Protein AF-0000000075107664 (afdb_homodimer)

Nearest PDB structures (foldseek):
  3usi-assembly1_A  TM=1.446E-01  e=8.453E+00  Aquifex aeolicus

Radius of gyration: 29.37 Å; Cα contacts (8 Å, |Δi|>4): 928; chains: 2; bounding box: 92×93×53 Å

Solvent-accessible surface area (backbone atoms only — not comparable to full-atom values): 33091 Å² total; per-residue (Å²): 128,83,74,50,68,40,56,53,46,45,53,50,48,46,52,50,45,33,49,35,20,32,50,25,16,50,43,38,70,61,36,61,76,71,33,64,66,58,49,51,48,51,44,27,23,28,23,14,30,27,41,26,41,13,41,38,37,28,34,44,51,10,54,65,15,56,33,39,42,41,62,22,47,73,58,81,42,74,49,41,52,55,56,38,42,45,35,14,50,47,23,27,50,48,49,52,51,48,28,39,52,38,35,42,55,48,54,61,65,65,47,72,71,76,67,75,69,72,74,72,76,70,81,72,73,76,74,74,83,76,78,83,79,74,79,73,76,63,70,83,83,66,71,82,74,72,87,81,68,80,81,63,87,70,72,82,70,75,72,72,69,73,63,73,72,70,56,42,60,26,41,36,49,43,35,48,53,48,51,52,35,51,30,54,50,30,22,54,52,16,24,53,57,23,44,48,85,58,69,54,65,58,39,50,51,41,46,50,61,50,37,22,38,50,23,24,49,51,28,44,36,39,55,65,26,65,53,54,68,69,60,47,53,49,51,33,47,53,46,23,44,26,30,45,52,12,23,52,53,13,32,52,48,39,57,57,12,72,75,41,95,50,68,54,54,56,54,43,54,60,32,26,39,67,42,13,46,50,32,4,25,30,13,12,39,32,36,36,44,18,59,67,46,40,44,42,71,74,48,58,77,85,49,57,52,68,68,51,51,49,33,19,50,46,24,21,52,57,44,48,66,35,34,60,49,93,128,82,75,50,68,39,56,52,44,45,52,50,48,47,51,49,47,32,50,34,20,32,49,23,16,51,42,39,70,63,35,63,78,72,32,64,65,59,47,51,49,52,44,26,23,29,24,15,29,27,40,26,40,14,40,39,38,30,33,44,52,11,54,66,15,57,32,39,42,42,62,21,47,73,59,83,43,74,49,40,51,54,56,38,42,46,36,14,49,46,23,26,50,47,49,52,50,50,28,40,53,38,37,43,55,48,54,60,65,63,46,72,72,74,66,76,70,73,75,71,76,69,79,70,74,76,76,74,78,79,75,79,76,72,79,73,77,63,70,82,82,65,70,82,72,71,88,78,65,85,78,66,88,68,73,82,70,74,73,72,70,73,62,75,72,69,56,41,60,26,41,38,50,43,33,48,52,47,50,52,34,50,30,54,50,30,23,55,53,16,24,53,57,24,43,47,85,55,67,54,66,57,38,51,52,39,46,50,61,50,37,23,37,51,22,24,49,50,30,45,36,40,55,66,27,65,55,56,69,70,58,48,52,49,52,32,48,54,46,24,44,26,30,46,52,14,23,51,52,13,32,55,48,38,58,57,12,72,76,42,96,50,68,54,54,55,54,44,54,59,32,25,39,67,42,13,46,49,31,4,26,29,13,14,40,32,35,37,45,19,57,66,46,39,44,42,71,74,48,60,77,82,49,55,51,68,66,52,51,50,33,19,51,46,24,20,50,56,45,48,64,35,33,60,48,94

Organism: Aphanomyces astaci (NCBI:txid112090)

InterPro domains:
  IPR003689 Zinc/iron permease [PF02535] (9-322)

Secondary structure (DSSP, 8-state):
----HHHHHHHHHHHHHHHHHHHHHHHHHHHHTT-HHHHHHHHHHHHHHHHHIIIIIIIHHHHH-HHHHHHHHTTTTTT---HHHHHHHHHHHHHHHHHHHHHHHHHHHHS----------------------------GGG-------------------------HHHHHHHHHHHHHHHHHHHHHHHHHHHH-SS--HHHHHHHHHHHHHHHHHHHHHHHHTT--HHHHHHHHHHHHHHHHHHHHHHHHHHHHHHHSS-THHHHHHHTSHHHHHHHHHHHHHHHHIIIIIIHHHHH-SS---HHHHHHHHHHHHHHHHHGGG-/----HHHHHHHHHHHHHHHHHHHHHHHHHHHHTT-HHHHHHHHHHHHHHHHHIIIIIIIHHHHH-HHHHHHHHTTTTTT---HHHHHHHHHHHHHHHHHHHHHHHHHHHHS----------------------------TTS-------------------------HHHHHHHHHHHHHHHHHHHHHHHHHHHT-SS--HHHHHHHHHHHHHHHHHHHHHHHHTT--HHHHHHHHHHHHHHHHHHHHHHHHHHHHHHHTT-THHHHHHHTSHHHHHHHHHHHHHHHHIIIIIIHHHHH-SS---HHHHHHHHHHHHHHHHHGGG-

Sequence (652 aa):
MAVDGVTVFKLVSLLSIWIVGFGGGILPFFIRQQNRKLMSRLNCVSGGVFLAGGFMHLLHAAMENPGLAKWSTVDEGIYAFPYAEMFCTIGFLGVLVVEQVAHSFQSAASSPTGSSSTSHHHPHEPHQSEDDHSIDSAPFLEQVEGATLPPKKRKKSHDDDDHLAFDKNASGAVAFVLFVALSFHSVLEGLGIGAQSTSAWGVFLAIILHKGLAAFALGSGMLKSQVHKGKFIAYMFLFSMMSILGIVVGWCIAESESSEEVVAAPYQIRSSAAAGICLALASGTFIYVAVMEIIPLEFGHGRSDPTKTLLLLFGYAVFGCLAKWSMAVDGVTVFKLVSLLSIWIVGFGGGILPFFIRQQNRKLMSRLNCVSGGVFLAGGFMHLLHAAMENPGLAKWSTVDEGIYAFPYAEMFCTIGFLGVLVVEQVAHSFQSAASSPTGSSSTSHHHPHEPHQSEDDHSIDSAPFLEQVEGATLPPKKRKKSHDDDDHLAFDKNASGAVAFVLFVALSFHSVLEGLGIGAQSTSAWGVFLAIILHKGLAAFALGSGMLKSQVHKGKFIAYMFLFSMMSILGIVVGWCIAESESSEEVVAAPYQIRSSAAAGICLALASGTFIYVAVMEIIPLEFGHGRSDPTKTLLLLFGYAVFGCLAKWS

Foldseek 3Di:
DPQPQLNVLLVCLLVLLLCLLLVLQCVCVVVVVPPPPVLLLLLLLLLLLLLLCLVLALLVLLCPQQAQVCQCPVVVRPNNDPLLLVLLQVLQVVLVVQLVVQVVVVVVVPPPPPPPPPPPVPVPDPPPDDDDPPPPPPQVPPPPPPDCDDPPPPDPPCPCPVPPPPPLRSLQRLLVSLLVLLLLVLLLLLLVSLLDPDRQVLSSVLSSLSSSSSSNLSSVSNVSSSDGPVVSSVSSSSSSCSNSNNNVVNNVVNVVCVVPVCSPVSSVVCSHNVVSSSSSSSSNSSNNCSPVPSCCVSCVPPDDDVSSVVSNVVSNVVSNVSSVSD/DPQPQLNVLLVCLLVLLLCLLLVLQCVCVVVVVPDPPVLLLLLLLLLLLLQLCLVLALLVLLCPQQAQVCQQPVVVRPNNDPLLLVLLQVLQVVLVVQLVVQVVVVVVVPPPPPPPPPPPVPVPDPPPDDDPPPPPPPQVPPPPPPDDDPDDPDDPPCPCPVPPPPPLRSLQRLLVSLLVLLLLVLLLLLLVSLLDPDRQVLSSVLSSLSSSSSSNLSSVSNVSSSDGPVVSSVSSSSSSCSNSNNNVVNNVVNVVCVVPVCSPVSSVVCSHNVVSSSSSSSSNSSNNCSPVPSCCVSCVPPDDDVSSVVSNVVSNVVSNVSSVSD

Structure (mmCIF, N/CA/C/O backbone):
data_AF-0000000075107664-model_v1
#
loop_
_entity.id
_entity.type
_entity.pdbx_description
1 polymer 'Zinc/iron permease'
#
loop_
_atom_site.group_PDB
_atom_site.id
_atom_site.type_symbol
_atom_site.label_atom_id
_atom_site.label_alt_id
_atom_site.label_comp_id
_atom_site.label_asym_id
_atom_site.label_entity_id
_atom_site.label_seq_id
_atom_site.pdbx_PDB_ins_code
_atom_site.Cartn_x
_atom_site.Cartn_y
_atom_site.Cartn_z
_atom_site.occupancy
_atom_site.B_iso_or_equiv
_atom_site.auth_seq_id
_atom_site.auth_comp_id
_atom_site.auth_asym_id
_atom_site.auth_atom_id
_atom_site.pdbx_PDB_model_num
ATOM 1 N N . MET A 1 1 ? -14.5 -41.031 -24.688 1 37.56 1 MET A N 1
ATOM 2 C CA . MET A 1 1 ? -15.367 -40.344 -23.766 1 37.56 1 MET A CA 1
ATOM 3 C C . MET A 1 1 ? -15.055 -38.844 -23.75 1 37.56 1 MET A C 1
ATOM 5 O O . MET A 1 1 ? -13.891 -38.469 -23.641 1 37.56 1 MET A O 1
ATOM 9 N N . ALA A 1 2 ? -15.789 -38 -24.391 1 47.88 2 ALA A N 1
ATOM 10 C CA . ALA A 1 2 ? -15.594 -36.594 -24.719 1 47.88 2 ALA A CA 1
ATOM 11 C C . ALA A 1 2 ? -15.219 -35.781 -23.484 1 47.88 2 ALA A C 1
ATOM 13 O O . ALA A 1 2 ? -15.938 -35.781 -22.484 1 47.88 2 ALA A O 1
ATOM 14 N N . VAL A 1 3 ? -13.984 -35.625 -23.203 1 66.06 3 VAL A N 1
ATOM 15 C CA . VAL A 1 3 ? -13.516 -34.906 -22.016 1 66.06 3 VAL A CA 1
ATOM 16 C C . VAL A 1 3 ? -14.281 -33.594 -21.859 1 66.06 3 VAL A C 1
ATOM 18 O O . VAL A 1 3 ? -14.445 -32.844 -22.828 1 66.06 3 VAL A O 1
ATOM 21 N N . ASP A 1 4 ? -15.148 -33.406 -20.922 1 84.25 4 ASP A N 1
ATOM 22 C CA . ASP A 1 4 ? -15.992 -32.25 -20.625 1 84.25 4 ASP A CA 1
ATOM 23 C C . ASP A 1 4 ? -15.172 -30.969 -20.625 1 84.25 4 ASP A C 1
ATOM 25 O O . ASP A 1 4 ? -13.953 -31 -20.422 1 84.25 4 ASP A O 1
ATOM 29 N N . GLY A 1 5 ? -15.586 -29.969 -21.312 1 89.75 5 GLY A N 1
ATOM 30 C CA . GLY A 1 5 ? -15 -28.641 -21.453 1 89.75 5 GLY A CA 1
ATOM 31 C C . GLY A 1 5 ? -14.32 -28.172 -20.188 1 89.75 5 GLY A C 1
ATOM 32 O O . GLY A 1 5 ? -13.25 -27.547 -20.25 1 89.75 5 GLY A O 1
ATOM 33 N N . VAL A 1 6 ? -14.844 -28.609 -19.094 1 91.12 6 VAL A N 1
ATOM 34 C CA . VAL A 1 6 ? -14.305 -28.156 -17.812 1 91.12 6 VAL A CA 1
ATOM 35 C C . VAL A 1 6 ? -13.031 -28.938 -17.484 1 91.12 6 VAL A C 1
ATOM 37 O O . VAL A 1 6 ? -12.078 -28.375 -16.938 1 91.12 6 VAL A O 1
ATOM 40 N N . THR A 1 7 ? -13.023 -30.219 -17.781 1 92 7 THR A N 1
ATOM 41 C CA . THR A 1 7 ? -11.844 -31.031 -17.562 1 92 7 THR A CA 1
ATOM 42 C C . THR A 1 7 ? -10.68 -30.547 -18.406 1 92 7 THR A C 1
ATOM 44 O O . THR A 1 7 ? -9.539 -30.484 -17.953 1 92 7 THR A O 1
ATOM 47 N N . VAL A 1 8 ? -10.93 -30.203 -19.641 1 93.88 8 VAL A N 1
ATOM 48 C CA . VAL A 1 8 ? -9.906 -29.672 -20.531 1 93.88 8 VAL A CA 1
ATOM 49 C C . VAL A 1 8 ? -9.367 -28.359 -19.953 1 93.88 8 VAL A C 1
ATOM 51 O O . VAL A 1 8 ? -8.156 -28.125 -19.938 1 93.88 8 VAL A O 1
ATOM 54 N N . PHE A 1 9 ? -10.273 -27.531 -19.484 1 94.44 9 PHE A N 1
ATOM 55 C CA . PHE A 1 9 ? -9.906 -26.266 -18.859 1 94.44 9 PHE A CA 1
ATOM 56 C C . PHE A 1 9 ? -8.953 -26.484 -17.688 1 94.44 9 PHE A C 1
ATOM 58 O O . PHE A 1 9 ? -7.922 -25.828 -17.594 1 94.44 9 PHE A O 1
ATOM 65 N N . LYS A 1 10 ? -9.25 -27.469 -16.875 1 94.38 10 LYS A N 1
ATOM 66 C CA . LYS A 1 10 ? -8.453 -27.719 -15.672 1 94.38 10 LYS A CA 1
ATOM 67 C C . LYS A 1 10 ? -7.086 -28.297 -16.031 1 94.38 10 LYS A C 1
ATOM 69 O O . LYS A 1 10 ? -6.074 -27.906 -15.445 1 94.38 10 LYS A O 1
ATOM 74 N N . LEU A 1 11 ? -7.039 -29.125 -16.969 1 94.94 11 LEU A N 1
ATOM 75 C CA . LEU A 1 11 ? -5.781 -29.75 -17.375 1 94.94 11 LEU A CA 1
ATOM 76 C C . LEU A 1 11 ? -4.871 -28.734 -18.062 1 94.94 11 LEU A C 1
ATOM 78 O O . LEU A 1 11 ? -3.664 -28.703 -17.797 1 94.94 11 LEU A O 1
ATOM 82 N N . VAL A 1 12 ? -5.422 -27.969 -18.875 1 95.19 12 VAL A N 1
ATOM 83 C CA . VAL A 1 12 ? -4.652 -26.938 -19.562 1 95.19 12 VAL A CA 1
ATOM 84 C C . VAL A 1 12 ? -4.121 -25.938 -18.531 1 95.19 12 VAL A C 1
ATOM 86 O O . VAL A 1 12 ? -2.971 -25.5 -18.625 1 95.19 12 VAL A O 1
ATOM 89 N N . SER A 1 13 ? -4.984 -25.578 -17.641 1 95.38 13 SER A N 1
ATOM 90 C CA . SER A 1 13 ? -4.566 -24.641 -16.594 1 95.38 13 SER A CA 1
ATOM 91 C C . SER A 1 13 ? -3.428 -25.219 -15.758 1 95.38 13 SER A C 1
ATOM 93 O O . SER A 1 13 ? -2.455 -24.531 -15.461 1 95.38 13 SER A O 1
ATOM 95 N N . LEU A 1 14 ? -3.562 -26.5 -15.445 1 95.62 14 LEU A N 1
ATOM 96 C CA . LEU A 1 14 ? -2.557 -27.188 -14.633 1 95.62 14 LEU A CA 1
ATOM 97 C C . LEU A 1 14 ? -1.195 -27.156 -15.328 1 95.62 14 LEU A C 1
ATOM 99 O O . LEU A 1 14 ? -0.196 -26.766 -14.727 1 95.62 14 LEU A O 1
ATOM 103 N N . LEU A 1 15 ? -1.16 -27.469 -16.484 1 96.06 15 LEU A N 1
ATOM 104 C CA . LEU A 1 15 ? 0.087 -27.562 -17.234 1 96.06 15 LEU A CA 1
ATOM 105 C C . LEU A 1 15 ? 0.646 -26.188 -17.547 1 96.06 15 LEU A C 1
ATOM 107 O O . LEU A 1 15 ? 1.839 -25.938 -17.359 1 96.06 15 LEU A O 1
ATOM 111 N N . SER A 1 16 ? -0.158 -25.344 -18.016 1 96.81 16 SE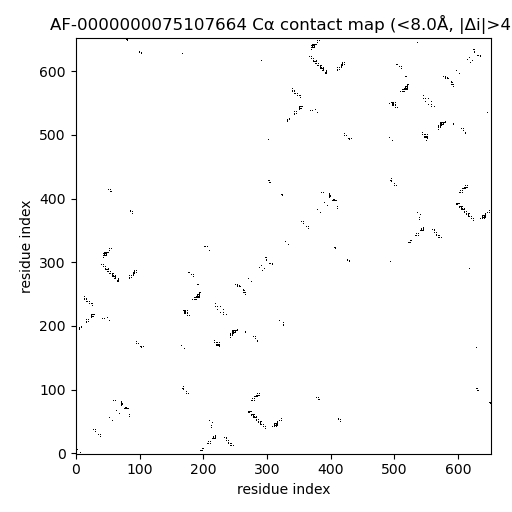R A N 1
ATOM 112 C CA . SER A 1 16 ? 0.289 -24.016 -18.438 1 96.81 16 SER A CA 1
ATOM 113 C C . SER A 1 16 ? 0.807 -23.219 -17.25 1 96.81 16 SER A C 1
ATOM 115 O O . SER A 1 16 ? 1.854 -22.562 -17.328 1 96.81 16 SER A O 1
ATOM 117 N N . ILE A 1 17 ? 0.079 -23.266 -16.172 1 95.25 17 ILE A N 1
ATOM 118 C CA . ILE A 1 17 ? 0.469 -22.484 -14.992 1 95.25 17 ILE A CA 1
ATOM 119 C C . ILE A 1 17 ? 1.793 -23.016 -14.445 1 95.25 17 ILE A C 1
ATOM 121 O O . ILE A 1 17 ? 2.646 -22.234 -14.008 1 95.25 17 ILE A O 1
ATOM 125 N N . TRP A 1 18 ? 1.915 -24.328 -14.523 1 95.75 18 TRP A N 1
ATOM 126 C CA . TRP A 1 18 ? 3.17 -24.922 -14.062 1 95.75 18 TRP A CA 1
ATOM 127 C C . TRP A 1 18 ? 4.332 -24.484 -14.953 1 95.75 18 TRP A C 1
ATOM 129 O O . TRP A 1 18 ? 5.387 -24.078 -14.453 1 95.75 18 TRP A O 1
ATOM 139 N N . ILE A 1 19 ? 4.176 -24.516 -16.234 1 96.38 19 ILE A N 1
ATOM 140 C CA . ILE A 1 19 ? 5.223 -24.172 -17.188 1 96.38 19 ILE A CA 1
ATOM 141 C C . ILE A 1 19 ? 5.594 -22.703 -17.031 1 96.38 19 ILE A C 1
ATOM 143 O O . ILE A 1 19 ? 6.777 -22.344 -16.969 1 96.38 19 ILE A O 1
ATOM 147 N N . VAL A 1 20 ? 4.621 -21.906 -16.906 1 95.88 20 VAL A N 1
ATOM 148 C CA . VAL A 1 20 ? 4.852 -20.469 -16.797 1 95.88 20 VAL A CA 1
ATOM 149 C C . VAL A 1 2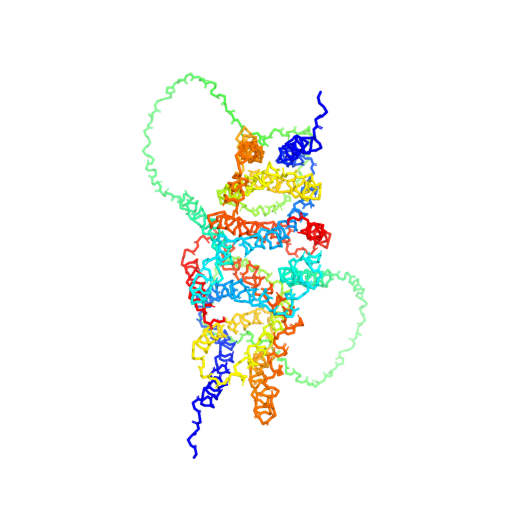0 ? 5.488 -20.141 -15.445 1 95.88 20 VAL A C 1
ATOM 151 O O . VAL A 1 20 ? 6.395 -19.312 -15.359 1 95.88 20 VAL A O 1
ATOM 154 N N . GLY A 1 21 ? 4.973 -20.781 -14.422 1 95.56 21 GLY A N 1
ATOM 155 C CA . GLY A 1 21 ? 5.547 -20.578 -13.102 1 95.56 21 GLY A CA 1
ATOM 156 C C . GLY A 1 21 ? 6.996 -21.016 -13.008 1 95.56 21 GLY A C 1
ATOM 157 O O . GLY A 1 21 ? 7.852 -20.25 -12.539 1 95.56 21 GLY A O 1
ATOM 158 N N . PHE A 1 22 ? 7.25 -22.188 -13.461 1 95.75 22 PHE A N 1
ATOM 159 C CA . PHE A 1 22 ? 8.609 -22.719 -13.391 1 95.75 22 PHE A CA 1
ATOM 160 C C . PHE A 1 22 ? 9.516 -22.016 -14.391 1 95.75 22 PHE A C 1
ATOM 162 O O . PHE A 1 22 ? 10.625 -21.594 -14.039 1 95.75 22 PHE A O 1
ATOM 169 N N . GLY A 1 23 ? 9.086 -21.891 -15.578 1 95.06 23 GLY A N 1
ATOM 170 C CA . GLY A 1 23 ? 9.859 -21.203 -16.594 1 95.06 23 GLY A CA 1
ATOM 171 C C . GLY A 1 23 ? 10.148 -19.766 -16.25 1 95.06 23 GLY A C 1
ATOM 172 O O . GLY A 1 23 ? 11.281 -19.297 -16.406 1 95.06 23 GLY A O 1
ATOM 173 N N . GLY A 1 24 ? 9.156 -19.047 -15.805 1 93.94 24 GLY A N 1
ATOM 174 C CA . GLY A 1 24 ? 9.352 -17.672 -15.398 1 93.94 24 GLY A CA 1
ATOM 175 C C . GLY A 1 24 ? 10.328 -17.531 -14.25 1 93.94 24 GLY A C 1
ATOM 176 O O . GLY A 1 24 ? 11.094 -16.562 -14.195 1 93.94 24 GLY A O 1
ATOM 177 N N . GLY A 1 25 ? 10.273 -18.469 -13.336 1 93.75 25 GLY A N 1
ATOM 178 C CA . GLY A 1 25 ? 11.156 -18.422 -12.188 1 93.75 25 GLY A CA 1
ATOM 179 C C . GLY A 1 25 ? 12.609 -18.672 -12.539 1 93.75 25 GLY A C 1
ATOM 180 O O . GLY A 1 25 ? 13.516 -18.094 -11.93 1 93.75 25 GLY A O 1
ATOM 181 N N . ILE A 1 26 ? 12.914 -19.484 -13.508 1 93.31 26 ILE A N 1
ATOM 182 C CA . ILE A 1 26 ? 14.273 -19.859 -13.859 1 93.31 26 ILE A CA 1
ATOM 183 C C . ILE A 1 26 ? 14.828 -18.875 -14.898 1 93.31 26 ILE A C 1
ATOM 185 O O . ILE A 1 26 ? 16.047 -18.781 -15.094 1 93.31 26 ILE A O 1
ATOM 189 N N . LEU A 1 27 ? 13.969 -18.141 -15.492 1 91.81 27 LEU A N 1
ATOM 190 C CA . LEU A 1 27 ? 14.328 -17.25 -16.594 1 91.81 27 LEU A CA 1
ATOM 191 C C . LEU A 1 27 ? 15.398 -16.266 -16.156 1 91.81 27 LEU A C 1
ATOM 193 O O . LEU A 1 27 ? 16.328 -15.977 -16.906 1 91.81 27 LEU A O 1
ATOM 197 N N . PRO A 1 28 ? 15.344 -15.711 -14.961 1 91.31 28 PRO A N 1
ATOM 198 C CA . PRO A 1 28 ? 16.391 -14.766 -14.539 1 91.31 28 PRO A CA 1
ATOM 199 C C . PRO A 1 28 ? 17.781 -15.375 -14.562 1 91.31 28 PRO A C 1
ATOM 201 O O . PRO A 1 28 ? 18.766 -14.664 -14.781 1 91.31 28 PRO A O 1
ATOM 204 N N . PHE A 1 29 ? 17.891 -16.609 -14.305 1 87.5 29 PHE A N 1
ATOM 205 C CA . PHE A 1 29 ? 19.172 -17.297 -14.312 1 87.5 29 PHE A CA 1
ATOM 206 C C . PHE A 1 29 ? 19.812 -17.234 -15.695 1 87.5 29 PHE A C 1
ATOM 208 O O . PHE A 1 29 ? 21.016 -17.031 -15.82 1 87.5 29 PHE A O 1
ATOM 215 N N . PHE A 1 30 ? 19.031 -17.344 -16.688 1 86.44 30 PHE A N 1
ATOM 216 C CA . PHE A 1 30 ? 19.531 -17.359 -18.062 1 86.44 30 PHE A CA 1
ATOM 217 C C . PHE A 1 30 ? 19.75 -15.938 -18.562 1 86.44 30 PHE A C 1
ATOM 219 O O . PHE A 1 30 ? 20.672 -15.68 -19.328 1 86.44 30 PHE A O 1
ATOM 226 N N . ILE A 1 31 ? 18.938 -15.016 -18.172 1 85.62 31 ILE A N 1
ATOM 227 C CA . ILE A 1 31 ? 18.984 -13.648 -18.688 1 85.62 31 ILE A CA 1
ATOM 228 C C . ILE A 1 31 ? 20.109 -12.883 -18 1 85.62 31 ILE A C 1
ATOM 230 O O . ILE A 1 31 ? 20.781 -12.062 -18.625 1 85.62 31 ILE A O 1
ATOM 234 N N . ARG A 1 32 ? 20.219 -13.086 -16.734 1 75.69 32 ARG A N 1
ATOM 235 C CA . ARG A 1 32 ? 21.25 -12.383 -15.984 1 75.69 32 ARG A CA 1
ATOM 236 C C . ARG A 1 32 ? 22.625 -12.539 -16.656 1 75.69 32 ARG A C 1
ATOM 238 O O . ARG A 1 32 ? 23.438 -11.617 -16.625 1 75.69 32 ARG A O 1
ATOM 245 N N . GLN A 1 33 ? 22.859 -13.602 -17.266 1 69.44 33 GLN A N 1
ATOM 246 C CA . GLN A 1 33 ? 24.125 -13.906 -17.906 1 69.44 33 GLN A CA 1
ATOM 247 C C . GLN A 1 33 ? 24.266 -13.172 -19.234 1 69.44 33 GLN A C 1
ATOM 249 O O . GLN A 1 33 ? 25.375 -12.875 -19.688 1 69.44 33 GLN A O 1
ATOM 254 N N . GLN A 1 34 ? 23.094 -12.742 -19.641 1 71.75 34 GLN A N 1
ATOM 255 C CA . GLN A 1 34 ? 23.156 -12.297 -21.031 1 71.75 34 GLN A CA 1
ATOM 256 C C . GLN A 1 34 ? 22.875 -10.805 -21.156 1 71.75 34 GLN A C 1
ATOM 258 O O . GLN A 1 34 ? 23.469 -10.117 -21.969 1 71.75 34 GLN A O 1
ATOM 263 N N . ASN A 1 35 ? 21.875 -10.336 -20.391 1 84.25 35 ASN A N 1
ATOM 264 C CA . ASN A 1 35 ? 21.438 -8.969 -20.656 1 84.25 35 ASN A CA 1
ATOM 265 C C . ASN A 1 35 ? 20.906 -8.305 -19.391 1 84.25 35 ASN A C 1
ATOM 267 O O . ASN A 1 35 ? 19.766 -8.523 -18.984 1 84.25 35 ASN A O 1
ATOM 271 N N . ARG A 1 36 ? 21.656 -7.449 -18.891 1 83.31 36 ARG A N 1
ATOM 272 C CA . ARG A 1 36 ? 21.281 -6.727 -17.672 1 83.31 36 ARG A CA 1
ATOM 273 C C . ARG A 1 36 ? 20.156 -5.738 -17.938 1 83.31 36 ARG A C 1
ATOM 275 O O . ARG A 1 36 ? 19.328 -5.477 -17.062 1 83.31 36 ARG A O 1
ATOM 282 N N . LYS A 1 37 ? 20.125 -5.273 -19.141 1 87.69 37 LYS A N 1
ATOM 283 C CA . LYS A 1 37 ? 19.094 -4.316 -19.5 1 87.69 37 LYS A CA 1
ATOM 284 C C . LYS A 1 37 ? 17.719 -4.98 -19.531 1 87.69 37 LYS A C 1
ATOM 286 O O . LYS A 1 37 ? 16.734 -4.422 -19.062 1 87.69 37 LYS A O 1
ATOM 291 N N . LEU A 1 38 ? 17.766 -6.172 -20.109 1 89.69 38 LEU A N 1
ATOM 292 C CA . LEU A 1 38 ? 16.516 -6.914 -20.188 1 89.69 38 LEU A CA 1
ATOM 293 C C . LEU A 1 38 ? 16.031 -7.301 -18.797 1 89.69 38 LEU A C 1
ATOM 295 O O . LEU A 1 38 ? 14.828 -7.234 -18.516 1 89.69 38 LEU A O 1
ATOM 299 N N . MET A 1 39 ? 16.953 -7.617 -17.969 1 89.19 39 MET A N 1
ATOM 300 C CA . MET A 1 39 ? 16.609 -7.961 -16.594 1 89.19 39 MET A CA 1
ATOM 301 C C . MET A 1 39 ? 15.953 -6.785 -15.883 1 89.19 39 MET A C 1
ATOM 303 O O . MET A 1 39 ? 14.93 -6.949 -15.219 1 89.19 39 MET A O 1
ATOM 307 N N . SER A 1 40 ? 16.484 -5.691 -16.094 1 89.81 40 SER A N 1
ATOM 308 C CA . SER A 1 40 ? 15.977 -4.48 -15.461 1 89.81 40 SER A CA 1
ATOM 309 C C . SER A 1 40 ? 14.594 -4.129 -15.992 1 89.81 40 SER A C 1
ATOM 311 O O . SER A 1 40 ? 13.711 -3.74 -15.227 1 89.81 40 SER A O 1
ATOM 313 N N . ARG A 1 41 ? 14.414 -4.301 -17.25 1 91.69 41 ARG A N 1
ATOM 314 C CA . ARG A 1 41 ? 13.133 -3.984 -17.875 1 91.69 41 ARG A CA 1
ATOM 315 C C . ARG A 1 41 ? 12.039 -4.93 -17.391 1 91.69 41 ARG A C 1
ATOM 317 O O . ARG A 1 41 ? 10.938 -4.488 -17.047 1 91.69 41 ARG A O 1
ATOM 324 N N . LEU A 1 42 ? 12.398 -6.148 -17.328 1 91.25 42 LEU A N 1
ATOM 325 C CA . LEU A 1 42 ? 11.422 -7.137 -16.875 1 91.25 42 LEU A CA 1
ATOM 326 C C . LEU A 1 42 ? 11.109 -6.938 -15.398 1 91.25 42 LEU A C 1
ATOM 328 O O . LEU A 1 42 ? 9.969 -7.137 -14.969 1 91.25 42 LEU A O 1
ATOM 332 N N . ASN A 1 43 ? 12.078 -6.555 -14.68 1 90.94 43 ASN A N 1
ATOM 333 C CA . ASN A 1 43 ? 11.859 -6.262 -13.266 1 90.94 43 ASN A CA 1
ATOM 334 C C . ASN A 1 43 ? 10.898 -5.09 -13.078 1 90.94 43 ASN A C 1
ATOM 336 O O . ASN A 1 43 ? 10.055 -5.113 -12.188 1 90.94 43 ASN A O 1
ATOM 340 N N . CYS A 1 44 ? 11.031 -4.133 -13.922 1 93.62 44 CYS A N 1
ATOM 341 C CA . CYS A 1 44 ? 10.148 -2.977 -13.844 1 93.62 44 CYS A CA 1
ATOM 342 C C . CYS A 1 44 ? 8.711 -3.371 -14.164 1 93.62 44 CYS A C 1
ATOM 344 O O . CYS A 1 44 ? 7.777 -2.961 -13.461 1 93.62 44 CYS A O 1
ATOM 346 N N . VAL A 1 45 ? 8.555 -4.184 -15.156 1 94.5 45 VAL A N 1
ATOM 347 C CA . VAL A 1 45 ? 7.227 -4.684 -15.492 1 94.5 45 VAL A CA 1
ATOM 348 C C . VAL A 1 45 ? 6.668 -5.5 -14.336 1 94.5 45 VAL A C 1
ATOM 350 O O . VAL A 1 45 ? 5.504 -5.34 -13.953 1 94.5 45 VAL A O 1
ATOM 353 N N . SER A 1 46 ? 7.527 -6.316 -13.75 1 93.19 46 SER A N 1
ATOM 354 C CA . SER A 1 46 ? 7.117 -7.125 -12.609 1 93.19 46 SER A CA 1
ATOM 355 C C . SER A 1 46 ? 6.691 -6.25 -11.43 1 93.19 46 SER A C 1
ATOM 357 O O . SER A 1 46 ? 5.727 -6.566 -10.734 1 93.19 46 SER A O 1
ATOM 359 N N . GLY A 1 47 ? 7.449 -5.188 -11.242 1 94.31 47 GLY A N 1
ATOM 360 C CA . GLY A 1 47 ? 7.086 -4.262 -10.188 1 94.31 47 GLY A CA 1
ATOM 361 C C . GLY A 1 47 ? 5.684 -3.701 -10.336 1 94.31 47 GLY A C 1
ATOM 362 O O . GLY A 1 47 ? 4.93 -3.621 -9.367 1 94.31 47 GLY A O 1
ATOM 363 N N . GLY A 1 48 ? 5.305 -3.307 -11.539 1 95.12 48 GLY A N 1
ATOM 364 C CA . GLY A 1 48 ? 3.961 -2.824 -11.82 1 95.12 48 GLY A CA 1
ATOM 365 C C . GLY A 1 48 ? 2.891 -3.877 -11.594 1 95.12 48 GLY A C 1
ATOM 366 O O . GLY A 1 48 ? 1.838 -3.586 -11.023 1 95.12 48 GLY A O 1
ATOM 367 N N . VAL A 1 49 ? 3.205 -5.012 -12 1 93 49 VAL A N 1
ATOM 368 C CA . VAL A 1 49 ? 2.268 -6.117 -11.852 1 93 49 VAL A CA 1
ATOM 369 C C . VAL A 1 49 ? 2.068 -6.43 -10.367 1 93 49 VAL A C 1
ATOM 371 O O . VAL A 1 49 ? 0.942 -6.668 -9.93 1 93 49 VAL A O 1
ATOM 374 N N . PHE A 1 50 ? 3.133 -6.402 -9.586 1 92.81 50 PHE A N 1
ATOM 375 C CA . PHE A 1 50 ? 3.057 -6.645 -8.156 1 92.81 50 PHE A CA 1
ATOM 376 C C . PHE A 1 50 ? 2.217 -5.574 -7.469 1 92.81 50 PHE A C 1
ATOM 378 O O . PHE A 1 50 ? 1.445 -5.875 -6.555 1 92.81 50 PHE A O 1
ATOM 385 N N . LEU A 1 51 ? 2.371 -4.43 -7.91 1 95.19 51 LEU A N 1
ATOM 386 C CA . LEU A 1 51 ? 1.617 -3.332 -7.316 1 95.19 51 LEU A CA 1
ATOM 387 C C . LEU A 1 51 ? 0.126 -3.48 -7.602 1 95.19 51 LEU A C 1
ATOM 389 O O . LEU A 1 51 ? -0.696 -3.391 -6.688 1 95.19 51 LEU A O 1
ATOM 393 N N . ALA A 1 52 ? -0.177 -3.734 -8.852 1 94.56 52 ALA A N 1
ATOM 394 C CA . ALA A 1 52 ? -1.572 -3.947 -9.227 1 94.56 52 ALA A CA 1
ATOM 395 C C . ALA A 1 52 ? -2.131 -5.207 -8.57 1 94.56 52 ALA A C 1
ATOM 397 O O . ALA A 1 52 ? -3.256 -5.203 -8.062 1 94.56 52 ALA A O 1
ATOM 398 N N . GLY A 1 53 ? -1.343 -6.234 -8.609 1 91.56 53 GLY A N 1
ATOM 399 C CA . GLY A 1 53 ? -1.764 -7.484 -7.996 1 91.56 53 GLY A CA 1
ATOM 400 C C . GLY A 1 53 ? -1.956 -7.379 -6.496 1 91.56 53 GLY A C 1
ATOM 401 O O . GLY A 1 53 ? -2.875 -7.984 -5.938 1 91.56 53 GLY A O 1
ATOM 402 N N . GLY A 1 54 ? -1.091 -6.648 -5.852 1 94 54 GLY A N 1
ATOM 403 C CA . GLY A 1 54 ? -1.196 -6.473 -4.41 1 94 54 GLY A CA 1
ATOM 404 C C . GLY A 1 54 ? -2.416 -5.672 -3.996 1 94 54 GLY A C 1
ATOM 405 O O . GLY A 1 54 ? -3.123 -6.051 -3.059 1 94 54 GLY A O 1
ATOM 406 N N . PHE A 1 55 ? -2.725 -4.617 -4.707 1 95.88 55 PHE A N 1
ATOM 407 C CA . PHE A 1 55 ? -3.803 -3.715 -4.32 1 95.88 55 PHE A CA 1
ATOM 408 C C . PHE A 1 55 ? -5.125 -4.156 -4.934 1 95.88 55 PHE A C 1
ATOM 410 O O . PHE A 1 55 ? -6.094 -4.414 -4.215 1 95.88 55 PHE A O 1
ATOM 417 N N . MET A 1 56 ? -5.164 -4.336 -6.215 1 94.19 56 MET A N 1
ATOM 418 C CA . MET A 1 56 ? -6.426 -4.484 -6.934 1 94.19 56 MET A CA 1
ATOM 419 C C . MET A 1 56 ? -6.883 -5.938 -6.938 1 94.19 56 MET A C 1
ATOM 421 O O . MET A 1 56 ? -8.055 -6.227 -7.191 1 94.19 56 MET A O 1
ATOM 425 N N . HIS A 1 57 ? -5.969 -6.785 -6.699 1 91.19 57 HIS A N 1
ATOM 426 C CA . HIS A 1 57 ? -6.363 -8.188 -6.754 1 91.19 57 HIS A CA 1
ATOM 427 C C . HIS A 1 57 ? -6.344 -8.82 -5.363 1 91.19 57 HIS A C 1
ATOM 429 O O . HIS A 1 57 ? -7.398 -9.109 -4.797 1 91.19 57 HIS A O 1
ATOM 435 N N . LEU A 1 58 ? -5.191 -8.938 -4.738 1 92 58 LEU A N 1
ATOM 436 C CA . LEU A 1 58 ? -5.066 -9.664 -3.479 1 92 58 LEU A CA 1
ATOM 437 C C . LEU A 1 58 ? -5.789 -8.938 -2.354 1 92 58 LEU A C 1
ATOM 439 O O . LEU A 1 58 ? -6.555 -9.547 -1.603 1 92 58 LEU A O 1
ATOM 443 N N . LEU A 1 59 ? -5.543 -7.68 -2.232 1 95.12 59 LEU A N 1
ATOM 444 C CA . LEU A 1 59 ? -6.199 -6.922 -1.174 1 95.12 59 LEU A CA 1
ATOM 445 C C . LEU A 1 59 ? -7.711 -6.918 -1.366 1 95.12 59 LEU A C 1
ATOM 447 O O . LEU A 1 59 ? -8.461 -7.113 -0.409 1 95.12 59 LEU A O 1
ATOM 451 N N . HIS A 1 60 ? -8.109 -6.699 -2.561 1 93.31 60 HIS A N 1
ATOM 452 C CA . HIS A 1 60 ? -9.539 -6.691 -2.869 1 93.31 60 HIS A CA 1
ATOM 453 C C . HIS A 1 60 ? -10.18 -8.039 -2.553 1 93.31 60 HIS A C 1
ATOM 455 O O . HIS A 1 60 ? -11.266 -8.094 -1.976 1 93.31 60 HIS A O 1
ATOM 461 N N . ALA A 1 6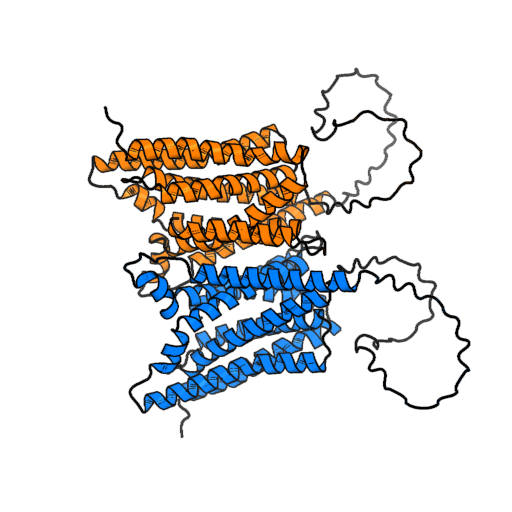1 ? -9.539 -9.109 -2.916 1 90.69 61 ALA A N 1
ATOM 462 C CA . ALA A 1 61 ? -10.039 -10.445 -2.629 1 90.69 61 ALA A CA 1
ATOM 463 C C . ALA A 1 61 ? -10.148 -10.688 -1.125 1 90.69 61 ALA A C 1
ATOM 465 O O . ALA A 1 61 ? -11.094 -11.328 -0.658 1 90.69 61 ALA A O 1
ATOM 466 N N . ALA A 1 62 ? -9.203 -10.18 -0.39 1 93.56 62 ALA A N 1
ATOM 467 C CA . ALA A 1 62 ? -9.25 -10.312 1.063 1 93.56 62 ALA A CA 1
ATOM 468 C C . ALA A 1 62 ? -10.422 -9.539 1.656 1 93.56 62 ALA A C 1
ATOM 470 O O . ALA A 1 62 ? -11.086 -10.016 2.576 1 93.56 62 ALA A O 1
ATOM 471 N N . MET A 1 63 ? -10.672 -8.422 1.12 1 92.12 63 MET A N 1
ATOM 472 C CA . MET A 1 63 ? -11.75 -7.574 1.617 1 92.12 63 MET A CA 1
ATOM 473 C C . MET A 1 63 ? -13.109 -8.195 1.321 1 92.12 63 MET A C 1
ATOM 475 O O . MET A 1 63 ? -14.055 -8.047 2.104 1 92.12 63 MET A O 1
ATOM 479 N N . GLU A 1 64 ? -13.188 -8.891 0.244 1 90.38 64 GLU A N 1
ATOM 480 C CA . GLU A 1 64 ? -14.453 -9.492 -0.169 1 90.38 64 GLU A CA 1
ATOM 481 C C . GLU A 1 64 ? -14.602 -10.898 0.401 1 90.38 64 GLU A C 1
ATOM 483 O O . GLU A 1 64 ? -15.633 -11.547 0.21 1 90.38 64 GLU A O 1
ATOM 488 N N . ASN A 1 65 ? -13.578 -11.398 1.021 1 91.69 65 ASN A N 1
ATOM 489 C CA . ASN A 1 65 ? -13.656 -12.734 1.6 1 91.69 65 ASN A CA 1
ATOM 490 C C . ASN A 1 65 ? -14.75 -12.82 2.662 1 91.69 65 ASN A C 1
ATOM 492 O O . ASN A 1 65 ? -14.734 -12.07 3.639 1 91.69 65 ASN A O 1
ATOM 496 N N . PRO A 1 66 ? -15.695 -13.711 2.523 1 90.88 66 PRO A N 1
ATOM 497 C CA . PRO A 1 66 ? -16.828 -13.781 3.447 1 90.88 66 PRO A CA 1
ATOM 498 C C . PRO A 1 66 ? -16.406 -14.094 4.879 1 90.88 66 PRO A C 1
ATOM 500 O O . PRO A 1 66 ? -17 -13.562 5.828 1 90.88 66 PRO A O 1
ATOM 503 N N . GLY A 1 67 ? -15.422 -14.961 5.027 1 91 67 GLY A N 1
ATOM 504 C CA . GLY A 1 67 ? -14.969 -15.305 6.363 1 91 67 GLY A CA 1
ATOM 505 C C . GLY A 1 67 ? -14.367 -14.133 7.113 1 91 67 GLY A C 1
ATOM 506 O O . GLY A 1 67 ? -14.695 -13.906 8.281 1 91 67 GLY A O 1
ATOM 507 N N . LEU A 1 68 ? -13.633 -13.414 6.426 1 90.06 68 LEU A N 1
ATOM 508 C CA . LEU A 1 68 ? -12.992 -12.25 7.039 1 90.06 68 LEU A CA 1
ATOM 509 C C . LEU A 1 68 ? -13.984 -11.109 7.195 1 90.06 68 LEU A C 1
ATOM 511 O O . LEU A 1 68 ? -13.977 -10.406 8.211 1 90.06 68 LEU A O 1
ATOM 515 N N . ALA A 1 69 ? -14.852 -10.945 6.285 1 87.5 69 ALA A N 1
ATOM 516 C CA . ALA A 1 69 ? -15.867 -9.898 6.324 1 87.5 69 ALA A CA 1
ATOM 517 C C . ALA A 1 69 ? -16.828 -10.102 7.496 1 87.5 69 ALA A C 1
ATOM 519 O O . ALA A 1 69 ? -17.344 -9.133 8.062 1 87.5 69 ALA A O 1
ATOM 520 N N . LYS A 1 70 ? -17.062 -11.312 7.797 1 87.19 70 LYS A N 1
ATOM 521 C CA . LYS A 1 70 ? -17.953 -11.648 8.898 1 87.19 70 LYS A CA 1
ATOM 522 C C . LYS A 1 70 ? -17.422 -11.133 10.227 1 87.19 70 LYS A C 1
ATOM 524 O O . LYS A 1 70 ? -18.188 -10.812 11.133 1 87.19 70 LYS A O 1
ATOM 529 N N . TRP A 1 71 ? -16.078 -11.047 10.273 1 85.44 71 TRP A N 1
ATOM 530 C CA . TRP A 1 71 ? -15.477 -10.539 11.5 1 85.44 71 TRP A CA 1
ATOM 531 C C . TRP A 1 71 ? -15.93 -9.109 11.773 1 85.44 71 TRP A C 1
ATOM 533 O O . TRP A 1 71 ? -16.016 -8.68 12.93 1 85.44 71 TRP A O 1
ATOM 543 N N . SER A 1 72 ? -16.234 -8.391 10.734 1 78.38 72 SER A N 1
ATOM 544 C CA . SER A 1 72 ? -16.625 -6.992 10.875 1 78.38 72 SER A CA 1
ATOM 545 C C . SER A 1 72 ? -18.141 -6.859 11.016 1 78.38 72 SER A C 1
ATOM 547 O O . SER A 1 72 ? -18.641 -5.832 11.469 1 78.38 72 SER A O 1
ATOM 549 N N . THR A 1 73 ? -19 -7.883 10.773 1 73 73 THR A N 1
ATOM 550 C CA . THR A 1 73 ? -20.453 -7.742 10.703 1 73 73 THR A CA 1
ATOM 551 C C . THR A 1 73 ? -21.125 -8.523 11.82 1 73 73 THR A C 1
ATOM 553 O O . THR A 1 73 ? -22.328 -8.344 12.078 1 73 73 THR A O 1
ATOM 556 N N . VAL A 1 74 ? -20.578 -9.461 12.422 1 67.62 74 VAL A N 1
ATOM 557 C CA . VAL A 1 74 ? -21.188 -10.398 13.359 1 67.62 74 VAL A CA 1
ATOM 558 C C . VAL A 1 74 ? -21.922 -9.633 14.453 1 67.62 74 VAL A C 1
ATOM 560 O O . VAL A 1 74 ? -23.047 -9.992 14.836 1 67.62 74 VAL A O 1
ATOM 563 N N . ASP A 1 75 ? -21.422 -8.609 14.859 1 66.69 75 ASP A N 1
ATOM 564 C CA . ASP A 1 75 ? -22.062 -7.945 15.992 1 66.69 75 ASP A CA 1
ATOM 565 C C . ASP A 1 75 ? -22.594 -6.574 15.586 1 66.69 75 ASP A C 1
ATOM 567 O O . ASP A 1 75 ? -22.391 -5.59 16.297 1 66.69 75 ASP A O 1
ATOM 571 N N . GLU A 1 76 ? -23.469 -6.641 14.562 1 68.75 76 GLU A N 1
ATOM 572 C CA . GLU A 1 76 ? -24.141 -5.426 14.109 1 68.75 76 GLU A CA 1
ATOM 573 C C . GLU A 1 76 ? -23.141 -4.289 13.906 1 68.75 76 GLU A C 1
ATOM 575 O O . GLU A 1 76 ? -23.422 -3.141 14.258 1 68.75 76 GLU A O 1
ATOM 580 N N . GLY A 1 77 ? -22.016 -4.688 13.633 1 66.12 77 GLY A N 1
ATOM 581 C CA . GLY A 1 77 ? -21.062 -3.664 13.234 1 66.12 77 GLY A CA 1
ATOM 582 C C . GLY A 1 77 ? -20.281 -3.098 14.398 1 66.12 77 GLY A C 1
ATOM 583 O O . GLY A 1 77 ? -19.562 -2.107 14.242 1 66.12 77 GLY A O 1
ATOM 584 N N . ILE A 1 78 ? -20.453 -3.6 15.562 1 65.12 78 ILE A N 1
ATOM 585 C CA . ILE A 1 78 ? -19.719 -3.123 16.719 1 65.12 78 ILE A CA 1
ATOM 586 C C . ILE A 1 78 ? -18.219 -3.398 16.531 1 65.12 78 ILE A C 1
ATOM 588 O O . ILE A 1 78 ? -17.375 -2.582 16.922 1 65.12 78 ILE A O 1
ATOM 592 N N . TYR A 1 79 ? -18.047 -4.406 15.789 1 66.44 79 TYR A N 1
ATOM 593 C CA . TYR A 1 79 ? -16.656 -4.781 15.594 1 66.44 79 TYR A CA 1
ATOM 594 C C . TYR A 1 79 ? -16.188 -4.43 14.188 1 66.44 79 TYR A C 1
ATOM 596 O O . TYR A 1 79 ? -15.242 -5.035 13.664 1 66.44 79 TYR A O 1
ATOM 604 N N . ALA A 1 80 ? -16.891 -3.494 13.648 1 81.94 80 ALA A N 1
ATOM 605 C CA . ALA A 1 80 ? -16.469 -3.066 12.312 1 81.94 80 ALA A CA 1
ATOM 606 C C . ALA A 1 80 ? -15.047 -2.506 12.344 1 81.94 80 ALA A C 1
ATOM 608 O O . ALA A 1 80 ? -14.758 -1.578 13.102 1 81.94 80 ALA A O 1
ATOM 609 N N . PHE A 1 81 ? -14.133 -3.207 11.695 1 87.88 81 PHE A N 1
ATOM 610 C CA . PHE A 1 81 ? -12.711 -2.883 11.648 1 87.88 81 PHE A CA 1
ATOM 611 C C . PHE A 1 81 ? -12.109 -3.289 10.312 1 87.88 81 PHE A C 1
ATOM 613 O O . PHE A 1 81 ? -12.562 -4.25 9.688 1 87.88 81 PHE A O 1
ATOM 620 N N . PRO A 1 82 ? -11.242 -2.484 9.883 1 92 82 PRO A N 1
ATOM 621 C CA . PRO A 1 82 ? -10.609 -2.838 8.609 1 92 82 PRO A CA 1
ATOM 622 C C . PRO A 1 82 ? -9.594 -3.967 8.758 1 92 82 PRO A C 1
ATOM 624 O O . PRO A 1 82 ? -8.383 -3.744 8.602 1 92 82 PRO A O 1
ATOM 627 N N . TYR A 1 83 ? -10.078 -5.18 8.891 1 93.5 83 TYR A N 1
ATOM 628 C CA . TYR A 1 83 ? -9.227 -6.336 9.156 1 93.5 83 TYR A CA 1
ATOM 629 C C . TYR A 1 83 ? -8.344 -6.656 7.953 1 93.5 83 TYR A C 1
ATOM 631 O O . TYR A 1 83 ? -7.164 -6.961 8.109 1 93.5 83 TYR A O 1
ATOM 639 N N . ALA A 1 84 ? -8.938 -6.656 6.754 1 95.31 84 ALA A N 1
ATOM 640 C CA . ALA A 1 84 ? -8.164 -6.988 5.559 1 95.31 84 ALA A CA 1
ATOM 641 C C . ALA A 1 84 ? -6.992 -6.031 5.383 1 95.31 84 ALA A C 1
ATOM 643 O O . ALA A 1 84 ? -5.863 -6.465 5.145 1 95.31 84 ALA A O 1
ATOM 644 N N . GLU A 1 85 ? -7.281 -4.75 5.5 1 95.94 85 GLU A N 1
ATOM 645 C CA . GLU A 1 85 ? -6.238 -3.738 5.383 1 95.94 85 GLU A CA 1
ATOM 646 C C . GLU A 1 85 ? -5.207 -3.879 6.5 1 95.94 85 GLU A C 1
ATOM 648 O O . GLU A 1 85 ? -4.016 -3.646 6.281 1 95.94 85 GLU A O 1
ATOM 653 N N . MET A 1 86 ? -5.691 -4.227 7.691 1 95.31 86 MET A N 1
ATOM 654 C CA . MET A 1 86 ? -4.777 -4.426 8.812 1 95.31 86 MET A CA 1
ATOM 655 C C . MET A 1 86 ? -3.811 -5.57 8.531 1 95.31 86 MET A C 1
ATOM 657 O O . MET A 1 86 ? -2.596 -5.414 8.672 1 95.31 86 MET A O 1
ATOM 661 N N . PHE A 1 87 ? -4.312 -6.676 8.141 1 95.81 87 PHE A N 1
ATOM 662 C CA . PHE A 1 87 ? -3.453 -7.828 7.887 1 95.81 87 PHE A CA 1
ATOM 663 C C . PHE A 1 87 ? -2.545 -7.574 6.688 1 95.81 87 PHE A C 1
ATOM 665 O O . PHE A 1 87 ? -1.409 -8.047 6.652 1 95.81 87 PHE A O 1
ATOM 672 N N . CYS A 1 88 ? -3.045 -6.859 5.68 1 96.88 88 CYS A N 1
ATOM 673 C CA . CYS A 1 88 ? -2.195 -6.449 4.57 1 96.88 88 CYS A CA 1
ATOM 674 C C . CYS A 1 88 ? -0.991 -5.66 5.066 1 96.88 88 CYS A C 1
ATOM 676 O O . CYS A 1 88 ? 0.148 -5.965 4.707 1 96.88 88 CYS A O 1
ATOM 678 N N . THR A 1 89 ? -1.245 -4.68 5.906 1 97 89 THR A N 1
ATOM 679 C CA . THR A 1 89 ? -0.162 -3.836 6.402 1 97 89 THR A CA 1
ATOM 680 C C . THR A 1 89 ? 0.746 -4.621 7.344 1 97 89 THR A C 1
ATOM 682 O O . THR A 1 89 ? 1.954 -4.379 7.395 1 97 89 THR A O 1
ATOM 685 N N . ILE A 1 90 ? 0.183 -5.555 8.094 1 96.12 90 ILE A N 1
ATOM 686 C CA . ILE A 1 90 ? 0.994 -6.43 8.938 1 96.12 90 ILE A CA 1
ATOM 687 C C . ILE A 1 90 ? 1.929 -7.266 8.062 1 96.12 90 ILE A C 1
ATOM 689 O O . ILE A 1 90 ? 3.088 -7.488 8.422 1 96.12 90 ILE A O 1
ATOM 693 N N . GLY A 1 91 ? 1.405 -7.773 6.973 1 95.44 91 GLY A N 1
ATOM 694 C CA . GLY A 1 91 ? 2.273 -8.461 6.031 1 95.44 91 GLY A CA 1
ATOM 695 C C . GLY A 1 91 ? 3.41 -7.594 5.523 1 95.44 91 GLY A C 1
ATOM 696 O O . GLY A 1 91 ? 4.562 -8.031 5.484 1 95.44 91 GLY A O 1
ATOM 697 N N . PHE A 1 92 ? 3.086 -6.379 5.168 1 96.38 92 PHE A N 1
ATOM 698 C CA . PHE A 1 92 ? 4.082 -5.422 4.703 1 96.38 92 PHE A CA 1
ATOM 699 C C . PHE A 1 92 ? 5.125 -5.156 5.781 1 96.38 92 PHE A C 1
ATOM 701 O O . PHE A 1 92 ? 6.324 -5.277 5.535 1 96.38 92 PHE A O 1
ATOM 708 N N . LEU A 1 93 ? 4.672 -4.801 6.945 1 96.25 93 LEU A N 1
ATOM 709 C CA . LEU A 1 93 ? 5.551 -4.48 8.062 1 96.25 93 LEU A CA 1
ATOM 710 C C . LEU A 1 93 ? 6.332 -5.715 8.508 1 96.25 93 LEU A C 1
ATOM 712 O O . LEU A 1 93 ? 7.477 -5.602 8.953 1 96.25 93 LEU A O 1
ATOM 716 N N . GLY A 1 94 ? 5.672 -6.84 8.453 1 94.75 94 GLY A N 1
ATOM 717 C CA . GLY A 1 94 ? 6.363 -8.078 8.781 1 94.75 94 GLY A CA 1
ATOM 718 C C . GLY A 1 94 ? 7.605 -8.305 7.945 1 94.75 94 GLY A C 1
ATOM 719 O O . GLY A 1 94 ? 8.656 -8.688 8.469 1 94.75 94 GLY A O 1
ATOM 720 N N . VAL A 1 95 ? 7.469 -8.07 6.648 1 93.56 95 VAL A N 1
ATOM 721 C CA . VAL A 1 95 ? 8.625 -8.227 5.77 1 93.56 95 VAL A CA 1
ATOM 722 C C . VAL A 1 95 ? 9.695 -7.203 6.141 1 93.56 95 VAL A C 1
ATOM 724 O O . VAL A 1 95 ? 10.883 -7.527 6.172 1 93.56 95 VAL A O 1
ATOM 727 N N . LEU A 1 96 ? 9.305 -6.008 6.418 1 91.56 96 LEU A N 1
ATOM 728 C CA . LEU A 1 96 ? 10.242 -4.965 6.828 1 91.56 96 LEU A CA 1
ATOM 729 C C . LEU A 1 96 ? 11 -5.379 8.086 1 91.56 96 LEU A C 1
ATOM 731 O O . LEU A 1 96 ? 12.219 -5.219 8.156 1 91.56 96 LEU A O 1
ATOM 735 N N . VAL A 1 97 ? 10.305 -5.879 9.062 1 92.19 97 VAL A N 1
ATOM 736 C CA . VAL A 1 97 ? 10.906 -6.289 10.328 1 92.19 97 VAL A CA 1
ATOM 737 C C . VAL A 1 97 ? 11.883 -7.441 10.086 1 92.19 97 VAL A C 1
ATOM 739 O O . VAL A 1 97 ? 12.992 -7.449 10.625 1 92.19 97 VAL A O 1
ATOM 742 N N . VAL A 1 98 ? 11.469 -8.367 9.273 1 90.12 98 VAL A N 1
ATOM 743 C CA . VAL A 1 98 ? 12.328 -9.5 8.945 1 90.12 98 VAL A CA 1
ATOM 744 C C . VAL A 1 98 ? 13.617 -9 8.289 1 90.12 98 VAL A C 1
ATOM 746 O O . VAL A 1 98 ? 14.711 -9.477 8.609 1 90.12 98 VAL A O 1
ATOM 749 N N . GLU A 1 99 ? 13.484 -8.086 7.395 1 86.81 99 GLU A N 1
ATOM 750 C CA . GLU A 1 99 ? 14.641 -7.508 6.715 1 86.81 99 GLU A CA 1
ATOM 751 C C . GLU A 1 99 ? 15.562 -6.797 7.699 1 86.81 99 GLU A C 1
ATOM 753 O O . GLU A 1 99 ? 16.781 -6.945 7.633 1 86.81 99 GLU A O 1
ATOM 758 N N . GLN A 1 100 ? 15.008 -6.062 8.625 1 85.19 100 GLN A N 1
ATOM 759 C C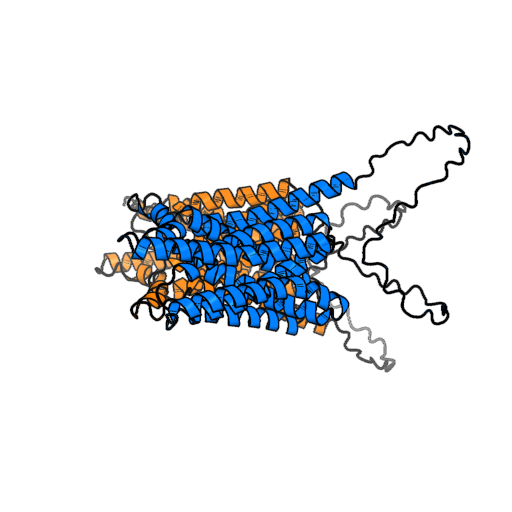A . GLN A 1 100 ? 15.781 -5.324 9.617 1 85.19 100 GLN A CA 1
ATOM 760 C C . GLN A 1 100 ? 16.5 -6.273 10.57 1 85.19 100 GLN A C 1
ATOM 762 O O . GLN A 1 100 ? 17.641 -6.039 10.953 1 85.19 100 GLN A O 1
ATOM 767 N N . VAL A 1 101 ? 15.82 -7.277 10.984 1 86.5 101 VAL A N 1
ATOM 768 C CA . VAL A 1 101 ? 16.406 -8.273 11.883 1 86.5 101 VAL A CA 1
ATOM 769 C C . VAL A 1 101 ? 17.531 -9.008 11.172 1 86.5 101 VAL A C 1
ATOM 771 O O . VAL A 1 101 ? 18.578 -9.266 11.773 1 86.5 101 VAL A O 1
ATOM 774 N N . ALA A 1 102 ? 17.344 -9.336 9.93 1 83.69 102 ALA A N 1
ATOM 775 C CA . ALA A 1 102 ? 18.375 -10.008 9.141 1 83.69 102 ALA A CA 1
ATOM 776 C C . ALA A 1 102 ? 19.609 -9.133 9.008 1 83.69 102 ALA A C 1
ATOM 778 O O . ALA A 1 102 ? 20.75 -9.625 9.086 1 83.69 102 ALA A O 1
ATOM 779 N N . HIS A 1 103 ? 19.438 -7.844 8.789 1 80.69 103 HIS A N 1
ATOM 780 C CA . HIS A 1 103 ? 20.547 -6.902 8.695 1 80.69 103 HIS A CA 1
ATOM 781 C C . HIS A 1 103 ? 21.297 -6.809 10.023 1 80.69 103 HIS A C 1
ATOM 783 O O . HIS A 1 103 ? 22.531 -6.68 10.031 1 80.69 103 HIS A O 1
ATOM 789 N N . SER A 1 104 ? 20.578 -6.832 11.125 1 80.44 104 SER A N 1
ATOM 790 C CA . SER A 1 104 ? 21.188 -6.742 12.453 1 80.44 104 SER A CA 1
ATOM 791 C C . SER A 1 104 ? 22.078 -7.945 12.734 1 80.44 104 SER A C 1
ATOM 793 O O . SER A 1 104 ? 23.125 -7.816 13.375 1 80.44 104 SER A O 1
ATOM 795 N N . PHE A 1 105 ? 21.672 -9.023 12.281 1 80.75 105 PHE A N 1
ATOM 796 C CA . PHE A 1 105 ? 22.453 -10.234 12.492 1 80.75 105 PHE A CA 1
ATOM 797 C C . PHE A 1 105 ? 23.703 -10.219 11.617 1 80.75 105 PHE A C 1
ATOM 799 O O . PHE A 1 105 ? 24.734 -10.789 11.992 1 80.75 105 PHE A O 1
ATOM 806 N N . GLN A 1 106 ? 23.719 -9.617 10.516 1 74.25 106 GLN A N 1
ATOM 807 C CA . GLN A 1 106 ? 24.875 -9.516 9.633 1 74.25 106 GLN A CA 1
ATOM 808 C C . GLN A 1 106 ? 25.891 -8.508 10.172 1 74.25 106 GLN A C 1
ATOM 810 O O . GLN A 1 106 ? 27.094 -8.742 10.102 1 74.25 106 GLN A O 1
ATOM 815 N N . SER A 1 107 ? 25.406 -7.406 10.586 1 66.31 107 SER A N 1
ATOM 816 C CA . SER A 1 107 ? 26.297 -6.398 11.148 1 66.31 107 SER A CA 1
ATOM 817 C C . SER A 1 107 ? 26.984 -6.91 12.406 1 66.31 107 SER A C 1
ATOM 819 O O . SER A 1 107 ? 28.141 -6.578 12.672 1 66.31 107 SER A O 1
ATOM 821 N N . ALA A 1 108 ? 26.359 -7.664 13.172 1 65 108 ALA A N 1
ATOM 822 C CA . ALA A 1 108 ? 26.938 -8.242 14.383 1 65 108 ALA A CA 1
ATOM 823 C C . ALA A 1 108 ? 28 -9.281 14.023 1 65 108 ALA A C 1
ATOM 825 O O . ALA A 1 108 ? 28.984 -9.438 14.75 1 65 108 ALA A O 1
ATOM 826 N N . ALA A 1 109 ? 27.75 -9.891 12.961 1 62.25 109 ALA A N 1
ATOM 827 C CA . ALA A 1 109 ? 28.703 -10.914 12.547 1 62.25 109 ALA A CA 1
ATOM 828 C C . ALA A 1 109 ? 29.953 -10.289 11.93 1 62.25 109 ALA A C 1
ATOM 830 O O . ALA A 1 109 ? 31.047 -10.859 12 1 62.25 109 ALA A O 1
ATOM 831 N N . SER A 1 110 ? 29.734 -9.109 11.258 1 58.22 110 SER A N 1
ATOM 832 C CA . SER A 1 110 ? 30.859 -8.453 10.617 1 58.22 110 SER A CA 1
ATOM 833 C C . SER A 1 110 ? 31.672 -7.648 11.625 1 58.22 110 SER A C 1
ATOM 835 O O . SER A 1 110 ? 32.75 -7.148 11.305 1 58.22 110 SER A O 1
ATOM 837 N N . SER A 1 111 ? 31.125 -7.336 12.75 1 55.81 111 SER A N 1
ATOM 838 C CA . SER A 1 111 ? 31.969 -6.688 13.742 1 55.81 111 SER A CA 1
ATOM 839 C C . SER A 1 111 ? 33.125 -7.594 14.156 1 55.81 111 SER A C 1
ATOM 841 O O . SER A 1 111 ? 32.906 -8.766 14.477 1 55.81 111 SER A O 1
ATOM 843 N N . PRO A 1 112 ? 34.281 -7.277 13.75 1 48.62 112 PRO A N 1
ATOM 844 C CA . PRO A 1 112 ? 35.469 -8.086 14.031 1 48.62 112 PRO A CA 1
ATOM 845 C C . PRO A 1 112 ? 35.531 -8.555 15.484 1 48.62 112 PRO A C 1
ATOM 847 O O . PRO A 1 112 ? 35.344 -7.754 16.406 1 48.62 112 PRO A O 1
ATOM 850 N N . THR A 1 113 ? 35 -9.609 15.797 1 46.19 113 THR A N 1
ATOM 851 C CA . THR A 1 113 ? 35.5 -10.164 17.047 1 46.19 113 THR A CA 1
ATOM 852 C C . THR A 1 113 ? 37 -9.953 17.172 1 46.19 113 THR A C 1
ATOM 854 O O . THR A 1 113 ? 37.75 -10.375 16.297 1 46.19 113 THR A O 1
ATOM 857 N N . GLY A 1 114 ? 37.438 -8.828 17.672 1 41.81 114 GLY A N 1
ATOM 858 C CA . GLY A 1 114 ? 38.812 -8.727 18.062 1 41.81 114 GLY A CA 1
ATOM 859 C C . GLY A 1 114 ? 39.406 -10.016 18.625 1 41.81 114 GLY A C 1
ATOM 860 O O . GLY A 1 114 ? 39.312 -10.266 19.828 1 41.81 114 GLY A O 1
ATOM 861 N N . SER A 1 115 ? 39.125 -11.094 18.062 1 40.94 115 SER A N 1
ATOM 862 C CA . SER A 1 115 ? 39.969 -12.203 18.5 1 40.94 115 SER A CA 1
ATOM 863 C C . SER A 1 115 ? 41.438 -11.797 18.578 1 40.94 115 SER A C 1
ATOM 865 O O . SER A 1 115 ? 42 -11.328 17.594 1 40.94 115 SER A O 1
ATOM 867 N N . SER A 1 116 ? 41.812 -11.188 19.719 1 40.22 116 SER A N 1
ATOM 868 C CA . SER A 1 116 ? 43.219 -11.188 20.094 1 40.22 116 SER A CA 1
ATOM 869 C C . SER A 1 116 ? 43.875 -12.516 19.766 1 40.22 116 SER A C 1
ATOM 871 O O . SER A 1 116 ? 43.594 -13.539 20.391 1 40.22 116 SER A O 1
ATOM 873 N N . SER A 1 117 ? 43.938 -12.844 18.578 1 37.84 117 SER A N 1
ATOM 874 C CA . SER A 1 117 ? 44.812 -13.953 18.219 1 37.84 117 SER A CA 1
ATOM 875 C C . SER A 1 117 ? 46.188 -13.812 18.875 1 37.84 117 SER A C 1
ATOM 877 O O . SER A 1 117 ? 46.906 -12.867 18.578 1 37.84 117 SER A O 1
ATOM 879 N N . THR A 1 118 ? 46.25 -13.992 20.188 1 35.41 118 THR A N 1
ATOM 880 C CA . THR A 1 118 ? 47.562 -14.297 20.734 1 35.41 118 THR A CA 1
ATOM 881 C C . THR A 1 118 ? 48.312 -15.305 19.859 1 35.41 118 THR A C 1
ATOM 883 O O . THR A 1 118 ? 47.781 -16.391 19.578 1 35.41 118 THR A O 1
ATOM 886 N N . SER A 1 119 ? 49.094 -14.742 19 1 37.59 119 SER A N 1
ATOM 887 C CA . SER A 1 119 ? 50.031 -15.43 18.125 1 37.59 119 SER A CA 1
ATOM 888 C C . SER A 1 119 ? 50.844 -16.484 18.875 1 37.59 119 SER A C 1
ATOM 890 O O . SER A 1 119 ? 51.75 -16.172 19.625 1 37.59 119 SER A O 1
ATOM 892 N N . HIS A 1 120 ? 50.219 -17.297 19.797 1 31.34 120 HIS A N 1
ATOM 893 C CA . HIS A 1 120 ? 51.156 -18.281 20.266 1 31.34 120 HIS A CA 1
ATOM 894 C C . HIS A 1 120 ? 51.781 -19.047 19.094 1 31.34 120 HIS A C 1
ATOM 896 O O . HIS A 1 120 ? 51.094 -19.469 18.172 1 31.34 120 HIS A O 1
ATOM 902 N N . HIS A 1 121 ? 53 -18.625 18.812 1 33.97 121 HIS A N 1
ATOM 903 C CA . HIS A 1 121 ? 53.969 -19.141 17.859 1 33.97 121 HIS A CA 1
ATOM 904 C C . HIS A 1 121 ? 54.125 -20.656 18 1 33.97 121 HIS A C 1
ATOM 906 O O . HIS A 1 121 ? 55.062 -21.141 18.656 1 33.97 121 HIS A O 1
ATOM 912 N N . HIS A 1 122 ? 53.094 -21.438 18.312 1 30.73 122 HIS A N 1
ATOM 913 C CA . HIS A 1 122 ? 53.625 -22.781 18.438 1 30.73 122 HIS A CA 1
ATOM 914 C C . HIS A 1 122 ? 54.219 -23.281 17.109 1 30.73 122 HIS A C 1
ATOM 916 O O . HIS A 1 122 ? 53.656 -23 16.047 1 30.73 122 HIS A O 1
ATOM 922 N N . PRO A 1 123 ? 55.531 -23.5 17.109 1 34.75 123 PRO A N 1
ATOM 923 C CA . PRO A 1 123 ? 56.344 -24.016 16 1 34.75 123 PRO A CA 1
ATOM 924 C C . PRO A 1 123 ? 55.781 -25.297 15.391 1 34.75 123 PRO A C 1
ATOM 926 O O . PRO A 1 123 ? 55.812 -26.359 16.031 1 34.75 123 PRO A O 1
ATOM 929 N N . HIS A 1 124 ? 54.469 -25.375 15.203 1 26.7 124 HIS A N 1
ATOM 930 C CA . HIS A 1 124 ? 54 -26.703 14.828 1 26.7 124 HIS A CA 1
ATOM 931 C C . HIS A 1 124 ? 54.688 -27.203 13.578 1 26.7 124 HIS A C 1
ATOM 933 O O . HIS A 1 124 ? 55.031 -26.422 12.688 1 26.7 124 HIS A O 1
ATOM 939 N N . GLU A 1 125 ? 55.406 -28.297 13.789 1 29.81 125 GLU A N 1
ATOM 940 C CA . GLU A 1 125 ? 56.125 -29.188 12.883 1 29.81 125 GLU A CA 1
ATOM 941 C C . GLU A 1 125 ? 55.25 -29.516 11.648 1 29.81 125 GLU A C 1
ATOM 943 O O . GLU A 1 125 ? 54.031 -29.562 11.734 1 29.81 125 GLU A O 1
ATOM 948 N N . PRO A 1 126 ? 55.906 -29.422 10.469 1 30.06 126 PRO A N 1
ATOM 949 C CA . PRO A 1 126 ? 55.406 -29.484 9.094 1 30.06 126 PRO A CA 1
ATOM 950 C C . PRO A 1 126 ? 54.688 -30.797 8.781 1 30.06 126 PRO A C 1
ATOM 952 O O . PRO A 1 126 ? 54.375 -31.078 7.617 1 30.06 126 PRO A O 1
ATOM 955 N N . HIS A 1 127 ? 53.844 -31.328 9.758 1 26.47 127 HIS A N 1
ATOM 956 C CA . HIS A 1 127 ? 53.531 -32.656 9.273 1 26.47 127 HIS A CA 1
ATOM 957 C C . HIS A 1 127 ? 52.906 -32.625 7.879 1 26.47 127 HIS A C 1
ATOM 959 O O . HIS A 1 127 ? 52.219 -31.656 7.535 1 26.47 127 HIS A O 1
ATOM 965 N N . GLN A 1 128 ? 53.406 -33.469 6.973 1 25.41 128 GLN A N 1
ATOM 966 C CA . GLN A 1 128 ? 53.344 -33.75 5.547 1 25.41 128 GLN A CA 1
ATOM 967 C C . GLN A 1 128 ? 51.938 -34.188 5.137 1 25.41 128 GLN A C 1
ATOM 969 O O . GLN A 1 128 ? 51.688 -34.531 3.979 1 25.41 128 GLN A O 1
ATOM 974 N N . SER A 1 129 ? 50.938 -34 6.082 1 23.84 129 SER A N 1
ATOM 975 C CA . SER A 1 129 ? 49.938 -34.969 5.625 1 23.84 129 SER A CA 1
ATOM 976 C C . SER A 1 129 ? 49.406 -34.594 4.234 1 23.84 129 SER A C 1
ATOM 978 O O . SER A 1 129 ? 49.312 -33.406 3.883 1 23.84 129 SER A O 1
ATOM 980 N N . GLU A 1 130 ? 49.219 -35.625 3.357 1 23.02 130 GLU A N 1
ATOM 981 C CA . GLU A 1 130 ? 48.969 -35.875 1.941 1 23.02 130 GLU A CA 1
ATOM 982 C C . GLU A 1 130 ? 47.656 -35.25 1.515 1 23.02 130 GLU A C 1
ATOM 984 O O . GLU A 1 130 ? 47.562 -34.562 0.48 1 23.02 130 GLU A O 1
ATOM 989 N N . ASP A 1 131 ? 46.562 -35.844 2.066 1 22.47 131 ASP A N 1
ATOM 990 C CA . ASP A 1 131 ? 45.719 -36.406 1.025 1 22.47 131 ASP A CA 1
ATOM 991 C C . ASP A 1 131 ? 44.875 -35.344 0.345 1 22.47 131 ASP A C 1
ATOM 993 O O . ASP A 1 131 ? 44.844 -35.25 -0.884 1 22.47 131 ASP A O 1
ATOM 997 N N . ASP A 1 132 ? 43.562 -35.156 0.861 1 24.22 132 ASP A N 1
ATOM 998 C CA . ASP A 1 132 ? 42.312 -35.344 0.13 1 24.22 132 ASP A CA 1
ATOM 999 C C . ASP A 1 132 ? 41.906 -34.031 -0.555 1 24.22 132 ASP A C 1
ATOM 1001 O O . ASP A 1 132 ? 42.031 -32.969 0.022 1 24.22 132 ASP A O 1
ATOM 1005 N N . HIS A 1 133 ? 41.812 -34.062 -1.884 1 24.44 133 HIS A N 1
ATOM 1006 C CA . HIS A 1 133 ? 41.406 -33.219 -2.984 1 24.44 133 HIS A CA 1
ATOM 1007 C C . HIS A 1 133 ? 40.031 -32.594 -2.73 1 24.44 133 HIS A C 1
ATOM 1009 O O . HIS A 1 133 ? 39 -33.188 -3.062 1 24.44 133 HIS A O 1
ATOM 1015 N N . SER A 1 134 ? 39.75 -32.125 -1.521 1 25.89 134 SER A N 1
ATOM 1016 C CA . SER A 1 134 ? 38.344 -31.672 -1.473 1 25.89 134 SER A CA 1
ATOM 1017 C C . SER A 1 134 ? 38.094 -30.609 -2.543 1 25.89 134 SER A C 1
ATOM 1019 O O . SER A 1 134 ? 38.906 -29.719 -2.748 1 25.89 134 SER A O 1
ATOM 1021 N N . ILE A 1 135 ? 37.344 -31.016 -3.586 1 28.09 135 ILE A N 1
ATOM 1022 C CA . ILE A 1 135 ? 36.719 -30.312 -4.703 1 28.09 135 ILE A CA 1
ATOM 1023 C C . ILE A 1 135 ? 36.125 -29 -4.215 1 28.09 135 ILE A C 1
ATOM 1025 O O . ILE A 1 135 ? 35.219 -29 -3.355 1 28.09 135 ILE A O 1
ATOM 1029 N N . ASP A 1 136 ? 36.969 -28.031 -4.098 1 25.94 136 ASP A N 1
ATOM 1030 C CA . ASP A 1 136 ? 36.562 -26.656 -3.836 1 25.94 136 ASP A CA 1
ATOM 1031 C C . ASP A 1 136 ? 35.438 -26.234 -4.77 1 25.94 136 ASP A C 1
ATOM 1033 O O . ASP A 1 136 ? 35.594 -26.25 -5.992 1 25.94 136 ASP A O 1
ATOM 1037 N N . SER A 1 137 ? 34.219 -26.672 -4.516 1 25.27 137 SER A N 1
ATOM 1038 C CA . SER A 1 137 ? 33.062 -26.109 -5.195 1 25.27 137 SER A CA 1
ATOM 1039 C C . SER A 1 137 ? 33.156 -24.578 -5.266 1 25.27 137 SER A C 1
ATOM 1041 O O . SER A 1 137 ? 32.969 -23.891 -4.258 1 25.27 137 SER A O 1
ATOM 1043 N N . ALA A 1 138 ? 34.094 -24 -5.973 1 27.94 138 ALA A N 1
ATOM 1044 C CA . ALA A 1 138 ? 34.125 -22.562 -6.223 1 27.94 138 ALA A CA 1
ATOM 1045 C C . ALA A 1 138 ? 32.719 -22.047 -6.547 1 27.94 138 ALA A C 1
ATOM 1047 O O . ALA A 1 138 ? 31.922 -22.734 -7.172 1 27.94 138 ALA A O 1
ATOM 1048 N N . PRO A 1 139 ? 32.281 -21.172 -5.844 1 32.34 139 PRO A N 1
ATOM 1049 C CA . PRO A 1 139 ? 31.016 -20.5 -6.227 1 32.34 139 PRO A CA 1
ATOM 1050 C C . PRO A 1 139 ? 30.953 -20.188 -7.719 1 32.34 139 PRO A C 1
ATOM 1052 O O . PRO A 1 139 ? 32 -20.031 -8.367 1 32.34 139 PRO A O 1
ATOM 1055 N N . PHE A 1 140 ? 29.969 -20.703 -8.492 1 31.61 140 PHE A N 1
ATOM 1056 C CA . PHE A 1 140 ? 29.625 -20.656 -9.906 1 31.61 140 PHE A CA 1
ATOM 1057 C C . PHE A 1 140 ? 30.031 -19.312 -10.523 1 31.61 140 PHE A C 1
ATOM 1059 O O . PHE A 1 140 ? 29.969 -19.141 -11.742 1 31.61 140 PHE A O 1
ATOM 1066 N N . LEU A 1 141 ? 30.188 -18.203 -9.773 1 31.73 141 LEU A N 1
ATOM 1067 C CA . LEU A 1 141 ? 30.312 -16.938 -10.484 1 31.73 141 LEU A CA 1
ATOM 1068 C C . LEU A 1 141 ? 31.656 -16.859 -11.203 1 31.73 141 LEU A C 1
ATOM 1070 O O . LEU A 1 141 ? 31.969 -15.836 -11.82 1 31.73 141 LEU A O 1
ATOM 1074 N N . GLU A 1 142 ? 32.719 -17.734 -10.961 1 29.5 142 GLU A N 1
ATOM 1075 C CA . GLU A 1 142 ? 34.062 -17.375 -11.422 1 29.5 142 GLU A CA 1
ATOM 1076 C C . GLU A 1 142 ? 34.156 -17.469 -12.945 1 29.5 142 GLU A C 1
ATOM 1078 O O . GLU A 1 142 ? 35.062 -16.875 -13.547 1 29.5 142 GLU A O 1
ATOM 1083 N N . GLN A 1 143 ? 33.656 -18.484 -13.648 1 28.45 143 GLN A N 1
ATOM 1084 C CA . GLN A 1 143 ? 34.469 -19.031 -14.719 1 28.45 143 GLN A CA 1
ATOM 1085 C C . GLN A 1 143 ? 34.469 -18.094 -15.93 1 28.45 143 GLN A C 1
ATOM 1087 O O . GLN A 1 143 ? 34.844 -18.5 -17.031 1 28.45 143 GLN A O 1
ATOM 1092 N N . VAL A 1 144 ? 33.75 -17.078 -16.141 1 29.17 144 VAL A N 1
ATOM 1093 C CA . VAL A 1 144 ? 33.812 -16.625 -17.531 1 29.17 144 VAL A CA 1
ATOM 1094 C C . VAL A 1 144 ? 35.188 -16.062 -17.844 1 29.17 144 VAL A C 1
ATOM 1096 O O . VAL A 1 144 ? 35.5 -14.945 -17.422 1 29.17 144 VAL A O 1
ATOM 1099 N N . GLU A 1 145 ? 36.344 -16.766 -17.656 1 29.8 145 GLU A N 1
ATOM 1100 C CA . GLU A 1 145 ? 37.688 -16.344 -18.094 1 29.8 145 GLU A CA 1
ATOM 1101 C C . GLU A 1 145 ? 37.75 -16.141 -19.594 1 29.8 145 GLU A C 1
ATOM 1103 O O . GLU A 1 145 ? 37.781 -17.109 -20.359 1 29.8 145 GLU A O 1
ATOM 1108 N N . GLY A 1 146 ? 37.031 -15.242 -20.328 1 27.73 146 GLY A N 1
ATOM 1109 C CA . GLY A 1 146 ? 37.344 -15.016 -21.719 1 27.73 146 GLY A CA 1
ATOM 1110 C C . GLY A 1 146 ? 38.844 -14.836 -21.984 1 27.73 146 GLY A C 1
ATOM 1111 O O . GLY A 1 146 ? 39.594 -14.625 -21.062 1 27.73 146 GLY A O 1
ATOM 1112 N N . ALA A 1 147 ? 39.281 -14.945 -23.281 1 30.92 147 ALA A N 1
ATOM 1113 C CA . ALA A 1 147 ? 40.531 -14.945 -24.062 1 30.92 147 ALA A CA 1
ATOM 1114 C C . ALA A 1 147 ? 41.375 -13.727 -23.719 1 30.92 147 ALA A C 1
ATOM 1116 O O . ALA A 1 147 ? 40.906 -12.602 -23.703 1 30.92 147 ALA A O 1
ATOM 1117 N N . THR A 1 148 ? 42.625 -13.836 -23.141 1 29.89 148 THR A N 1
ATOM 1118 C CA . THR A 1 148 ? 43.688 -13.078 -22.484 1 29.89 148 THR A CA 1
ATOM 1119 C C . THR A 1 148 ? 44.375 -12.141 -23.469 1 29.89 148 THR A C 1
ATOM 1121 O O . THR A 1 148 ? 45.188 -12.57 -24.297 1 29.89 148 THR A O 1
ATOM 1124 N N . LEU A 1 149 ? 43.688 -11.266 -24.297 1 31.98 149 LEU A N 1
ATOM 1125 C CA . LEU A 1 149 ? 44.594 -10.359 -25.016 1 31.98 149 LEU A CA 1
ATOM 1126 C C . LEU A 1 149 ? 45.562 -9.695 -24.047 1 31.98 149 LEU A C 1
ATOM 1128 O O . LEU A 1 149 ? 45.281 -9.547 -22.859 1 31.98 149 LEU A O 1
ATOM 1132 N N . PRO A 1 150 ? 46.875 -9.359 -24.562 1 34.47 150 PRO A N 1
ATOM 1133 C CA . PRO A 1 150 ? 48 -8.922 -23.734 1 34.47 150 PRO A CA 1
ATOM 1134 C C . PRO A 1 150 ? 47.656 -7.738 -22.844 1 34.47 150 PRO A C 1
ATOM 1136 O O . PRO A 1 150 ? 46.75 -6.953 -23.156 1 34.47 150 PRO A O 1
ATOM 1139 N N . PRO A 1 151 ? 48.062 -7.77 -21.516 1 32.22 151 PRO A N 1
ATOM 1140 C CA . PRO A 1 151 ? 47.562 -6.941 -20.422 1 32.22 151 PRO A CA 1
ATOM 1141 C C . PRO A 1 151 ? 47.875 -5.461 -20.594 1 32.22 151 PRO A C 1
ATOM 1143 O O . PRO A 1 151 ? 49.031 -5.066 -20.547 1 32.22 151 PRO A O 1
ATOM 1146 N N . LYS A 1 152 ? 47.469 -4.934 -21.703 1 29.89 152 LYS A N 1
ATOM 1147 C CA . LYS A 1 152 ? 47.875 -3.533 -21.766 1 29.89 152 LYS A CA 1
ATOM 1148 C C . LYS A 1 152 ? 47.625 -2.826 -20.438 1 29.89 152 LYS A C 1
ATOM 1150 O O . LYS A 1 152 ? 46.719 -3.174 -19.703 1 29.89 152 LYS A O 1
ATOM 1155 N N . LYS A 1 153 ? 48.562 -1.964 -19.938 1 28.84 153 LYS A N 1
ATOM 1156 C CA . LYS A 1 153 ? 48.656 -1.243 -18.672 1 28.84 153 LYS A CA 1
ATOM 1157 C C . LYS A 1 153 ? 47.375 -0.509 -18.344 1 28.84 153 LYS A C 1
ATOM 1159 O O . LYS A 1 153 ? 47.062 0.517 -18.953 1 28.84 153 LYS A O 1
ATOM 1164 N N . ARG A 1 154 ? 46.25 -1.141 -18.359 1 24.56 154 ARG A N 1
ATOM 1165 C CA . ARG A 1 154 ? 45.031 -0.401 -18.156 1 24.56 154 ARG A CA 1
ATOM 1166 C C . ARG A 1 154 ? 45.094 0.476 -16.906 1 24.56 154 ARG A C 1
ATOM 1168 O O . ARG A 1 154 ? 45.531 0.021 -15.844 1 24.56 154 ARG A O 1
ATOM 1175 N N . LYS A 1 155 ? 45.156 1.711 -17.016 1 30.05 155 LYS A N 1
ATOM 1176 C CA . LYS A 1 155 ? 44.906 2.76 -16.031 1 30.05 155 LYS A CA 1
ATOM 1177 C C . LYS A 1 155 ? 43.75 2.396 -15.109 1 30.05 155 LYS A C 1
ATOM 1179 O O . LYS A 1 155 ? 42.75 1.819 -15.547 1 30.05 155 LYS A O 1
ATOM 1184 N N . LYS A 1 156 ? 43.938 2.244 -13.82 1 30.05 156 LYS A N 1
ATOM 1185 C CA . LYS A 1 156 ? 43.062 2.043 -12.672 1 30.05 156 LYS A CA 1
ATOM 1186 C C . LYS A 1 156 ? 41.781 2.848 -12.82 1 30.05 156 LYS A C 1
ATOM 1188 O O . LYS A 1 156 ? 41.719 4.004 -12.398 1 30.05 156 LYS A O 1
ATOM 1193 N N . SER A 1 157 ? 41.188 2.926 -14.039 1 30.52 157 SER A N 1
ATOM 1194 C CA . SER A 1 157 ? 39.906 3.619 -13.875 1 30.52 157 SER A CA 1
ATOM 1195 C C . SER A 1 157 ? 39.125 3.018 -12.734 1 30.52 157 SER A C 1
ATOM 1197 O O . SER A 1 157 ? 38.938 1.798 -12.656 1 30.52 157 SER A O 1
ATOM 1199 N N . HIS A 1 158 ? 39.219 3.58 -11.562 1 29.94 158 HIS A N 1
ATOM 1200 C CA . HIS A 1 158 ? 38.375 3.365 -10.391 1 29.94 158 HIS A CA 1
ATOM 1201 C C . HIS A 1 158 ? 36.906 3.238 -10.781 1 29.94 158 HIS A C 1
ATOM 1203 O O . HIS A 1 158 ? 36.219 4.242 -10.992 1 29.94 158 HIS A O 1
ATOM 1209 N N . ASP A 1 159 ? 36.531 2.535 -11.789 1 31.23 159 ASP A N 1
ATOM 1210 C CA . ASP A 1 159 ? 35.125 2.191 -11.859 1 31.23 159 ASP A CA 1
ATOM 1211 C C . ASP A 1 159 ? 34.562 1.882 -10.469 1 31.23 159 ASP A C 1
ATOM 1213 O O . ASP A 1 159 ? 34.906 0.853 -9.875 1 31.23 159 ASP A O 1
ATOM 1217 N N . ASP A 1 160 ? 34.531 2.84 -9.586 1 30.69 160 ASP A N 1
ATOM 1218 C CA . ASP A 1 160 ? 33.781 2.799 -8.344 1 30.69 160 ASP A CA 1
ATOM 1219 C C . ASP A 1 160 ? 32.406 2.146 -8.57 1 30.69 160 ASP A C 1
ATOM 1221 O O . ASP A 1 160 ? 31.453 2.805 -9 1 30.69 160 ASP A O 1
ATOM 1225 N N . ASP A 1 161 ? 32.312 1.054 -9.25 1 33 161 ASP A N 1
ATOM 1226 C CA . ASP A 1 161 ? 31.125 0.208 -9.039 1 33 161 ASP A CA 1
ATOM 1227 C C . ASP A 1 161 ? 30.578 0.363 -7.617 1 33 161 ASP A C 1
ATOM 1229 O O . ASP A 1 161 ? 31.109 -0.232 -6.68 1 33 161 ASP A O 1
ATOM 1233 N N . ASP A 1 162 ? 30.297 1.513 -7.215 1 33.78 162 ASP A N 1
ATOM 1234 C CA . ASP A 1 162 ? 29.5 1.667 -6 1 33.78 162 ASP A CA 1
ATOM 1235 C C . ASP A 1 162 ? 28.516 0.51 -5.836 1 33.78 162 ASP A C 1
ATOM 1237 O O . ASP A 1 162 ? 27.438 0.506 -6.445 1 33.78 162 ASP A O 1
ATOM 1241 N N . HIS A 1 163 ? 28.891 -0.676 -5.793 1 33.47 163 HIS A N 1
ATOM 1242 C CA . HIS A 1 163 ? 28.188 -1.843 -5.277 1 33.47 163 HIS A CA 1
ATOM 1243 C C . HIS A 1 163 ? 27.219 -1.453 -4.168 1 33.47 163 HIS A C 1
ATOM 1245 O O . HIS A 1 163 ? 27.641 -1.013 -3.094 1 33.47 163 HIS A O 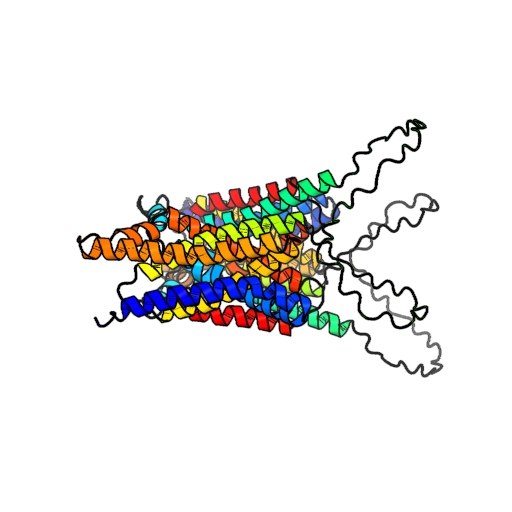1
ATOM 1251 N N . LEU A 1 164 ? 26.328 -0.667 -4.395 1 36.34 164 LEU A N 1
ATOM 1252 C CA . LEU A 1 164 ? 25.297 -0.772 -3.371 1 36.34 164 LEU A CA 1
ATOM 1253 C C . LEU A 1 164 ? 25.297 -2.156 -2.732 1 36.34 164 LEU A C 1
ATOM 1255 O O . LEU A 1 164 ? 25 -3.152 -3.398 1 36.34 164 LEU A O 1
ATOM 1259 N N . ALA A 1 165 ? 26.234 -2.531 -1.986 1 37.78 165 ALA A N 1
ATOM 1260 C CA . ALA A 1 165 ? 26.359 -3.746 -1.187 1 37.78 165 ALA A CA 1
ATOM 1261 C C . ALA A 1 165 ? 24.984 -4.266 -0.771 1 37.78 165 ALA A C 1
ATOM 1263 O O . ALA A 1 165 ? 24.344 -3.709 0.125 1 37.78 165 ALA A O 1
ATOM 1264 N N . PHE A 1 166 ? 24.234 -4.574 -1.756 1 46.41 166 PHE A N 1
ATOM 1265 C CA . PHE A 1 166 ? 23.062 -5.363 -1.364 1 46.41 166 PHE A CA 1
ATOM 1266 C C . PHE A 1 166 ? 23.453 -6.406 -0.32 1 46.41 166 PHE A C 1
ATOM 1268 O O . PHE A 1 166 ? 24.344 -7.219 -0.545 1 46.41 166 PHE A O 1
ATOM 1275 N N . ASP A 1 167 ? 23.297 -6.09 0.929 1 55.81 167 ASP A N 1
ATOM 1276 C CA . ASP A 1 167 ? 23.531 -7.012 2.035 1 55.81 167 ASP A CA 1
ATOM 1277 C C . ASP A 1 167 ? 22.891 -8.375 1.753 1 55.81 167 ASP A C 1
ATOM 1279 O O . ASP A 1 167 ? 21.672 -8.492 1.661 1 55.81 167 ASP A O 1
ATOM 1283 N N . LYS A 1 168 ? 23.656 -9.383 1.264 1 58 168 LYS A N 1
ATOM 1284 C CA . LYS A 1 168 ? 23.344 -10.742 0.835 1 58 168 LYS A CA 1
ATOM 1285 C C . LYS A 1 168 ? 22.297 -11.375 1.734 1 58 168 LYS A C 1
ATOM 1287 O O . LYS A 1 168 ? 21.297 -11.914 1.246 1 58 168 LYS A O 1
ATOM 1292 N N . ASN A 1 169 ? 22.438 -11.227 3.012 1 58.69 169 ASN A N 1
ATOM 1293 C CA . ASN A 1 169 ? 21.562 -11.93 3.949 1 58.69 169 ASN A CA 1
ATOM 1294 C C . ASN A 1 169 ? 20.188 -11.266 4.047 1 58.69 169 ASN A C 1
ATOM 1296 O O . ASN A 1 169 ? 19.172 -11.945 4.102 1 58.69 169 ASN A O 1
ATOM 1300 N N . ALA A 1 170 ? 20.188 -10.016 3.969 1 66.56 170 ALA A N 1
ATOM 1301 C CA . ALA A 1 170 ? 18.922 -9.297 4.062 1 66.56 170 ALA A CA 1
ATOM 1302 C C . ALA A 1 170 ? 18.078 -9.508 2.803 1 66.56 170 ALA A C 1
ATOM 1304 O O . ALA A 1 170 ? 16.859 -9.711 2.887 1 66.56 170 ALA A O 1
ATOM 1305 N N . SER A 1 171 ? 18.719 -9.664 1.779 1 75.38 171 SER A N 1
ATOM 1306 C CA . SER A 1 171 ? 18.031 -9.938 0.523 1 75.38 171 SER A CA 1
ATOM 1307 C C . SER A 1 171 ? 17.453 -11.352 0.503 1 75.38 171 SER A C 1
ATOM 1309 O O . SER A 1 171 ? 16.344 -11.562 0.033 1 75.38 171 SER A O 1
ATOM 1311 N N . GLY A 1 172 ? 18.172 -12.25 1.173 1 83.62 172 GLY A N 1
ATOM 1312 C CA . GLY A 1 172 ? 17.703 -13.633 1.229 1 83.62 172 GLY A CA 1
ATOM 1313 C C . GLY A 1 172 ? 16.469 -13.812 2.094 1 83.62 172 GLY A C 1
ATOM 1314 O O . GLY A 1 172 ? 15.57 -14.578 1.746 1 83.62 172 GLY A O 1
ATOM 1315 N N . ALA A 1 173 ? 16.438 -13.102 3.178 1 85.25 173 ALA A N 1
ATOM 1316 C CA . ALA A 1 173 ? 15.289 -13.172 4.078 1 85.25 173 ALA A CA 1
ATOM 1317 C C . ALA A 1 173 ? 14.023 -12.656 3.395 1 85.25 173 ALA A C 1
ATOM 1319 O O . ALA A 1 173 ? 12.953 -13.266 3.512 1 85.25 173 ALA A O 1
ATOM 1320 N N . VAL A 1 174 ? 14.188 -11.602 2.701 1 85.88 174 VAL A N 1
ATOM 1321 C CA . VAL A 1 174 ? 13.055 -11.023 1.99 1 85.88 174 VAL A CA 1
ATOM 1322 C C . VAL A 1 174 ? 12.57 -11.984 0.904 1 85.88 174 VAL A C 1
ATOM 1324 O O . VAL A 1 174 ? 11.375 -12.211 0.751 1 85.88 174 VAL A O 1
ATOM 1327 N N . ALA A 1 175 ? 13.516 -12.539 0.18 1 88.38 175 ALA A N 1
ATOM 1328 C CA . ALA A 1 175 ? 13.188 -13.492 -0.878 1 88.38 175 ALA A CA 1
ATOM 1329 C C . ALA A 1 175 ? 12.461 -14.711 -0.313 1 88.38 175 ALA A C 1
ATOM 1331 O O . ALA A 1 175 ? 11.531 -15.227 -0.935 1 88.38 175 ALA A O 1
ATOM 1332 N N . PHE A 1 176 ? 12.836 -15.109 0.822 1 89.75 176 PHE A N 1
ATOM 1333 C CA . PHE A 1 176 ? 12.203 -16.266 1.445 1 89.75 176 PHE A CA 1
ATOM 1334 C C . PHE A 1 176 ? 10.781 -15.938 1.865 1 89.75 176 PHE A C 1
ATOM 1336 O O . PHE A 1 176 ? 9.867 -16.75 1.675 1 89.75 176 PHE A O 1
ATOM 1343 N N . VAL A 1 177 ? 10.586 -14.781 2.473 1 89.88 177 VAL A N 1
ATOM 1344 C CA . VAL A 1 177 ? 9.25 -14.375 2.871 1 89.88 177 VAL A CA 1
ATOM 1345 C C . VAL A 1 177 ? 8.352 -14.258 1.639 1 89.88 177 VAL A C 1
ATOM 1347 O O . VAL A 1 177 ? 7.188 -14.664 1.668 1 89.88 177 VAL A O 1
ATOM 1350 N N . LEU A 1 178 ? 8.922 -13.719 0.619 1 89 178 LEU A N 1
ATOM 1351 C CA . LEU A 1 178 ? 8.18 -13.625 -0.633 1 89 178 LEU A CA 1
ATOM 1352 C C . LEU A 1 178 ? 7.816 -15.016 -1.15 1 89 178 LEU A C 1
ATOM 1354 O O . LEU A 1 178 ? 6.699 -15.227 -1.626 1 89 178 LEU A O 1
ATOM 1358 N N . PHE A 1 179 ? 8.781 -15.961 -1.07 1 93.12 179 PHE A N 1
ATOM 1359 C CA . PHE A 1 179 ? 8.555 -17.344 -1.494 1 93.12 179 PHE A CA 1
ATOM 1360 C C . PHE A 1 179 ? 7.375 -17.953 -0.751 1 93.12 179 PHE A C 1
ATOM 1362 O O . PHE A 1 179 ? 6.484 -18.531 -1.367 1 93.12 179 PHE A O 1
ATOM 1369 N N . VAL A 1 180 ? 7.297 -17.734 0.513 1 91.88 180 VAL A N 1
ATOM 1370 C CA . VAL A 1 180 ? 6.238 -18.297 1.34 1 91.88 180 VAL A CA 1
ATOM 1371 C C . VAL A 1 180 ? 4.902 -17.641 0.999 1 91.88 180 VAL A C 1
ATOM 1373 O O . VAL A 1 180 ? 3.896 -18.328 0.809 1 91.88 180 VAL A O 1
ATOM 1376 N N . ALA A 1 181 ? 4.906 -16.375 0.94 1 89.38 181 ALA A N 1
ATOM 1377 C CA . ALA A 1 181 ? 3.689 -15.633 0.646 1 89.38 181 ALA A CA 1
ATOM 1378 C C . ALA A 1 181 ? 3.121 -16.016 -0.717 1 89.38 181 ALA A C 1
ATOM 1380 O O . ALA A 1 181 ? 1.924 -16.281 -0.845 1 89.38 181 ALA A O 1
ATOM 1381 N N . LEU A 1 182 ? 3.969 -16.109 -1.712 1 91.44 182 LEU A N 1
ATOM 1382 C CA . LEU A 1 182 ? 3.553 -16.469 -3.064 1 91.44 182 LEU A CA 1
ATOM 1383 C C . LEU A 1 182 ? 3.076 -17.906 -3.121 1 91.44 182 LEU A C 1
ATOM 1385 O O . LEU A 1 182 ? 2.172 -18.234 -3.893 1 91.44 182 LEU A O 1
ATOM 1389 N N . SER A 1 183 ? 3.734 -18.734 -2.334 1 93.56 183 SER A N 1
ATOM 1390 C CA . SER A 1 183 ? 3.342 -20.141 -2.305 1 93.56 183 SER A CA 1
ATOM 1391 C C . SER A 1 183 ? 1.917 -20.297 -1.785 1 93.56 183 SER A C 1
ATOM 1393 O O . SER A 1 183 ? 1.108 -21.016 -2.389 1 93.56 183 SER A O 1
ATOM 1395 N N . PHE A 1 184 ? 1.561 -19.641 -0.723 1 89.62 184 PHE A N 1
ATOM 1396 C CA . PHE A 1 184 ? 0.209 -19.719 -0.18 1 89.62 184 PHE A CA 1
ATOM 1397 C C . PHE A 1 184 ? -0.799 -19.125 -1.165 1 89.62 184 PHE A C 1
ATOM 1399 O O . PHE A 1 184 ? -1.859 -19.719 -1.393 1 89.62 184 PHE A O 1
ATOM 1406 N N . HIS A 1 185 ? -0.48 -18.062 -1.68 1 89.19 185 HIS A N 1
ATOM 1407 C CA . HIS A 1 185 ? -1.344 -17.438 -2.676 1 89.19 185 HIS A CA 1
ATOM 1408 C C . HIS A 1 185 ? -1.587 -18.359 -3.857 1 89.19 185 HIS A C 1
ATOM 1410 O O . HIS A 1 185 ? -2.721 -18.5 -4.324 1 89.19 185 HIS A O 1
ATOM 1416 N N . SER A 1 186 ? -0.49 -19.047 -4.273 1 94.06 186 SER A N 1
ATOM 1417 C CA . SER A 1 186 ? -0.568 -19.969 -5.41 1 94.06 186 SER A CA 1
ATOM 1418 C C . SER A 1 186 ? -1.495 -21.141 -5.117 1 94.06 186 SER A C 1
ATOM 1420 O O . SER A 1 186 ? -2.246 -21.578 -5.988 1 94.06 186 SER A O 1
ATOM 1422 N N . VAL A 1 187 ? -1.448 -21.594 -3.941 1 93.56 187 VAL A N 1
ATOM 1423 C CA . VAL A 1 187 ? -2.301 -22.719 -3.557 1 93.56 187 VAL A CA 1
ATOM 1424 C C . VAL A 1 187 ? -3.766 -22.281 -3.582 1 93.56 187 VAL A C 1
ATOM 1426 O O . VAL A 1 187 ? -4.621 -23 -4.109 1 93.56 187 VAL A O 1
ATOM 1429 N N . LEU A 1 188 ? -4.027 -21.172 -3.025 1 90.62 188 LEU A N 1
ATOM 1430 C CA . LEU A 1 188 ? -5.398 -20.672 -2.967 1 90.62 188 LEU A CA 1
ATOM 1431 C C . LEU A 1 188 ? -5.938 -20.406 -4.367 1 90.62 188 LEU A C 1
ATOM 1433 O O . LEU A 1 188 ? -7.098 -20.703 -4.656 1 90.62 188 LEU A O 1
ATOM 1437 N N . GLU A 1 189 ? -5.113 -19.812 -5.133 1 89.75 189 GLU A N 1
ATOM 1438 C CA . GLU A 1 189 ? -5.48 -19.578 -6.523 1 89.75 189 GLU A CA 1
ATOM 1439 C C . GLU A 1 189 ? -5.781 -20.891 -7.242 1 89.75 189 GLU A C 1
ATOM 1441 O O . GLU A 1 189 ? -6.77 -21 -7.973 1 89.75 189 GLU A O 1
ATOM 1446 N N . GLY A 1 190 ? -4.938 -21.859 -7.09 1 93.38 190 GLY A N 1
ATOM 1447 C CA . GLY A 1 190 ? -5.152 -23.172 -7.68 1 93.38 190 GLY A CA 1
ATOM 1448 C C . GLY A 1 190 ? -6.434 -23.828 -7.215 1 93.38 190 GLY A C 1
ATOM 1449 O O . GLY A 1 190 ? -7.152 -24.438 -8.016 1 93.38 190 GLY A O 1
ATOM 1450 N N . LEU A 1 191 ? -6.73 -23.734 -5.93 1 91.5 191 LEU A N 1
ATOM 1451 C CA . LEU A 1 191 ? -7.973 -24.266 -5.383 1 91.5 191 LEU A CA 1
ATOM 1452 C C . LEU A 1 191 ? -9.18 -23.734 -6.137 1 91.5 191 LEU A C 1
ATOM 1454 O O . LEU A 1 191 ? -10.133 -24.469 -6.406 1 91.5 191 LEU A O 1
ATOM 1458 N N . GLY A 1 192 ? -9.094 -22.438 -6.422 1 89.75 192 GLY A N 1
ATOM 1459 C CA . GLY A 1 192 ? -10.172 -21.812 -7.16 1 89.75 192 GLY A CA 1
ATOM 1460 C C . GLY A 1 192 ? -10.359 -22.375 -8.555 1 89.75 192 GLY A C 1
ATOM 1461 O O . GLY A 1 192 ? -11.492 -22.625 -8.977 1 89.75 192 GLY A O 1
ATOM 1462 N N . ILE A 1 193 ? -9.289 -22.578 -9.242 1 91.38 193 ILE A N 1
ATOM 1463 C CA . ILE A 1 193 ? -9.328 -23.141 -10.594 1 91.38 193 ILE A CA 1
ATOM 1464 C C . ILE A 1 193 ? -9.859 -24.578 -10.531 1 91.38 193 ILE A C 1
ATOM 1466 O O . ILE A 1 193 ? -10.734 -24.953 -11.32 1 91.38 193 ILE A O 1
ATOM 1470 N N . GLY A 1 194 ? -9.359 -25.328 -9.672 1 92.31 194 GLY A N 1
ATOM 1471 C CA . GLY A 1 194 ? -9.758 -26.719 -9.539 1 92.31 194 GLY A CA 1
ATOM 1472 C C . GLY A 1 194 ? -11.219 -26.891 -9.172 1 92.31 194 GLY A C 1
ATOM 1473 O O . GLY A 1 194 ? -11.852 -27.875 -9.539 1 92.31 194 GLY A O 1
ATOM 1474 N N . ALA A 1 195 ? -11.758 -25.922 -8.492 1 89.62 195 ALA A N 1
ATOM 1475 C CA . ALA A 1 195 ? -13.125 -26.016 -7.98 1 89.62 195 ALA A CA 1
ATOM 1476 C C . ALA A 1 195 ? -14.133 -25.516 -9.016 1 89.62 195 ALA A C 1
ATOM 1478 O O . ALA A 1 195 ? -15.344 -25.672 -8.828 1 89.62 195 ALA A O 1
ATOM 1479 N N . GLN A 1 196 ? -13.609 -24.969 -10.094 1 88.44 196 GLN A N 1
ATOM 1480 C CA . GLN A 1 196 ? -14.516 -24.406 -11.094 1 88.44 196 GLN A CA 1
ATOM 1481 C C . GLN A 1 196 ? -15.391 -25.5 -11.703 1 88.44 196 GLN A C 1
ATOM 1483 O O . GLN A 1 196 ? -14.922 -26.609 -11.969 1 88.44 196 GLN A O 1
ATOM 1488 N N . SER A 1 197 ? -16.688 -25.156 -11.867 1 87.06 197 SER A N 1
ATOM 1489 C CA . SER A 1 197 ? -17.625 -26.078 -12.508 1 87.06 197 SER A CA 1
ATOM 1490 C C . SER A 1 197 ? -17.844 -25.719 -13.977 1 87.06 197 SER A C 1
ATOM 1492 O O . SER A 1 197 ? -18.406 -26.516 -14.734 1 87.06 197 SER A O 1
ATOM 1494 N N . THR A 1 198 ? -17.406 -24.531 -14.297 1 88.62 198 THR A N 1
ATOM 1495 C CA . THR A 1 198 ? -17.438 -24.062 -15.68 1 88.62 198 THR A CA 1
ATOM 1496 C C . THR A 1 198 ? -16.078 -23.531 -16.109 1 88.62 198 THR A C 1
ATOM 1498 O O . THR A 1 198 ? -15.266 -23.156 -15.266 1 88.62 198 THR A O 1
ATOM 1501 N N . SER A 1 199 ? -15.867 -23.562 -17.375 1 90.81 199 SER A N 1
ATOM 1502 C CA . SER A 1 199 ? -14.602 -23.031 -17.859 1 90.81 199 SER A CA 1
ATOM 1503 C C . SER A 1 199 ? -14.492 -21.531 -17.609 1 90.81 199 SER A C 1
ATOM 1505 O O . SER A 1 199 ? -15.414 -20.781 -17.922 1 90.81 199 SER A O 1
ATOM 1507 N N . ALA A 1 200 ? -13.438 -21.125 -16.984 1 88.81 200 ALA A N 1
ATOM 1508 C CA . ALA A 1 200 ? -13.18 -19.719 -16.703 1 88.81 200 ALA A CA 1
ATOM 1509 C C . ALA A 1 200 ? -11.898 -19.25 -17.375 1 88.81 200 ALA A C 1
ATOM 1511 O O . ALA A 1 200 ? -10.922 -18.906 -16.703 1 88.81 200 ALA A O 1
ATOM 1512 N N . TRP A 1 201 ? -11.945 -19.016 -18.594 1 89.56 201 TRP A N 1
ATOM 1513 C CA . TRP A 1 201 ? -10.766 -18.719 -19.406 1 89.56 201 TRP A CA 1
ATOM 1514 C C . TRP A 1 201 ? -10.234 -17.328 -19.094 1 89.56 201 TRP A C 1
ATOM 1516 O O . TRP A 1 201 ? -9.039 -17.062 -19.219 1 89.56 201 TRP A O 1
ATOM 1526 N N . GLY A 1 202 ? -11.141 -16.422 -18.641 1 83.19 202 GLY A N 1
ATOM 1527 C CA . GLY A 1 202 ? -10.688 -15.109 -18.203 1 83.19 202 GLY A CA 1
ATOM 1528 C C . GLY A 1 202 ? -9.781 -15.164 -16.984 1 83.19 202 GLY A C 1
ATOM 1529 O O . GLY A 1 202 ? -8.75 -14.492 -16.953 1 83.19 202 GLY A O 1
ATOM 1530 N N . VAL A 1 203 ? -10.211 -15.961 -16.125 1 84.75 203 VAL A N 1
ATOM 1531 C CA . VAL A 1 203 ? -9.422 -16.156 -14.906 1 84.75 203 VAL A CA 1
ATOM 1532 C C . VAL A 1 203 ? -8.078 -16.797 -15.25 1 84.75 203 VAL A C 1
ATOM 1534 O O . VAL A 1 203 ? -7.039 -16.391 -14.734 1 84.75 203 VAL A O 1
ATOM 1537 N N . PHE A 1 204 ? -8.141 -17.734 -16.156 1 89.81 204 PHE A N 1
ATOM 1538 C CA . PHE A 1 204 ? -6.938 -18.422 -16.609 1 89.81 204 PHE A CA 1
ATOM 1539 C C . PHE A 1 204 ? -5.934 -17.438 -17.188 1 89.81 204 PHE A C 1
ATOM 1541 O O . PHE A 1 204 ? -4.754 -17.453 -16.828 1 89.81 204 PHE A O 1
ATOM 1548 N N . LEU A 1 205 ? -6.34 -16.578 -17.969 1 86.88 205 LEU A N 1
ATOM 1549 C CA . LEU A 1 205 ? -5.457 -15.609 -18.625 1 86.88 205 LEU A CA 1
ATOM 1550 C C . LEU A 1 205 ? -4.855 -14.648 -17.594 1 86.88 205 LEU A C 1
ATOM 1552 O O . LEU A 1 205 ? -3.668 -14.328 -17.672 1 86.88 205 LEU A O 1
ATOM 1556 N N . ALA A 1 206 ? -5.676 -14.227 -16.734 1 84.38 206 ALA A N 1
ATOM 1557 C CA . ALA A 1 206 ? -5.191 -13.328 -15.688 1 84.38 206 ALA A CA 1
ATOM 1558 C C . ALA A 1 206 ? -4.094 -13.992 -14.867 1 84.38 206 ALA A C 1
ATOM 1560 O O . ALA A 1 206 ? -3.072 -13.367 -14.57 1 84.38 206 ALA A O 1
ATOM 1561 N N . ILE A 1 207 ? -4.254 -15.203 -14.602 1 89.81 207 ILE A N 1
ATOM 1562 C CA . ILE A 1 207 ? -3.311 -15.938 -13.766 1 89.81 207 ILE A CA 1
ATOM 1563 C C . ILE A 1 207 ? -2.004 -16.156 -14.531 1 89.81 207 ILE A C 1
ATOM 1565 O O . ILE A 1 207 ? -0.92 -15.898 -13.992 1 89.81 207 ILE A O 1
ATOM 1569 N N . ILE A 1 208 ? -2.115 -16.531 -15.742 1 90.25 208 ILE A N 1
ATOM 1570 C CA . ILE A 1 208 ? -0.93 -16.828 -16.547 1 90.25 208 ILE A CA 1
ATOM 1571 C C . ILE A 1 208 ? -0.076 -15.578 -16.688 1 90.25 208 ILE A C 1
ATOM 1573 O O . ILE A 1 208 ? 1.152 -15.641 -16.594 1 90.25 208 ILE A O 1
ATOM 1577 N N . LEU A 1 209 ? -0.639 -14.5 -16.844 1 83.75 209 LEU A N 1
ATOM 1578 C CA . LEU A 1 209 ? 0.074 -13.25 -17.062 1 83.75 209 LEU A CA 1
ATOM 1579 C C . LEU A 1 209 ? 0.874 -12.852 -15.836 1 83.75 209 LEU A C 1
ATOM 1581 O O . LEU A 1 209 ? 2.029 -12.43 -15.945 1 83.75 209 LEU A O 1
ATOM 1585 N N . HIS A 1 210 ? 0.216 -12.938 -14.719 1 88.5 210 HIS A N 1
ATOM 1586 C CA . HIS A 1 210 ? 0.927 -12.438 -13.547 1 88.5 210 HIS A CA 1
ATOM 1587 C C . HIS A 1 210 ? 1.796 -13.531 -12.93 1 88.5 210 HIS A C 1
ATOM 1589 O O . HIS A 1 210 ? 2.766 -13.234 -12.227 1 88.5 210 HIS A O 1
ATOM 1595 N N . LYS A 1 211 ? 1.491 -14.805 -13.242 1 93.31 211 LYS A N 1
ATOM 1596 C CA . LYS A 1 211 ? 2.258 -15.906 -12.672 1 93.31 211 LYS A CA 1
ATOM 1597 C C . LYS A 1 211 ? 3.701 -15.891 -13.164 1 93.31 211 LYS A C 1
ATOM 1599 O O . LYS A 1 211 ? 4.637 -16.031 -12.383 1 93.31 211 LYS A O 1
ATOM 1604 N N . GLY A 1 212 ? 3.848 -15.688 -14.422 1 92.81 212 GLY A N 1
ATOM 1605 C CA . GLY A 1 212 ? 5.188 -15.641 -14.984 1 92.81 212 GLY A CA 1
ATOM 1606 C C . GLY A 1 212 ? 6.023 -14.492 -14.438 1 92.81 212 GLY A C 1
ATOM 1607 O O . GLY A 1 212 ? 7.191 -14.68 -14.094 1 92.81 212 GLY A O 1
ATOM 1608 N N . LEU A 1 213 ? 5.426 -13.414 -14.336 1 90.62 213 LEU A N 1
ATOM 1609 C CA . LEU A 1 213 ? 6.145 -12.227 -13.883 1 90.62 213 LEU A CA 1
ATOM 1610 C C . LEU A 1 213 ? 6.422 -12.297 -12.383 1 90.62 213 LEU A C 1
ATOM 1612 O O . LEU A 1 213 ? 7.477 -11.852 -11.922 1 90.62 213 LEU A O 1
ATOM 1616 N N . ALA A 1 214 ? 5.453 -12.844 -11.664 1 91.25 214 ALA A N 1
ATOM 1617 C CA . ALA A 1 214 ? 5.676 -13.055 -10.234 1 91.25 214 ALA A CA 1
ATOM 1618 C C . ALA A 1 214 ? 6.828 -14.023 -9.992 1 91.25 214 ALA A C 1
ATOM 1620 O O . ALA A 1 214 ? 7.672 -13.797 -9.125 1 91.25 214 ALA A O 1
ATOM 1621 N N . ALA A 1 215 ? 6.828 -15.07 -10.766 1 94.56 215 ALA A N 1
ATOM 1622 C CA . ALA A 1 215 ? 7.906 -16.047 -10.664 1 94.56 215 ALA A CA 1
ATOM 1623 C C . ALA A 1 215 ? 9.25 -15.43 -11.047 1 94.56 215 ALA A C 1
ATOM 1625 O O . ALA A 1 215 ? 10.273 -15.719 -10.414 1 94.56 215 ALA A O 1
ATOM 1626 N N . PHE A 1 216 ? 9.219 -14.625 -12.023 1 93 216 PHE A N 1
ATOM 1627 C CA . PHE A 1 216 ? 10.43 -13.945 -12.461 1 93 216 PHE A CA 1
ATOM 1628 C C . PHE A 1 216 ? 11 -13.078 -11.344 1 93 216 PHE A C 1
ATOM 1630 O O . PHE A 1 216 ? 12.203 -13.102 -11.086 1 93 216 PHE A O 1
ATOM 1637 N N . ALA A 1 217 ? 10.109 -12.328 -10.742 1 90 217 ALA A N 1
ATOM 1638 C CA . ALA A 1 217 ? 10.539 -11.469 -9.641 1 90 217 ALA A CA 1
ATOM 1639 C C . ALA A 1 217 ? 11.109 -12.289 -8.492 1 90 217 ALA A C 1
ATOM 1641 O O . ALA A 1 217 ? 12.117 -11.906 -7.887 1 90 217 ALA A O 1
ATOM 1642 N N . LEU A 1 218 ? 10.445 -13.359 -8.18 1 92.56 218 LEU A N 1
ATOM 1643 C CA . LEU A 1 218 ? 10.93 -14.242 -7.129 1 92.56 218 LEU A CA 1
ATOM 1644 C C . LEU A 1 218 ? 12.305 -14.797 -7.484 1 92.56 218 LEU A C 1
ATOM 1646 O O . LEU A 1 218 ? 13.219 -14.781 -6.66 1 92.56 218 LEU A O 1
ATOM 1650 N N . GLY A 1 219 ? 12.438 -15.258 -8.703 1 92.81 219 GLY A N 1
ATOM 1651 C CA . GLY A 1 219 ? 13.719 -15.773 -9.164 1 92.81 219 GLY A CA 1
ATOM 1652 C C . GLY A 1 219 ? 14.828 -14.734 -9.141 1 92.81 219 GLY A C 1
ATOM 1653 O O . GLY A 1 219 ? 15.938 -15.023 -8.695 1 92.81 219 GLY A O 1
ATOM 1654 N N . SER A 1 220 ? 14.484 -13.578 -9.602 1 89.5 220 SER A N 1
ATOM 1655 C CA . SER A 1 220 ? 15.461 -12.484 -9.602 1 89.5 220 SER A CA 1
ATOM 1656 C C . SER A 1 220 ? 15.914 -12.156 -8.188 1 89.5 220 SER A C 1
ATOM 1658 O O . SER A 1 220 ? 17.094 -11.898 -7.949 1 89.5 220 SER A O 1
ATOM 1660 N N . GLY A 1 221 ? 15 -12.172 -7.293 1 86.88 221 GLY A N 1
ATOM 1661 C CA . GLY A 1 221 ? 15.336 -11.914 -5.902 1 86.88 221 GLY A CA 1
ATOM 1662 C C . GLY A 1 221 ? 16.203 -13 -5.289 1 86.88 221 GLY A C 1
ATOM 1663 O O . GLY A 1 221 ? 17.141 -12.703 -4.531 1 86.88 221 GLY A O 1
ATOM 1664 N N . MET A 1 222 ? 15.93 -14.18 -5.605 1 88.75 222 MET A N 1
ATOM 1665 C CA . MET A 1 222 ? 16.688 -15.305 -5.062 1 88.75 222 MET A CA 1
ATOM 1666 C C . MET A 1 222 ? 18.109 -15.312 -5.613 1 88.75 222 MET A C 1
ATOM 1668 O O . MET A 1 222 ? 19.047 -15.68 -4.906 1 88.75 222 MET A O 1
ATOM 1672 N N . LEU A 1 223 ? 18.25 -14.891 -6.816 1 85.94 223 LEU A N 1
ATOM 1673 C CA . LEU A 1 223 ? 19.562 -14.828 -7.422 1 85.94 223 LEU A CA 1
ATOM 1674 C C . LEU A 1 223 ? 20.422 -13.758 -6.75 1 85.94 223 LEU A C 1
ATOM 1676 O O . LEU A 1 223 ? 21.641 -13.945 -6.59 1 85.94 223 LEU A O 1
ATOM 1680 N N . LYS A 1 224 ? 19.75 -12.68 -6.387 1 80.44 224 LYS A N 1
ATOM 1681 C CA . LYS A 1 224 ? 20.469 -11.602 -5.707 1 80.44 224 LYS A CA 1
ATOM 1682 C C . LYS A 1 224 ? 20.969 -12.047 -4.34 1 80.44 224 LYS A C 1
ATOM 1684 O O . LYS A 1 224 ? 21.938 -11.5 -3.816 1 80.44 224 LYS A O 1
ATOM 1689 N N . SER A 1 225 ? 20.328 -13 -3.771 1 79.69 225 SER A N 1
ATOM 1690 C CA . SER A 1 225 ? 20.703 -13.516 -2.459 1 79.69 225 SER A CA 1
ATOM 1691 C C . SER A 1 225 ? 21.844 -14.523 -2.566 1 79.69 225 SER A C 1
ATOM 1693 O O . SER A 1 225 ? 22.281 -15.07 -1.556 1 79.69 225 SER A O 1
ATOM 1695 N N . GLN A 1 226 ? 22.391 -14.766 -3.73 1 78.38 226 GLN A N 1
ATOM 1696 C CA . GLN A 1 226 ? 23.516 -15.633 -4.02 1 78.38 226 GLN A CA 1
ATOM 1697 C C . GLN A 1 226 ? 23.25 -17.062 -3.574 1 78.38 226 GLN A C 1
ATOM 1699 O O . GLN A 1 226 ? 24.078 -17.688 -2.916 1 78.38 226 GLN A O 1
ATOM 1704 N N . VAL A 1 227 ? 22.125 -17.469 -3.734 1 77.62 227 VAL A N 1
ATOM 1705 C CA . VAL A 1 227 ? 21.75 -18.859 -3.484 1 77.62 227 VAL A CA 1
ATOM 1706 C C . VAL A 1 227 ? 22.422 -19.766 -4.523 1 77.62 227 VAL A C 1
ATOM 1708 O O . VAL A 1 227 ? 22.656 -19.344 -5.66 1 77.62 227 VAL A O 1
ATOM 1711 N N . HIS A 1 228 ? 22.828 -20.984 -4.027 1 86.12 228 HIS A N 1
ATOM 1712 C CA . HIS A 1 228 ? 23.406 -21.953 -4.941 1 86.12 228 HIS A CA 1
ATOM 1713 C C . HIS A 1 228 ? 22.406 -22.375 -6.016 1 86.12 228 HIS A C 1
ATOM 1715 O O . HIS A 1 228 ? 21.188 -22.312 -5.797 1 86.12 228 HIS A O 1
ATOM 1721 N N . LYS A 1 229 ? 22.922 -22.703 -7.188 1 87.25 229 LYS A N 1
ATOM 1722 C CA . LYS A 1 229 ? 22.109 -23.031 -8.344 1 87.25 229 LYS A CA 1
ATOM 1723 C C . LYS A 1 229 ? 21.109 -24.141 -8.008 1 87.25 229 LYS A C 1
ATOM 1725 O O . LYS A 1 229 ? 19.938 -24.047 -8.375 1 87.25 229 LYS A O 1
ATOM 1730 N N . GLY A 1 230 ? 21.594 -25.203 -7.387 1 90.75 230 GLY A N 1
ATOM 1731 C CA . GLY A 1 230 ? 20.719 -26.297 -7.039 1 90.75 230 GLY A CA 1
ATOM 1732 C C . GLY A 1 230 ? 19.562 -25.891 -6.141 1 90.75 230 GLY A C 1
ATOM 1733 O O . GLY A 1 230 ? 18.422 -26.297 -6.359 1 90.75 230 GLY A O 1
ATOM 1734 N N . LYS A 1 231 ? 19.875 -25.125 -5.156 1 89.88 231 LYS A N 1
ATOM 1735 C CA . LYS A 1 231 ? 18.844 -24.641 -4.246 1 89.88 231 LYS A CA 1
ATOM 1736 C C . LYS A 1 231 ? 17.891 -23.688 -4.957 1 89.88 231 LYS A C 1
ATOM 1738 O O . LYS A 1 231 ? 16.672 -23.703 -4.707 1 89.88 231 LYS A O 1
ATOM 1743 N N . PHE A 1 232 ? 18.469 -22.906 -5.805 1 92 232 PHE A N 1
ATOM 1744 C CA . PHE A 1 232 ? 17.672 -21.969 -6.598 1 92 232 PHE A CA 1
ATOM 1745 C C . PHE A 1 232 ? 16.625 -22.719 -7.422 1 92 232 PHE A C 1
ATOM 1747 O O . PHE A 1 232 ? 15.445 -22.406 -7.367 1 92 232 PHE A O 1
ATOM 1754 N N . ILE A 1 233 ? 17.031 -23.781 -8.117 1 92.62 233 ILE A N 1
ATOM 1755 C CA . ILE A 1 233 ? 16.141 -24.562 -8.977 1 92.62 233 ILE A CA 1
ATOM 1756 C C . ILE A 1 233 ? 15.117 -25.297 -8.117 1 92.62 233 ILE A C 1
ATOM 1758 O O . ILE A 1 233 ? 13.945 -25.391 -8.492 1 92.62 233 ILE A O 1
ATOM 1762 N N . ALA A 1 234 ? 15.523 -25.75 -7.008 1 93.62 234 ALA A N 1
ATOM 1763 C CA . ALA A 1 234 ? 14.617 -26.453 -6.109 1 93.62 234 ALA A CA 1
ATOM 1764 C C . ALA A 1 234 ? 13.516 -25.531 -5.602 1 93.62 234 ALA A C 1
ATOM 1766 O O . ALA A 1 234 ? 12.352 -25.922 -5.543 1 93.62 234 ALA A O 1
ATOM 1767 N N . TYR A 1 235 ? 13.891 -24.312 -5.223 1 92.62 235 TYR A N 1
ATOM 1768 C CA . TYR A 1 235 ? 12.914 -23.344 -4.734 1 92.62 235 TYR A CA 1
ATOM 1769 C C . TYR A 1 235 ? 11.922 -22.984 -5.828 1 92.62 235 TYR A C 1
ATOM 1771 O O . TYR A 1 235 ? 10.711 -22.906 -5.574 1 92.62 235 TYR A O 1
ATOM 1779 N N . MET A 1 236 ? 12.414 -22.781 -7.027 1 94.19 236 MET A N 1
ATOM 1780 C CA . MET A 1 236 ? 11.531 -22.422 -8.133 1 94.19 236 MET A CA 1
ATOM 1781 C C . MET A 1 236 ? 10.602 -23.578 -8.477 1 94.19 236 MET A C 1
ATOM 1783 O O . MET A 1 236 ? 9.43 -23.359 -8.805 1 94.19 236 MET A O 1
ATOM 1787 N N . PHE A 1 237 ? 11.156 -24.75 -8.391 1 94.94 237 PHE A N 1
ATOM 1788 C CA . PHE A 1 237 ? 10.344 -25.938 -8.641 1 94.94 237 PHE A CA 1
ATOM 1789 C C . PHE A 1 237 ? 9.258 -26.094 -7.586 1 94.94 237 PHE A C 1
ATOM 1791 O O . PHE A 1 237 ? 8.094 -26.344 -7.914 1 94.94 237 PHE A O 1
ATOM 1798 N N . LEU A 1 238 ? 9.625 -25.938 -6.375 1 94.81 238 LEU A N 1
ATOM 1799 C CA . LEU A 1 238 ? 8.672 -26.031 -5.277 1 94.81 238 LEU A CA 1
ATOM 1800 C C . LEU A 1 238 ? 7.582 -24.984 -5.41 1 94.81 238 LEU A C 1
ATOM 1802 O O . LEU A 1 238 ? 6.398 -25.266 -5.219 1 94.81 238 LEU A O 1
ATOM 1806 N N . PHE A 1 239 ? 8.008 -23.844 -5.715 1 94.81 239 PHE A N 1
ATOM 1807 C CA . PHE A 1 239 ? 7.059 -22.75 -5.902 1 94.81 239 PHE A CA 1
ATOM 1808 C C . PHE A 1 239 ? 6.051 -23.078 -6.996 1 94.81 239 PHE A C 1
ATOM 1810 O O . PHE A 1 239 ? 4.848 -22.875 -6.82 1 94.81 239 PHE A O 1
ATOM 1817 N N . SER A 1 240 ? 6.527 -23.531 -8.125 1 93.81 240 SER A N 1
ATOM 1818 C CA . SER A 1 240 ? 5.648 -23.828 -9.25 1 93.81 240 SER A CA 1
ATOM 1819 C C . SER A 1 240 ? 4.699 -24.984 -8.922 1 93.81 240 SER A C 1
ATOM 1821 O O . SER A 1 240 ? 3.588 -25.047 -9.445 1 93.81 240 SER A O 1
ATOM 1823 N N . MET A 1 241 ? 5.02 -25.844 -8.016 1 95.75 241 MET A N 1
ATOM 1824 C CA . MET A 1 241 ? 4.211 -26.984 -7.633 1 95.75 241 MET A CA 1
ATOM 1825 C C . MET A 1 241 ? 3.061 -26.562 -6.723 1 95.75 241 MET A C 1
ATOM 1827 O O . MET A 1 241 ? 2.09 -27.312 -6.559 1 95.75 241 MET A O 1
ATOM 1831 N N . MET A 1 242 ? 3.197 -25.469 -6.133 1 95.38 242 MET A N 1
ATOM 1832 C CA . MET A 1 242 ? 2.158 -25.016 -5.215 1 95.38 242 MET A CA 1
ATOM 1833 C C . MET A 1 242 ? 0.839 -24.797 -5.945 1 95.38 242 MET A C 1
ATOM 1835 O O . MET A 1 242 ? -0.227 -25.141 -5.426 1 95.38 242 MET A O 1
ATOM 1839 N N . SER A 1 243 ? 0.917 -24.25 -7.16 1 94.69 243 SER A N 1
ATOM 1840 C CA . SER A 1 243 ? -0.29 -24.078 -7.965 1 94.69 243 SER A CA 1
ATOM 1841 C C . SER A 1 243 ? -0.898 -25.438 -8.328 1 94.69 243 SER A C 1
ATOM 1843 O O . SER A 1 243 ? -2.121 -25.594 -8.32 1 94.69 243 SER A O 1
ATOM 1845 N N . ILE A 1 244 ? -0.048 -26.359 -8.695 1 95.5 244 ILE A N 1
ATOM 1846 C CA . ILE A 1 244 ? -0.497 -27.703 -9.062 1 95.5 244 ILE A CA 1
ATOM 1847 C C . ILE A 1 244 ? -1.2 -28.359 -7.871 1 95.5 244 ILE A C 1
ATOM 1849 O O . ILE A 1 244 ? -2.285 -28.922 -8.016 1 95.5 244 ILE A O 1
ATOM 1853 N N . LEU A 1 245 ? -0.61 -28.219 -6.746 1 95.94 245 LEU A N 1
ATOM 1854 C CA . LEU A 1 245 ? -1.202 -28.75 -5.523 1 95.94 245 LEU A CA 1
ATOM 1855 C C . LEU A 1 245 ? -2.586 -28.156 -5.285 1 95.94 245 LEU A C 1
ATOM 1857 O O . LEU A 1 245 ? -3.535 -28.875 -4.98 1 95.94 245 LEU A O 1
ATOM 1861 N N . GLY A 1 246 ? -2.721 -26.906 -5.441 1 95.06 246 GLY A N 1
ATOM 1862 C CA . GLY A 1 246 ? -4.004 -26.234 -5.27 1 95.06 246 GLY A CA 1
ATOM 1863 C C . GLY A 1 246 ? -5.059 -26.719 -6.254 1 95.06 246 GLY A C 1
ATOM 1864 O O . GLY A 1 246 ? -6.191 -27 -5.863 1 95.06 246 GLY A O 1
ATOM 1865 N N . ILE A 1 247 ? -4.707 -26.812 -7.48 1 94.81 247 ILE A N 1
ATOM 1866 C CA . ILE A 1 247 ? -5.645 -27.219 -8.523 1 94.81 247 ILE A CA 1
ATOM 1867 C C . ILE A 1 247 ? -6.105 -28.656 -8.273 1 94.81 247 ILE A C 1
ATOM 1869 O O . ILE A 1 247 ? -7.305 -28.953 -8.336 1 94.81 247 ILE A O 1
ATOM 1873 N N . VAL A 1 248 ? -5.227 -29.516 -7.953 1 94.88 248 VAL A N 1
ATOM 1874 C CA . VAL A 1 248 ? -5.547 -30.922 -7.738 1 94.88 248 VAL A CA 1
ATOM 1875 C C . VAL A 1 248 ? -6.453 -31.078 -6.52 1 94.88 248 VAL A C 1
ATOM 1877 O O . VAL A 1 248 ? -7.457 -31.797 -6.562 1 94.88 248 VAL A O 1
ATOM 1880 N N . VAL A 1 249 ? -6.133 -30.391 -5.457 1 92.88 249 VAL A N 1
ATOM 1881 C CA . VAL A 1 249 ? -6.945 -30.469 -4.25 1 92.88 249 VAL A CA 1
ATOM 1882 C C . VAL A 1 249 ? -8.344 -29.906 -4.531 1 92.88 249 VAL A C 1
ATOM 1884 O O . VAL A 1 249 ? -9.344 -30.516 -4.148 1 92.88 249 VAL A O 1
ATOM 1887 N N . GLY A 1 250 ? -8.383 -28.766 -5.18 1 92.19 250 GLY A N 1
ATOM 1888 C CA . GLY A 1 250 ? -9.664 -28.203 -5.547 1 92.19 250 GLY A CA 1
ATOM 1889 C C . GLY A 1 250 ? -10.484 -29.109 -6.441 1 92.19 250 GLY A C 1
ATOM 1890 O O . GLY A 1 250 ? -11.695 -29.25 -6.262 1 92.19 250 GLY A O 1
ATOM 1891 N N . TRP A 1 251 ? -9.82 -29.703 -7.332 1 90.88 251 TRP A N 1
ATOM 1892 C CA . TRP A 1 251 ? -10.453 -30.609 -8.273 1 90.88 251 TRP A CA 1
ATOM 1893 C C . TRP A 1 251 ? -11 -31.844 -7.551 1 90.88 251 TRP A C 1
ATOM 1895 O O . TRP A 1 251 ? -12.141 -32.25 -7.77 1 90.88 251 TRP A O 1
ATOM 1905 N N . CYS A 1 252 ? -10.25 -32.406 -6.656 1 90.19 252 CYS A N 1
ATOM 1906 C CA . CYS A 1 252 ? -10.641 -33.594 -5.906 1 90.19 252 CYS A CA 1
ATOM 1907 C C . CYS A 1 252 ? -11.844 -33.312 -5.008 1 90.19 252 CYS A C 1
ATOM 1909 O O . CYS A 1 252 ? -12.781 -34.094 -4.938 1 90.19 252 CYS A O 1
ATOM 1911 N N . ILE A 1 253 ? -11.852 -32.219 -4.445 1 86.19 253 ILE A N 1
ATOM 1912 C CA . ILE A 1 253 ? -12.938 -31.844 -3.539 1 86.19 253 ILE A CA 1
ATOM 1913 C C . ILE A 1 253 ? -14.211 -31.594 -4.336 1 86.19 253 ILE A C 1
ATOM 1915 O O . ILE A 1 253 ? -15.297 -31.984 -3.922 1 86.19 253 ILE A O 1
ATOM 1919 N N . ALA A 1 254 ? -14.062 -30.922 -5.438 1 83.75 254 ALA A N 1
ATOM 1920 C CA . ALA A 1 254 ? -15.219 -30.594 -6.281 1 83.75 254 ALA A CA 1
ATOM 1921 C C . ALA A 1 254 ? -15.859 -31.859 -6.828 1 83.75 254 ALA A C 1
ATOM 1923 O O . ALA A 1 254 ? -17.094 -31.938 -6.953 1 83.75 254 ALA A O 1
ATOM 1924 N N . GLU A 1 255 ? -15.117 -32.812 -7.211 1 82.31 255 GLU A N 1
ATOM 1925 C CA . GLU A 1 255 ? -15.625 -34.062 -7.75 1 82.31 255 GLU A CA 1
ATOM 1926 C C . GLU A 1 255 ? -16.297 -34.906 -6.664 1 82.31 255 GLU A C 1
ATOM 1928 O O . GLU A 1 255 ? -17.281 -35.594 -6.926 1 82.31 255 GLU A O 1
ATOM 1933 N N . SER A 1 256 ? -15.727 -34.875 -5.559 1 77.5 256 SER A N 1
ATOM 1934 C CA . SER A 1 256 ? -16.297 -35.625 -4.457 1 77.5 256 SER A CA 1
ATOM 1935 C C . SER A 1 256 ? -17.656 -35.062 -4.039 1 77.5 256 SER A C 1
ATOM 1937 O O . SER A 1 256 ? -18.531 -35.812 -3.576 1 77.5 256 SER A O 1
ATOM 1939 N N . GLU A 1 257 ? -17.781 -33.781 -4.07 1 63.97 257 GLU A N 1
ATOM 1940 C CA . GLU A 1 257 ? -19.031 -33.125 -3.688 1 63.97 257 GLU A CA 1
ATOM 1941 C C . GLU A 1 257 ? -20.109 -33.344 -4.75 1 63.97 257 GLU A C 1
ATOM 1943 O O . GLU A 1 257 ? -21.297 -33.344 -4.438 1 63.97 257 GLU A O 1
ATOM 1948 N N . SER A 1 258 ? -19.844 -33.156 -6.074 1 58.19 258 SER A N 1
ATOM 1949 C CA . SER A 1 258 ? -20.859 -33.469 -7.086 1 58.19 258 SER A CA 1
ATOM 1950 C C . SER A 1 258 ? -21.547 -34.812 -6.801 1 58.19 258 SER A C 1
ATOM 1952 O O . SER A 1 258 ? -22.703 -35 -7.152 1 58.19 258 SER A O 1
ATOM 1954 N N . SER A 1 259 ? -20.828 -35.75 -6.309 1 50.53 259 SER A N 1
ATOM 1955 C CA . SER A 1 259 ? -21.578 -36.938 -5.898 1 50.53 259 SER A CA 1
ATOM 1956 C C . SER A 1 259 ? -22.469 -36.656 -4.707 1 50.53 259 SER A C 1
ATOM 1958 O O . SER A 1 259 ? -23.578 -37.219 -4.602 1 50.53 259 SER A O 1
ATOM 1960 N N . GLU A 1 260 ? -21.938 -36.062 -3.607 1 45.19 260 GLU A N 1
ATOM 1961 C CA . GLU A 1 260 ? -22.781 -35.656 -2.484 1 45.19 260 GLU A CA 1
ATOM 1962 C C . GLU A 1 260 ? -23.062 -34.156 -2.5 1 45.19 260 GLU A C 1
ATOM 1964 O O . GLU A 1 260 ? -22.312 -33.406 -3.1 1 45.19 260 GLU A O 1
ATOM 1969 N N . GLU A 1 261 ? -24.234 -33.531 -2.334 1 44.19 261 GLU A N 1
ATOM 1970 C CA . GLU A 1 261 ? -24.781 -32.188 -2.326 1 44.19 261 GLU A CA 1
ATOM 1971 C C . GLU A 1 261 ? -23.75 -31.188 -1.793 1 44.19 261 GLU A C 1
ATOM 1973 O O . GLU A 1 261 ? -24.078 -30.016 -1.604 1 44.19 261 GLU A O 1
ATOM 1978 N N . VAL A 1 262 ? -22.547 -31.516 -1.343 1 40.75 262 VAL A N 1
ATOM 1979 C CA . VAL A 1 262 ? -21.781 -30.641 -0.473 1 40.75 262 VAL A CA 1
ATOM 1980 C C . VAL A 1 262 ? -20.797 -29.812 -1.308 1 40.75 262 VAL A C 1
ATOM 1982 O O . VAL A 1 262 ? -19.672 -30.234 -1.551 1 40.75 262 VAL A O 1
ATOM 1985 N N . VAL A 1 263 ? -21.016 -29.25 -2.551 1 49.03 263 VAL A N 1
ATOM 1986 C CA . VAL A 1 263 ? -20.266 -28.344 -3.402 1 49.03 263 VAL A CA 1
ATOM 1987 C C . VAL A 1 263 ? -19.516 -27.328 -2.537 1 49.03 263 VAL A C 1
ATOM 1989 O O . VAL A 1 263 ? -18.688 -26.562 -3.043 1 49.03 263 VAL A O 1
ATOM 1992 N N . ALA A 1 264 ? -19.625 -27.406 -1.134 1 58.34 264 ALA A N 1
ATOM 1993 C CA . ALA A 1 264 ? -19.531 -26.375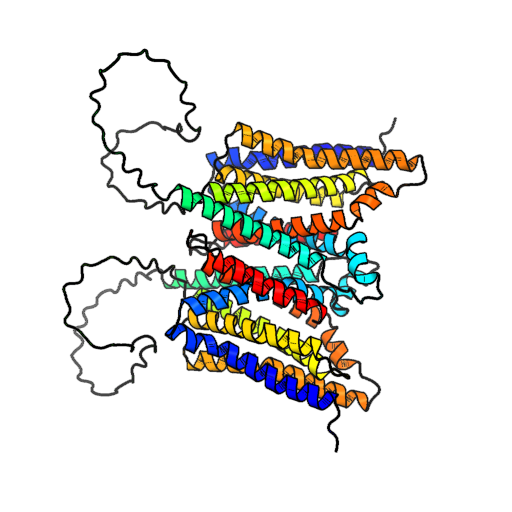 -0.098 1 58.34 264 ALA A CA 1
ATOM 1994 C C . ALA A 1 264 ? -18.109 -26.281 0.439 1 58.34 264 ALA A C 1
ATOM 1996 O O . ALA A 1 264 ? -17.656 -25.203 0.843 1 58.34 264 ALA A O 1
ATOM 1997 N N . ALA A 1 265 ? -17.172 -27.391 -0.12 1 64.81 265 ALA A N 1
ATOM 1998 C CA . ALA A 1 265 ? -15.992 -27.375 0.756 1 64.81 265 ALA A CA 1
ATOM 1999 C C . ALA A 1 265 ? -14.914 -26.453 0.22 1 64.81 265 ALA A C 1
ATOM 2001 O O . ALA A 1 265 ? -14.383 -25.609 0.958 1 64.81 265 ALA A O 1
ATOM 2002 N N . PRO A 1 266 ? -14.492 -26.547 -1.218 1 70.31 266 PRO A N 1
ATOM 2003 C CA . PRO A 1 266 ? -13.477 -25.609 -1.694 1 70.31 266 PRO A CA 1
ATOM 2004 C C . PRO A 1 266 ? -13.883 -24.156 -1.496 1 70.31 266 PRO A C 1
ATOM 2006 O O . PRO A 1 266 ? -13.047 -23.312 -1.157 1 70.31 266 PRO A O 1
ATOM 2009 N N . TYR A 1 267 ? -15.078 -24.016 -1.719 1 75.31 267 TYR A N 1
ATOM 2010 C CA . TYR A 1 267 ? -15.594 -22.656 -1.495 1 75.31 267 TYR A CA 1
ATOM 2011 C C . TYR A 1 267 ? -15.5 -22.281 -0.024 1 75.31 267 TYR A C 1
ATOM 2013 O O . TYR A 1 267 ? -15.133 -21.141 0.306 1 75.31 267 TYR A O 1
ATOM 2021 N N . GLN A 1 268 ? -15.773 -23.328 0.774 1 78.12 268 GLN A N 1
ATOM 2022 C CA . GLN A 1 268 ? -15.703 -23.062 2.209 1 78.12 268 GLN A CA 1
ATOM 2023 C C . GLN A 1 268 ? -14.281 -22.75 2.648 1 78.12 268 GLN A C 1
ATOM 2025 O O . GLN A 1 268 ? -14.062 -21.859 3.471 1 78.12 268 GLN A O 1
ATOM 2030 N N . ILE A 1 269 ? -13.352 -23.453 2.072 1 81.5 269 ILE A N 1
ATOM 2031 C CA . ILE A 1 269 ? -11.953 -23.234 2.406 1 81.5 269 ILE A CA 1
ATOM 2032 C C . ILE A 1 269 ? -11.523 -21.844 1.93 1 81.5 269 ILE A C 1
ATOM 2034 O O . ILE A 1 269 ? -10.906 -21.094 2.682 1 81.5 269 ILE A O 1
ATOM 2038 N N . ARG A 1 270 ? -11.883 -21.438 0.781 1 83.12 270 ARG A N 1
ATOM 2039 C CA . ARG A 1 270 ? -11.5 -20.156 0.194 1 83.12 270 ARG A CA 1
ATOM 2040 C C . ARG A 1 270 ? -12.234 -19 0.859 1 83.12 270 ARG A C 1
ATOM 2042 O O . ARG A 1 270 ? -11.75 -17.875 0.865 1 83.12 270 ARG A O 1
ATOM 2049 N N . SER A 1 271 ? -13.367 -19.375 1.443 1 87.75 271 SER A N 1
ATOM 2050 C CA . SER A 1 271 ? -14.195 -18.344 2.043 1 87.75 271 SER A CA 1
ATOM 2051 C C . SER A 1 271 ? -13.969 -18.25 3.547 1 87.75 271 SER A C 1
ATOM 2053 O O . SER A 1 271 ? -14.656 -17.5 4.242 1 87.75 271 SER A O 1
ATOM 2055 N N . SER A 1 272 ? -12.977 -19.016 4.055 1 90.62 272 SER A N 1
ATOM 2056 C CA . SER A 1 272 ? -12.672 -18.984 5.48 1 90.62 272 SER A CA 1
ATOM 2057 C C . SER A 1 272 ? -11.906 -17.719 5.859 1 90.62 272 SER A C 1
ATOM 2059 O O . SER A 1 272 ? -11.297 -17.078 5.004 1 90.62 272 SER A O 1
ATOM 2061 N N . ALA A 1 273 ? -11.953 -17.406 7.109 1 92.69 273 ALA A N 1
ATOM 2062 C CA . ALA A 1 273 ? -11.211 -16.25 7.609 1 92.69 273 ALA A CA 1
ATOM 2063 C C . ALA A 1 273 ? -9.703 -16.469 7.438 1 92.69 273 ALA A C 1
ATOM 2065 O O . ALA A 1 273 ? -8.977 -15.516 7.133 1 92.69 273 ALA A O 1
ATOM 2066 N N . ALA A 1 274 ? -9.305 -17.656 7.605 1 91.94 274 ALA A N 1
ATOM 2067 C CA . ALA A 1 274 ? -7.883 -17.984 7.453 1 91.94 274 ALA A CA 1
ATOM 2068 C C . ALA A 1 274 ? -7.402 -17.688 6.035 1 91.94 274 ALA A C 1
ATOM 2070 O O . ALA A 1 274 ? -6.32 -17.141 5.844 1 91.94 274 ALA A O 1
ATOM 2071 N N . ALA A 1 275 ? -8.203 -18.047 5.047 1 92.06 275 ALA A N 1
ATOM 2072 C CA . ALA A 1 275 ? -7.855 -17.766 3.656 1 92.06 275 ALA A CA 1
ATOM 2073 C C . ALA A 1 275 ? -7.785 -16.266 3.4 1 92.06 275 ALA A C 1
ATOM 2075 O O . ALA A 1 275 ? -6.879 -15.781 2.713 1 92.06 275 ALA A O 1
ATOM 2076 N N . GLY A 1 276 ? -8.758 -15.57 4.008 1 94.12 276 GLY A N 1
ATOM 2077 C CA . GLY A 1 276 ? -8.75 -14.125 3.887 1 94.12 276 GLY A CA 1
ATOM 2078 C C . GLY A 1 276 ? -7.508 -13.484 4.488 1 94.12 276 GLY A C 1
ATOM 2079 O O . GLY A 1 276 ? -6.926 -12.57 3.896 1 94.12 276 GLY A O 1
ATOM 2080 N N . ILE A 1 277 ? -7.074 -13.969 5.598 1 94.56 277 ILE A N 1
ATOM 2081 C CA . ILE A 1 277 ? -5.891 -13.461 6.281 1 94.56 277 ILE A CA 1
ATOM 2082 C C . ILE A 1 277 ? -4.648 -13.734 5.438 1 94.56 277 ILE A C 1
ATOM 2084 O O . ILE A 1 277 ? -3.793 -12.859 5.277 1 94.56 277 ILE A O 1
ATOM 2088 N N . CYS A 1 278 ? -4.617 -14.906 4.895 1 92.31 278 CYS A N 1
ATOM 2089 C CA . CYS A 1 278 ? -3.469 -15.266 4.066 1 92.31 278 CYS A CA 1
ATOM 2090 C C . CYS A 1 278 ? -3.387 -14.383 2.828 1 92.31 278 CYS A C 1
ATOM 2092 O O . CYS A 1 278 ? -2.305 -13.93 2.459 1 92.31 278 CYS A O 1
ATOM 2094 N N . LEU A 1 279 ? -4.516 -14.148 2.227 1 94.19 279 LEU A N 1
ATOM 2095 C CA . LEU A 1 279 ? -4.562 -13.273 1.058 1 94.19 279 LEU A CA 1
ATOM 2096 C C . LEU A 1 279 ? -4.109 -11.859 1.414 1 94.19 279 LEU A C 1
ATOM 2098 O O . LEU A 1 279 ? -3.352 -11.242 0.665 1 94.19 279 LEU A O 1
ATOM 2102 N N . ALA A 1 280 ? -4.555 -11.414 2.533 1 96.56 280 ALA A N 1
ATOM 2103 C CA . ALA A 1 280 ? -4.195 -10.07 2.979 1 96.56 280 ALA A CA 1
ATOM 2104 C C . ALA A 1 280 ? -2.699 -9.969 3.271 1 96.56 280 ALA A C 1
ATOM 2106 O O . ALA A 1 280 ? -2.043 -9.008 2.873 1 96.56 280 ALA A O 1
ATOM 2107 N N . LEU A 1 281 ? -2.178 -10.953 3.955 1 95.25 281 LEU A N 1
ATOM 2108 C CA . LEU A 1 281 ? -0.749 -10.977 4.246 1 95.25 281 LEU A CA 1
ATOM 2109 C C . LEU A 1 281 ? 0.067 -11.031 2.959 1 95.25 281 LEU A C 1
ATOM 2111 O O . LEU A 1 281 ? 1.092 -10.359 2.838 1 95.25 281 LEU A O 1
ATOM 2115 N N . ALA A 1 282 ? -0.375 -11.852 2.037 1 93.69 282 ALA A N 1
ATOM 2116 C CA . ALA A 1 282 ? 0.289 -11.938 0.739 1 93.69 282 ALA A CA 1
ATOM 2117 C C . ALA A 1 282 ? 0.245 -10.594 0.013 1 93.69 282 ALA A C 1
ATOM 2119 O O . ALA A 1 282 ? 1.229 -10.188 -0.608 1 93.69 282 ALA A O 1
ATOM 2120 N N . SER A 1 283 ? -0.906 -9.953 0.068 1 95.94 283 SER A N 1
ATOM 2121 C CA . SER A 1 283 ? -1.049 -8.625 -0.515 1 95.94 283 SER A CA 1
ATOM 2122 C C . SER A 1 283 ? 0.02 -7.672 0.011 1 95.94 283 SER A C 1
ATOM 2124 O O . SER A 1 283 ? 0.707 -7.008 -0.769 1 95.94 283 SER A O 1
ATOM 2126 N N . GLY A 1 284 ? 0.2 -7.637 1.318 1 96.56 284 GLY A N 1
ATOM 2127 C CA . GLY A 1 284 ? 1.217 -6.789 1.923 1 96.56 284 GLY A CA 1
ATOM 2128 C C . GLY A 1 284 ? 2.623 -7.121 1.455 1 96.56 284 GLY A C 1
ATOM 2129 O O . GLY A 1 284 ? 3.432 -6.219 1.225 1 96.56 284 GLY A O 1
ATOM 2130 N N . THR A 1 285 ? 2.922 -8.344 1.354 1 93.69 285 THR A N 1
ATOM 2131 C CA . THR A 1 285 ? 4.234 -8.781 0.896 1 93.69 285 THR A CA 1
ATOM 2132 C C . THR A 1 285 ? 4.473 -8.359 -0.552 1 93.69 285 THR A C 1
ATOM 2134 O O . THR A 1 285 ? 5.555 -7.883 -0.896 1 93.69 285 THR A O 1
ATOM 2137 N N . PHE A 1 286 ? 3.426 -8.539 -1.416 1 93.5 286 PHE A N 1
ATOM 2138 C CA . PHE A 1 286 ? 3.518 -8.109 -2.807 1 93.5 286 PHE A CA 1
ATOM 2139 C C . PHE A 1 286 ? 3.812 -6.617 -2.891 1 93.5 286 PHE A C 1
ATOM 2141 O O . PHE A 1 286 ? 4.68 -6.195 -3.658 1 93.5 286 PHE A O 1
ATOM 2148 N N . ILE A 1 287 ? 3.115 -5.926 -2.098 1 96.12 287 ILE A N 1
ATOM 2149 C CA . ILE A 1 287 ? 3.285 -4.477 -2.111 1 96.12 287 ILE A CA 1
ATOM 2150 C C . ILE A 1 287 ? 4.695 -4.117 -1.639 1 96.12 287 ILE A C 1
ATOM 2152 O O . ILE A 1 287 ? 5.355 -3.266 -2.234 1 96.12 287 ILE A O 1
ATOM 2156 N N . TYR A 1 288 ? 5.176 -4.75 -0.613 1 95 288 TYR A N 1
ATOM 2157 C CA . TYR A 1 288 ? 6.52 -4.504 -0.107 1 95 288 TYR A CA 1
ATOM 2158 C C . TYR A 1 288 ? 7.562 -4.734 -1.196 1 95 288 TYR A C 1
ATOM 2160 O O . TYR A 1 288 ? 8.438 -3.895 -1.41 1 95 288 TYR A O 1
ATOM 2168 N N . VAL A 1 289 ? 7.516 -5.805 -1.812 1 91.44 289 VAL A N 1
ATOM 2169 C CA . VAL A 1 289 ? 8.5 -6.164 -2.83 1 91.44 289 VAL A CA 1
ATOM 2170 C C . VAL A 1 289 ? 8.461 -5.148 -3.969 1 91.44 289 VAL A C 1
ATOM 2172 O O . VAL A 1 289 ? 9.5 -4.715 -4.461 1 91.44 289 VAL A O 1
ATOM 2175 N N . ALA A 1 290 ? 7.285 -4.781 -4.375 1 93.94 290 ALA A N 1
ATOM 2176 C CA . ALA A 1 290 ? 7.145 -3.818 -5.465 1 93.94 290 ALA A CA 1
ATOM 2177 C C . ALA A 1 290 ? 7.758 -2.473 -5.086 1 93.94 290 ALA A C 1
ATOM 2179 O O . ALA A 1 290 ? 8.555 -1.913 -5.84 1 93.94 290 ALA A O 1
ATOM 2180 N N . VAL A 1 291 ? 7.5 -2.037 -3.885 1 93.19 291 VAL A N 1
ATOM 2181 C CA . VAL A 1 291 ? 7.773 -0.641 -3.559 1 93.19 291 VAL A CA 1
ATOM 2182 C C . VAL A 1 291 ? 9.133 -0.528 -2.863 1 93.19 291 VAL A C 1
ATOM 2184 O O . VAL A 1 291 ? 9.805 0.496 -2.973 1 93.19 291 VAL A O 1
ATOM 2187 N N . MET A 1 292 ? 9.547 -1.573 -2.141 1 89.5 292 MET A N 1
ATOM 2188 C CA . MET A 1 292 ? 10.773 -1.461 -1.355 1 89.5 292 MET A CA 1
ATOM 2189 C C . MET A 1 292 ? 11.93 -2.182 -2.041 1 89.5 292 MET A C 1
ATOM 2191 O O . MET A 1 292 ? 13.094 -1.898 -1.766 1 89.5 292 MET A O 1
ATOM 2195 N N . GLU A 1 293 ? 11.625 -3.043 -2.875 1 87.31 293 GLU A N 1
ATOM 2196 C CA . GLU A 1 293 ? 12.695 -3.812 -3.498 1 87.31 293 GLU A CA 1
ATOM 2197 C C . GLU A 1 293 ? 12.852 -3.449 -4.973 1 87.31 293 GLU A C 1
ATOM 2199 O O . GLU A 1 293 ? 13.922 -2.996 -5.395 1 87.31 293 GLU A O 1
ATOM 2204 N N . ILE A 1 294 ? 11.82 -3.516 -5.672 1 88.69 294 ILE A N 1
ATOM 2205 C CA . ILE A 1 294 ? 11.922 -3.395 -7.125 1 88.69 294 ILE A CA 1
ATOM 2206 C C . ILE A 1 294 ? 12.07 -1.923 -7.508 1 88.69 294 ILE A C 1
ATOM 2208 O O . ILE A 1 294 ? 13.008 -1.551 -8.211 1 88.69 294 ILE A O 1
ATOM 2212 N N . ILE A 1 295 ? 11.234 -1.059 -7.012 1 88.62 295 ILE A N 1
ATOM 2213 C CA . ILE A 1 295 ? 11.18 0.332 -7.449 1 88.62 295 ILE A CA 1
ATOM 2214 C C . ILE A 1 295 ? 12.469 1.046 -7.051 1 88.62 295 ILE A C 1
ATOM 2216 O O . ILE A 1 295 ? 13.141 1.654 -7.891 1 88.62 295 ILE A O 1
ATOM 2220 N N . PRO A 1 296 ? 12.953 0.93 -5.832 1 83.25 296 PRO A N 1
ATOM 2221 C CA . PRO A 1 296 ? 14.188 1.632 -5.477 1 83.25 296 PRO A CA 1
ATOM 2222 C C . PRO A 1 296 ? 15.406 1.083 -6.207 1 83.25 296 PRO A C 1
ATOM 2224 O O . PRO A 1 296 ? 16.328 1.838 -6.535 1 83.25 296 PRO A O 1
ATOM 2227 N N . LEU A 1 297 ? 15.438 -0.123 -6.414 1 78.75 297 LEU A N 1
ATOM 2228 C CA . LEU A 1 297 ? 16.562 -0.732 -7.113 1 78.75 297 LEU A CA 1
ATOM 2229 C C . LEU A 1 297 ? 16.641 -0.24 -8.555 1 78.75 297 LEU A C 1
ATOM 2231 O O . LEU A 1 297 ? 17.734 -0.014 -9.078 1 78.75 297 LEU A O 1
ATOM 2235 N N . GLU A 1 298 ? 15.5 -0.086 -9.07 1 82 298 GLU A N 1
ATOM 2236 C CA . GLU A 1 298 ? 15.477 0.269 -10.484 1 82 298 GLU A CA 1
ATOM 2237 C C . GLU A 1 298 ? 15.492 1.783 -10.672 1 82 298 GLU A C 1
ATOM 2239 O O . GLU A 1 298 ? 15.969 2.281 -11.695 1 82 298 GLU A O 1
ATOM 2244 N N . PHE A 1 299 ? 15.016 2.545 -9.68 1 76.62 299 PHE A N 1
ATOM 2245 C CA . PHE A 1 299 ? 14.906 3.99 -9.844 1 76.62 299 PHE A CA 1
ATOM 2246 C C . PHE A 1 299 ? 15.906 4.715 -8.953 1 76.62 299 PHE A C 1
ATOM 2248 O O . PHE A 1 299 ? 16.016 5.941 -9.008 1 76.62 299 PHE A O 1
ATOM 2255 N N . GLY A 1 300 ? 16.562 4.234 -7.824 1 63.41 300 GLY A N 1
ATOM 2256 C CA . GLY A 1 300 ? 17.391 4.812 -6.785 1 63.41 300 GLY A CA 1
ATOM 2257 C C . GLY A 1 300 ? 18.656 5.449 -7.32 1 63.41 300 GLY A C 1
ATOM 2258 O O . GLY A 1 300 ? 19.297 6.246 -6.633 1 63.41 300 GLY A O 1
ATOM 2259 N N . HIS A 1 301 ? 19.047 5.277 -8.516 1 53.69 301 HIS A N 1
ATOM 2260 C CA . HIS A 1 301 ? 20.375 5.793 -8.844 1 53.69 301 HIS A CA 1
ATOM 2261 C C . HIS A 1 301 ? 20.281 7.219 -9.383 1 53.69 301 HIS A C 1
ATOM 2263 O O . HIS A 1 301 ? 21.109 7.625 -10.211 1 53.69 301 HIS A O 1
ATOM 2269 N N . GLY A 1 302 ? 19.359 8.109 -8.586 1 56.44 302 GLY A N 1
ATOM 2270 C CA . GLY A 1 302 ? 19.406 9.523 -8.898 1 56.44 302 GLY A CA 1
ATOM 2271 C C . GLY A 1 302 ? 19.109 9.82 -10.352 1 56.44 302 GLY A C 1
ATOM 2272 O O . GLY A 1 302 ? 19.141 10.977 -10.781 1 56.44 302 GLY A O 1
ATOM 2273 N N . ARG A 1 303 ? 19.125 8.867 -11.234 1 60.09 303 ARG A N 1
ATOM 2274 C CA . ARG A 1 303 ? 18.875 9.117 -12.656 1 60.09 303 ARG A CA 1
ATOM 2275 C C . ARG A 1 303 ? 17.422 8.836 -13.023 1 60.09 303 ARG A C 1
ATOM 2277 O O . ARG A 1 303 ? 16.875 7.809 -12.633 1 60.09 303 ARG A O 1
ATOM 2284 N N . SER A 1 304 ? 16.797 9.875 -13.477 1 69.69 304 SER A N 1
ATOM 2285 C CA . SER A 1 304 ? 15.461 9.688 -14.039 1 69.69 304 SER A CA 1
ATOM 2286 C C . SER A 1 304 ? 15.492 8.781 -15.266 1 69.69 304 SER A C 1
ATOM 2288 O O . SER A 1 304 ? 16.359 8.938 -16.141 1 69.69 304 SER A O 1
ATOM 2290 N N . ASP A 1 305 ? 14.812 7.625 -15.258 1 83.94 305 ASP A N 1
ATOM 2291 C CA . ASP A 1 305 ? 14.68 6.734 -16.406 1 83.94 305 ASP A CA 1
ATOM 2292 C C . ASP A 1 305 ? 13.219 6.59 -16.828 1 83.94 305 ASP A C 1
ATOM 2294 O O . ASP A 1 305 ? 12.508 5.711 -16.328 1 83.94 305 ASP A O 1
ATOM 2298 N N . PRO A 1 306 ? 12.828 7.418 -17.719 1 86.62 306 PRO A N 1
ATOM 2299 C CA . PRO A 1 306 ? 11.43 7.398 -18.156 1 86.62 306 PRO A CA 1
ATOM 2300 C C . PRO A 1 306 ? 11.008 6.047 -18.734 1 86.62 306 PRO A C 1
ATOM 2302 O O . PRO A 1 306 ? 9.844 5.652 -18.594 1 86.62 306 PRO A O 1
ATOM 2305 N N . THR A 1 307 ? 11.93 5.41 -19.375 1 90.5 307 THR A N 1
ATOM 2306 C CA . THR A 1 307 ? 11.602 4.113 -19.953 1 90.5 307 THR A CA 1
ATOM 2307 C C . THR A 1 307 ? 11.211 3.117 -18.859 1 90.5 307 THR A C 1
ATOM 2309 O O . THR A 1 307 ? 10.227 2.391 -19.016 1 90.5 307 THR A O 1
ATOM 2312 N N . LYS A 1 308 ? 11.922 3.096 -17.797 1 92.38 308 LYS A N 1
ATOM 2313 C CA . LYS A 1 308 ? 11.625 2.186 -16.688 1 92.38 308 LYS A CA 1
ATOM 2314 C C . LYS A 1 308 ? 10.289 2.537 -16.031 1 92.38 308 LYS A C 1
ATOM 2316 O O . LYS A 1 308 ? 9.523 1.647 -15.648 1 92.38 308 LYS A O 1
ATOM 2321 N N . THR A 1 309 ? 10.07 3.793 -15.969 1 92.38 309 THR A N 1
ATOM 2322 C CA . THR A 1 309 ? 8.797 4.234 -15.406 1 92.38 309 THR A CA 1
ATOM 2323 C C . THR A 1 309 ? 7.637 3.785 -16.297 1 92.38 309 THR A C 1
ATOM 2325 O O . THR A 1 309 ? 6.613 3.318 -15.789 1 92.38 309 THR A O 1
ATOM 2328 N N . LEU A 1 310 ? 7.793 3.908 -17.516 1 94.81 310 LEU A N 1
ATOM 2329 C CA . LEU A 1 310 ? 6.754 3.5 -18.453 1 94.81 310 LEU A CA 1
ATOM 2330 C C . LEU A 1 310 ? 6.523 1.994 -18.391 1 94.81 310 LEU A C 1
ATOM 2332 O O . LEU A 1 310 ? 5.387 1.53 -18.516 1 94.81 310 LEU A O 1
ATOM 2336 N N . LEU A 1 311 ? 7.59 1.268 -18.234 1 95.75 311 LEU A N 1
ATOM 2337 C CA . LEU A 1 311 ? 7.469 -0.183 -18.141 1 95.75 311 LEU A CA 1
ATOM 2338 C C . LEU A 1 311 ? 6.75 -0.579 -16.859 1 95.75 311 LEU A C 1
ATOM 2340 O O . LEU A 1 311 ? 5.949 -1.517 -16.844 1 95.75 311 LEU A O 1
ATOM 2344 N N . LEU A 1 312 ? 7.062 0.092 -15.805 1 95.94 312 LEU A N 1
ATOM 2345 C CA . LEU A 1 312 ? 6.352 -0.128 -14.547 1 95.94 312 LEU A CA 1
ATOM 2346 C C . LEU A 1 312 ? 4.863 0.152 -14.711 1 95.94 312 LEU A C 1
ATOM 2348 O O . LEU A 1 312 ? 4.027 -0.655 -14.297 1 95.94 312 LEU A O 1
ATOM 2352 N N . LEU A 1 313 ? 4.547 1.282 -15.383 1 96.44 313 LEU A N 1
ATOM 2353 C CA . LEU A 1 313 ? 3.16 1.67 -15.609 1 96.44 313 LEU A CA 1
ATOM 2354 C C . LEU A 1 313 ? 2.471 0.682 -16.547 1 96.44 313 LEU A C 1
ATOM 2356 O O . LEU A 1 313 ? 1.283 0.391 -16.375 1 96.44 313 LEU A O 1
ATOM 2360 N N . PHE A 1 314 ? 3.221 0.223 -17.484 1 96.12 314 PHE A N 1
ATOM 2361 C CA . PHE A 1 314 ? 2.693 -0.766 -18.406 1 96.12 314 PHE A CA 1
ATOM 2362 C C . PHE A 1 314 ? 2.305 -2.045 -17.688 1 96.12 314 PHE A C 1
ATOM 2364 O O . PHE A 1 314 ? 1.206 -2.57 -17.875 1 96.12 314 PHE A O 1
ATOM 2371 N N . GLY A 1 315 ? 3.209 -2.592 -16.875 1 94.38 315 GLY A N 1
ATOM 2372 C CA . GLY A 1 315 ? 2.885 -3.768 -16.094 1 94.38 315 GLY A CA 1
ATOM 2373 C C . GLY A 1 315 ? 1.681 -3.566 -15.188 1 94.38 315 GLY A C 1
ATOM 2374 O O . GLY A 1 315 ? 0.815 -4.441 -15.102 1 94.38 315 GLY A O 1
ATOM 2375 N N . TYR A 1 316 ? 1.621 -2.412 -14.609 1 96.06 316 TYR A N 1
ATOM 2376 C CA . TYR A 1 316 ? 0.498 -2.068 -13.742 1 96.06 316 TYR A CA 1
ATOM 2377 C C . TYR A 1 316 ? -0.808 -2.049 -14.531 1 96.06 316 TYR A C 1
ATOM 2379 O O . TYR A 1 316 ? -1.812 -2.613 -14.086 1 96.06 316 TYR A O 1
ATOM 2387 N N . ALA A 1 317 ? -0.817 -1.405 -15.656 1 94.56 317 ALA A N 1
ATOM 2388 C CA . ALA A 1 317 ? -2.016 -1.249 -16.469 1 94.56 317 ALA A CA 1
ATOM 2389 C C . ALA A 1 317 ? -2.496 -2.596 -17 1 94.56 317 ALA A C 1
ATOM 2391 O O . ALA A 1 317 ? -3.695 -2.883 -17 1 94.56 317 ALA A O 1
ATOM 2392 N N . VAL A 1 318 ? -1.603 -3.35 -17.406 1 90.81 318 VAL A N 1
ATOM 2393 C CA . VAL A 1 318 ? -1.956 -4.637 -18 1 90.81 318 VAL A CA 1
ATOM 2394 C C . VAL A 1 318 ? -2.625 -5.516 -16.938 1 90.81 318 VAL A C 1
ATOM 2396 O O . VAL A 1 318 ? -3.723 -6.035 -17.156 1 90.81 318 VAL A O 1
ATOM 2399 N N . PHE A 1 319 ? -2.025 -5.633 -15.812 1 89.56 319 PHE A N 1
ATOM 2400 C CA . PHE A 1 319 ? -2.617 -6.473 -14.781 1 89.56 319 PHE A CA 1
ATOM 2401 C C . PHE A 1 319 ? -3.863 -5.816 -14.195 1 89.56 319 PHE A C 1
ATOM 2403 O O . PHE A 1 319 ? -4.828 -6.5 -13.852 1 89.56 319 PHE A O 1
ATOM 2410 N N . GLY A 1 320 ? -3.811 -4.539 -14.023 1 90.06 320 GLY A N 1
ATOM 2411 C CA . GLY A 1 320 ? -4.973 -3.826 -13.516 1 90.06 320 GLY A CA 1
ATOM 2412 C C . GLY A 1 320 ? -6.219 -4.043 -14.359 1 90.06 320 GLY A C 1
ATOM 2413 O O . GLY A 1 320 ? -7.32 -4.168 -13.82 1 90.06 320 GLY A O 1
ATOM 2414 N N . CYS A 1 321 ? -6.07 -4.133 -15.609 1 86.75 321 CYS A N 1
ATOM 2415 C CA . CYS A 1 321 ? -7.195 -4.352 -16.516 1 86.75 321 CYS A CA 1
ATOM 2416 C C . CYS A 1 321 ? -7.715 -5.777 -16.406 1 86.75 321 CYS A C 1
ATOM 2418 O O . CYS A 1 321 ? -8.906 -6.023 -16.594 1 86.75 321 CYS A O 1
ATOM 2420 N N . LEU A 1 322 ? -6.875 -6.645 -16.047 1 81.5 322 LEU A N 1
ATOM 2421 C CA . LEU A 1 322 ? -7.27 -8.047 -15.953 1 81.5 322 LEU A CA 1
ATOM 2422 C C . LEU A 1 322 ? -7.879 -8.344 -14.594 1 81.5 322 LEU A C 1
ATOM 2424 O O . LEU A 1 322 ? -8.461 -9.414 -14.391 1 81.5 322 LEU A O 1
ATOM 2428 N N . ALA A 1 323 ? -7.734 -7.398 -13.742 1 75.56 323 ALA A N 1
ATOM 2429 C CA . ALA A 1 323 ? -8.219 -7.605 -12.375 1 75.56 323 ALA A CA 1
ATOM 2430 C C . ALA A 1 323 ? -9.734 -7.777 -12.344 1 75.56 323 ALA A C 1
ATOM 2432 O O . ALA A 1 323 ? -10.281 -8.352 -11.398 1 75.56 323 ALA A O 1
ATOM 2433 N N . LYS A 1 324 ? -10.414 -7.328 -13.406 1 71.19 324 LYS A N 1
ATOM 2434 C CA . LYS A 1 324 ? -11.859 -7.527 -13.523 1 71.19 324 LYS A CA 1
ATOM 2435 C C . LYS A 1 324 ? -12.211 -9.008 -13.57 1 71.19 324 LYS A C 1
ATOM 2437 O O . LYS A 1 324 ? -13.234 -9.43 -13.023 1 71.19 324 LYS A O 1
ATOM 2442 N N . TRP A 1 325 ? -11.242 -9.773 -14.141 1 65.75 325 TRP A N 1
ATOM 2443 C CA . TRP A 1 325 ? -11.523 -11.195 -14.328 1 65.75 325 TRP A CA 1
ATOM 2444 C C . TRP A 1 325 ? -10.844 -12.023 -13.25 1 65.75 325 TRP A C 1
ATOM 2446 O O . TRP A 1 325 ? -10.93 -13.258 -13.258 1 65.75 325 TRP A O 1
ATOM 2456 N N . SER A 1 326 ? -10.18 -11.297 -12.336 1 60.28 326 SER A N 1
ATOM 2457 C CA . SER A 1 326 ? -9.469 -12.07 -11.32 1 60.28 326 SER A CA 1
ATOM 2458 C C . SER A 1 326 ? -10.281 -12.172 -10.039 1 60.28 326 SER A C 1
ATOM 2460 O O . SER A 1 326 ? -11.055 -11.266 -9.711 1 60.28 326 SER A O 1
ATOM 2462 N N . MET B 1 1 ? -27.828 31.219 26.922 1 37.78 1 MET B N 1
ATOM 2463 C CA . MET B 1 1 ? -28.422 30.172 26.109 1 37.78 1 MET B CA 1
ATOM 2464 C C . MET B 1 1 ? -27.516 28.938 26.031 1 37.78 1 MET B C 1
ATOM 2466 O O . MET B 1 1 ? -26.312 29.062 25.797 1 37.78 1 MET B O 1
ATOM 2470 N N . ALA B 1 2 ? -27.766 27.891 26.734 1 48 2 ALA B N 1
ATOM 2471 C CA . ALA B 1 2 ? -26.953 26.703 27.016 1 48 2 ALA B CA 1
ATOM 2472 C C . ALA B 1 2 ? -26.391 26.094 25.734 1 48 2 ALA B C 1
ATOM 2474 O O . ALA B 1 2 ? -27.141 25.766 24.812 1 48 2 ALA B O 1
ATOM 2475 N N . VAL B 1 3 ? -25.219 26.469 25.312 1 66.75 3 VAL B N 1
ATOM 2476 C CA . VAL B 1 3 ? -24.625 25.984 24.062 1 66.75 3 VAL B CA 1
ATOM 2477 C C . VAL B 1 3 ? -24.766 24.469 23.984 1 66.75 3 VAL B C 1
ATOM 2479 O O . VAL B 1 3 ? -24.469 23.75 24.938 1 66.75 3 VAL B O 1
ATOM 2482 N N . ASP B 1 4 ? -25.562 23.906 23.156 1 84.25 4 ASP B N 1
ATOM 2483 C CA . ASP B 1 4 ? -25.844 22.484 22.922 1 84.25 4 ASP B CA 1
ATOM 2484 C C . ASP B 1 4 ? -24.547 21.688 22.797 1 84.25 4 ASP B C 1
ATOM 2486 O O . ASP B 1 4 ? -23.5 22.234 22.469 1 84.25 4 ASP B O 1
ATOM 2490 N N . GLY B 1 5 ? -24.406 20.625 23.5 1 89.62 5 GLY B N 1
ATOM 2491 C CA . GLY B 1 5 ? -23.297 19.703 23.531 1 89.62 5 GLY B CA 1
ATOM 2492 C C . GLY B 1 5 ? -22.625 19.531 22.188 1 89.62 5 GLY B C 1
ATOM 2493 O O . GLY B 1 5 ? -21.391 19.438 22.109 1 89.62 5 GLY B O 1
ATOM 2494 N N . VAL B 1 6 ? -23.406 19.672 21.172 1 91.06 6 VAL B N 1
ATOM 2495 C CA . VAL B 1 6 ? -22.875 19.469 19.828 1 91.06 6 VAL B CA 1
ATOM 2496 C C . VAL B 1 6 ? -22.109 20.703 19.375 1 91.06 6 VAL B C 1
ATOM 2498 O O . VAL B 1 6 ? -21.078 20.609 18.703 1 91.06 6 VAL B O 1
ATOM 2501 N N . THR B 1 7 ? -22.641 21.875 19.703 1 91.94 7 THR B N 1
ATOM 2502 C CA . THR B 1 7 ? -21.953 23.109 19.359 1 91.94 7 THR B CA 1
ATOM 2503 C C . THR B 1 7 ? -20.609 23.203 20.062 1 91.94 7 THR B C 1
ATOM 2505 O O . THR B 1 7 ? -19.625 23.641 19.453 1 91.94 7 THR B O 1
ATOM 2508 N N . VAL B 1 8 ? -20.531 22.828 21.281 1 93.81 8 VAL B N 1
ATOM 2509 C CA . VAL B 1 8 ? -19.281 22.812 22.031 1 93.81 8 VAL B CA 1
ATOM 2510 C C . VAL B 1 8 ? -18.297 21.844 21.359 1 93.81 8 VAL B C 1
ATOM 2512 O O . VAL B 1 8 ? -17.125 22.156 21.203 1 93.81 8 VAL B O 1
ATOM 2515 N N . PHE B 1 9 ? -18.812 20.688 20.984 1 94.31 9 PHE B N 1
ATOM 2516 C CA . PHE B 1 9 ? -18.016 19.688 20.281 1 94.31 9 PHE B CA 1
ATOM 2517 C C . PHE B 1 9 ? -17.391 20.266 19.016 1 94.31 9 PHE B C 1
ATOM 2519 O O . PHE B 1 9 ? -16.203 20.109 18.781 1 94.31 9 PHE B O 1
ATOM 2526 N N . LYS B 1 10 ? -18.172 21.016 18.281 1 94.31 10 LYS B N 1
ATOM 2527 C CA . LYS B 1 10 ? -17.719 21.547 17 1 94.31 10 LYS B CA 1
ATOM 2528 C C . LYS B 1 10 ? -16.703 22.672 17.219 1 94.31 10 LYS B C 1
ATOM 2530 O O . LYS B 1 10 ? -15.695 22.75 16.5 1 94.31 10 LYS B O 1
ATOM 2535 N N . LEU B 1 11 ? -16.906 23.469 18.141 1 94.75 11 LEU B N 1
ATOM 2536 C CA . LEU B 1 11 ? -16 24.578 18.422 1 94.75 11 LEU B CA 1
ATOM 2537 C C . LEU B 1 11 ? -14.672 24.078 18.969 1 94.75 11 LEU B C 1
ATOM 2539 O O . LEU B 1 11 ? -13.609 24.578 18.562 1 94.75 11 LEU B O 1
ATOM 2543 N N . VAL B 1 12 ? -14.727 23.172 19.828 1 95 12 VAL B N 1
ATOM 2544 C CA . VAL B 1 12 ? -13.516 22.594 20.375 1 95 12 VAL B CA 1
ATOM 2545 C C . VAL B 1 12 ? -12.719 21.891 19.266 1 95 12 VAL B C 1
ATOM 2547 O O . VAL B 1 12 ? -11.492 22 19.219 1 95 12 VAL B O 1
ATOM 2550 N N . SER B 1 13 ? -13.453 21.188 18.469 1 95.31 13 SER B N 1
ATOM 2551 C CA . SER B 1 13 ? -12.797 20.5 17.359 1 95.31 13 SER B CA 1
ATOM 2552 C C . SER B 1 13 ? -12.125 21.484 16.406 1 95.31 13 SER B C 1
ATOM 2554 O O . SER B 1 13 ? -10.992 21.266 15.984 1 95.31 13 SER B O 1
ATOM 2556 N N . LEU B 1 14 ? -12.836 22.562 16.156 1 95.5 14 LEU B N 1
ATOM 2557 C CA . LEU B 1 14 ? -12.328 23.594 15.25 1 95.5 14 LEU B CA 1
ATOM 2558 C C . LEU B 1 14 ? -11.016 24.172 15.773 1 95.5 14 LEU B C 1
ATOM 2560 O O . LEU B 1 14 ? -10.023 24.234 15.047 1 95.5 14 LEU B O 1
ATOM 2564 N N . LEU B 1 15 ? -10.984 24.484 16.922 1 95.94 15 LEU B N 1
ATOM 2565 C CA . LEU B 1 15 ? -9.82 25.141 17.531 1 95.94 15 LEU B CA 1
ATOM 2566 C C . LEU B 1 15 ? -8.688 24.141 17.734 1 95.94 15 LEU B C 1
ATOM 2568 O O . LEU B 1 15 ? -7.535 24.438 17.391 1 95.94 15 LEU B O 1
ATOM 2572 N N . SER B 1 16 ? -8.984 23.062 18.266 1 96.69 16 SER B N 1
ATOM 2573 C CA . SER B 1 16 ? -7.961 22.078 18.578 1 96.69 16 SER B CA 1
ATOM 2574 C C . SER B 1 16 ? -7.293 21.547 17.312 1 96.69 16 SER B C 1
ATOM 2576 O O . SER B 1 16 ? -6.066 21.422 17.266 1 96.69 16 SER B O 1
ATOM 2578 N N . ILE B 1 17 ? -8.086 21.234 16.344 1 95.12 17 ILE B N 1
ATOM 2579 C CA . ILE B 1 17 ? -7.551 20.688 15.102 1 95.12 17 ILE B CA 1
ATOM 2580 C C . ILE B 1 17 ? -6.66 21.719 14.414 1 95.12 17 ILE B C 1
ATOM 2582 O O . ILE B 1 17 ? -5.613 21.375 13.859 1 95.12 17 ILE B O 1
ATOM 2586 N N . TRP B 1 18 ? -7.117 22.969 14.523 1 95.62 18 TRP B N 1
ATOM 2587 C CA . TRP B 1 18 ? -6.305 24.016 13.93 1 95.62 18 TRP B CA 1
ATOM 2588 C C . TRP B 1 18 ? -4.969 24.156 14.656 1 95.62 18 TRP B C 1
ATOM 2590 O O . TRP B 1 18 ? -3.914 24.234 14.023 1 95.62 18 TRP B O 1
ATOM 2600 N N . ILE B 1 19 ? -4.969 24.156 15.938 1 96.31 19 ILE B N 1
ATOM 2601 C CA . ILE B 1 19 ? -3.768 24.328 16.75 1 96.31 19 ILE B CA 1
ATOM 2602 C C . ILE B 1 19 ? -2.816 23.156 16.516 1 96.31 19 ILE B C 1
ATOM 2604 O O . ILE B 1 19 ? -1.618 23.344 16.297 1 96.31 19 ILE B O 1
ATOM 2608 N N . VAL B 1 20 ? -3.352 22.016 16.469 1 95.75 20 VAL B N 1
ATOM 2609 C CA . VAL B 1 20 ? -2.537 20.812 16.297 1 95.75 20 VAL B CA 1
ATOM 2610 C C . VAL B 1 20 ? -1.992 20.766 14.875 1 95.75 20 VAL B C 1
ATOM 2612 O O . VAL B 1 20 ? -0.833 20.391 14.664 1 95.75 20 VAL B O 1
ATOM 2615 N N . GLY B 1 21 ? -2.85 21.078 13.953 1 95.44 21 GLY B N 1
ATOM 2616 C CA . GLY B 1 21 ? -2.402 21.094 12.57 1 95.44 21 GLY B CA 1
ATOM 2617 C C . GLY B 1 21 ? -1.311 22.125 12.312 1 95.44 21 GLY B C 1
ATOM 2618 O O . GLY B 1 21 ? -0.275 21.797 11.727 1 95.44 21 GLY B O 1
ATOM 2619 N N . PHE B 1 22 ? -1.542 23.312 12.75 1 95.62 22 PHE B N 1
ATOM 2620 C CA . PHE B 1 22 ? -0.565 24.375 12.531 1 95.62 22 PHE B CA 1
ATOM 2621 C C . PHE B 1 22 ? 0.673 24.156 13.391 1 95.62 22 PHE B C 1
ATOM 2623 O O . PHE B 1 22 ? 1.801 24.25 12.898 1 95.62 22 PHE B O 1
ATOM 2630 N N . GLY B 1 23 ? 0.485 23.906 14.633 1 95 23 GLY B N 1
ATOM 2631 C CA . GLY B 1 23 ? 1.595 23.641 15.531 1 95 23 GLY B CA 1
ATOM 2632 C C . GLY B 1 23 ? 2.441 22.453 15.117 1 95 23 GLY B C 1
ATOM 2633 O O . GLY B 1 23 ? 3.672 22.531 15.117 1 95 23 GLY B O 1
ATOM 2634 N N . GLY B 1 24 ? 1.812 21.391 14.773 1 93.88 24 GLY B N 1
ATOM 2635 C CA . GLY B 1 24 ? 2.535 20.219 14.305 1 93.88 24 GLY B CA 1
ATOM 2636 C C . GLY B 1 24 ? 3.34 20.484 13.047 1 93.88 24 GLY B C 1
ATOM 2637 O O . GLY B 1 24 ? 4.43 19.938 12.875 1 93.88 24 GLY B O 1
ATOM 2638 N N . GLY B 1 25 ? 2.771 21.266 12.18 1 93.56 25 GLY B N 1
ATOM 2639 C CA . GLY B 1 25 ? 3.445 21.578 10.93 1 93.56 25 GLY B CA 1
ATOM 2640 C C . GLY B 1 25 ? 4.68 22.438 11.117 1 93.56 25 GLY B C 1
ATOM 2641 O O . GLY B 1 25 ? 5.66 22.297 10.383 1 93.56 25 GLY B O 1
ATOM 2642 N N . ILE B 1 26 ? 4.707 23.328 12.055 1 93.19 26 ILE B N 1
ATOM 2643 C CA . ILE B 1 26 ? 5.809 24.266 12.258 1 93.19 26 ILE B CA 1
ATOM 2644 C C . ILE B 1 26 ? 6.848 23.641 13.195 1 93.19 26 ILE B C 1
ATOM 2646 O O . ILE B 1 26 ? 7.992 24.094 13.242 1 93.19 26 ILE B O 1
ATOM 2650 N N . LEU B 1 27 ? 6.477 22.625 13.867 1 91.62 27 LEU B N 1
ATOM 2651 C CA . LEU B 1 27 ? 7.312 22.016 14.883 1 91.62 27 LEU B CA 1
ATOM 2652 C C . LEU B 1 27 ? 8.648 21.562 14.297 1 91.62 27 LEU B C 1
ATOM 2654 O O . LEU B 1 27 ? 9.695 21.734 14.93 1 91.62 27 LEU B O 1
ATOM 2658 N N . PRO B 1 28 ? 8.695 21.016 13.102 1 91.19 28 PRO B N 1
ATOM 2659 C CA . PRO B 1 28 ? 9.984 20.609 12.539 1 91.19 28 PRO B CA 1
ATOM 2660 C C . PRO B 1 28 ? 10.969 21.766 12.406 1 91.19 28 PRO B C 1
ATOM 2662 O O . PRO B 1 28 ? 12.18 21.547 12.484 1 91.19 28 PRO B O 1
ATOM 2665 N N . PHE B 1 29 ? 10.5 22.906 12.164 1 87.25 29 PHE B N 1
ATOM 2666 C CA . PHE B 1 29 ? 11.359 24.078 12.039 1 87.25 29 PHE B CA 1
ATOM 2667 C C . PHE B 1 29 ? 12.117 24.344 13.336 1 87.25 29 PHE B C 1
ATOM 2669 O O . PHE B 1 29 ? 13.297 24.6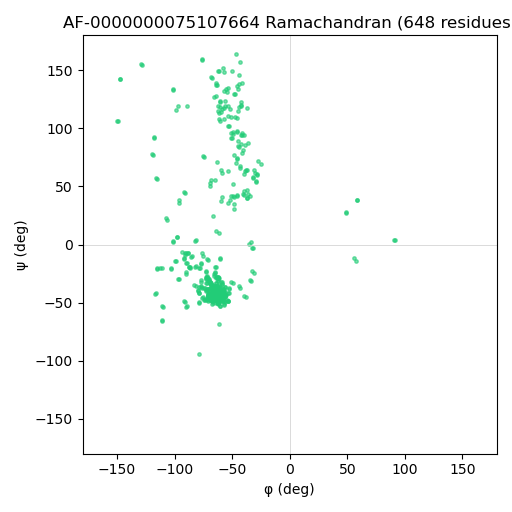88 13.305 1 87.25 29 PHE B O 1
ATOM 2676 N N . PHE B 1 30 ? 11.484 24.141 14.422 1 86.31 30 PHE B N 1
ATOM 2677 C CA . PHE B 1 30 ? 12.086 24.391 15.727 1 86.31 30 PHE B CA 1
ATOM 2678 C C . PHE B 1 30 ? 12.961 23.219 16.156 1 86.31 30 PHE B C 1
ATOM 2680 O O . PHE B 1 30 ? 13.992 23.422 16.797 1 86.31 30 PHE B O 1
ATOM 2687 N N . ILE B 1 31 ? 12.586 22.031 15.844 1 85.5 31 ILE B N 1
ATOM 2688 C CA . ILE B 1 31 ? 13.289 20.844 16.312 1 85.5 31 ILE B CA 1
ATOM 2689 C C . ILE B 1 31 ? 14.539 20.625 15.469 1 85.5 31 ILE B C 1
ATOM 2691 O O . ILE B 1 31 ? 15.578 20.188 15.984 1 85.5 31 ILE B O 1
ATOM 2695 N N . ARG B 1 32 ? 14.406 20.812 14.211 1 75.25 32 ARG B N 1
ATOM 2696 C CA . ARG B 1 32 ? 15.547 20.625 13.32 1 75.25 32 ARG B CA 1
ATOM 2697 C C . ARG B 1 32 ? 16.781 21.375 13.828 1 75.25 32 ARG B C 1
ATOM 2699 O O . ARG B 1 32 ? 17.906 20.906 13.688 1 75.25 32 ARG B O 1
ATOM 2706 N N . GLN B 1 33 ? 16.609 22.453 14.43 1 69.31 33 GLN B N 1
ATOM 2707 C CA . GLN B 1 33 ? 17.688 23.297 14.93 1 69.31 33 GLN B CA 1
ATOM 2708 C C . GLN B 1 33 ? 18.281 22.734 16.219 1 69.31 33 GLN B C 1
ATOM 2710 O O . GLN B 1 33 ? 19.453 22.969 16.516 1 69.31 33 GLN B O 1
ATOM 2715 N N . GLN B 1 34 ? 17.484 21.844 16.75 1 71.5 34 GLN B N 1
ATOM 2716 C CA . GLN B 1 34 ? 17.891 21.516 18.109 1 71.5 34 GLN B CA 1
ATOM 2717 C C . GLN B 1 34 ? 18.297 20.047 18.203 1 71.5 34 GLN B C 1
ATOM 2719 O O . GLN B 1 34 ? 19.234 19.719 18.938 1 71.5 34 GLN B O 1
ATOM 2724 N N . ASN B 1 35 ? 17.531 19.156 17.562 1 84.12 35 ASN B N 1
ATOM 2725 C CA . ASN B 1 35 ? 17.766 17.75 17.828 1 84.12 35 ASN B CA 1
ATOM 2726 C C . ASN B 1 35 ? 17.438 16.875 16.609 1 84.12 35 ASN B C 1
ATOM 2728 O O . ASN B 1 35 ? 16.266 16.578 16.359 1 84.12 35 ASN B O 1
ATOM 2732 N N . ARG B 1 36 ? 18.406 16.422 16 1 83.12 36 ARG B N 1
ATOM 2733 C CA . ARG B 1 36 ? 18.25 15.57 14.82 1 83.12 36 ARG B CA 1
ATOM 2734 C C . ARG B 1 36 ? 17.703 14.195 15.195 1 83.12 36 ARG B C 1
ATOM 2736 O O . ARG B 1 36 ? 16.969 13.586 14.422 1 83.12 36 ARG B O 1
ATOM 2743 N N . LYS B 1 37 ? 18.031 13.805 16.359 1 87.56 37 LYS B N 1
ATOM 2744 C CA . LYS B 1 37 ? 17.547 12.5 16.812 1 87.56 37 LYS B CA 1
ATOM 2745 C C . LYS B 1 37 ? 16.047 12.508 17.047 1 87.56 37 LYS B C 1
ATOM 2747 O O . LYS B 1 37 ? 15.352 11.562 16.656 1 87.56 37 LYS B O 1
ATOM 2752 N N . LEU B 1 38 ? 15.641 13.609 17.656 1 89.5 38 LEU B N 1
ATOM 2753 C CA . LEU B 1 38 ? 14.203 13.734 17.906 1 89.5 38 LEU B CA 1
ATOM 2754 C C . LEU B 1 38 ? 13.438 13.836 16.594 1 89.5 38 LEU B C 1
ATOM 2756 O O . LEU B 1 38 ? 12.359 13.25 16.453 1 89.5 38 LEU B O 1
ATOM 2760 N N . MET B 1 39 ? 14.023 14.508 15.656 1 89 39 MET B N 1
ATOM 2761 C CA . MET B 1 39 ? 13.406 14.633 14.344 1 89 39 MET B CA 1
ATOM 2762 C C . MET B 1 39 ? 13.242 13.266 13.688 1 89 39 MET B C 1
ATOM 2764 O O . MET B 1 39 ? 12.172 12.953 13.156 1 89 39 MET B O 1
ATOM 2768 N N . SER B 1 40 ? 14.227 12.523 13.805 1 89.75 40 SER B N 1
ATOM 2769 C CA . SER B 1 40 ? 14.211 11.195 13.203 1 89.75 40 SER B CA 1
ATOM 2770 C C . SER B 1 40 ? 13.188 10.289 13.883 1 89.75 40 SER B C 1
ATOM 2772 O O . SER B 1 40 ? 12.477 9.539 13.219 1 89.75 40 SER B O 1
ATOM 2774 N N . ARG B 1 41 ? 13.109 10.398 15.164 1 91.62 41 ARG B N 1
ATOM 2775 C CA . ARG B 1 41 ? 12.172 9.578 15.922 1 91.62 41 ARG B CA 1
ATOM 2776 C C . ARG B 1 41 ? 10.727 9.938 15.594 1 91.62 41 ARG B C 1
ATOM 2778 O O . ARG B 1 41 ? 9.898 9.055 15.375 1 91.62 41 ARG B O 1
ATOM 2785 N N . LEU B 1 42 ? 10.516 11.195 15.531 1 91.12 42 LEU B N 1
ATOM 2786 C CA . LEU B 1 42 ? 9.164 11.656 15.227 1 91.12 42 LEU B CA 1
ATOM 2787 C C . LEU B 1 42 ? 8.789 11.297 13.789 1 91.12 42 LEU B C 1
ATOM 2789 O O . LEU B 1 42 ? 7.637 10.969 13.508 1 91.12 42 LEU B O 1
ATOM 2793 N N . ASN B 1 43 ? 9.742 11.352 12.953 1 90.81 43 ASN B N 1
ATOM 2794 C CA . ASN B 1 43 ? 9.5 10.953 11.57 1 90.81 43 ASN B CA 1
ATOM 2795 C C . ASN B 1 43 ? 9.125 9.477 11.469 1 90.81 43 ASN B C 1
ATOM 2797 O O . ASN B 1 43 ? 8.25 9.109 10.688 1 90.81 43 ASN B O 1
ATOM 2801 N N . CYS B 1 44 ? 9.758 8.695 12.258 1 93.5 44 CYS B N 1
ATOM 2802 C CA . CYS B 1 44 ? 9.453 7.266 12.258 1 93.5 44 CYS B CA 1
ATOM 2803 C C . CYS B 1 44 ? 8.039 7.008 12.758 1 93.5 44 CYS B C 1
ATOM 2805 O O . CYS B 1 44 ? 7.301 6.219 12.164 1 93.5 44 CYS B O 1
ATOM 2807 N N . VAL B 1 45 ? 7.676 7.707 13.773 1 94.44 45 VAL B N 1
ATOM 2808 C CA . VAL B 1 45 ? 6.312 7.594 14.289 1 94.44 45 VAL B CA 1
ATOM 2809 C C . VAL B 1 45 ? 5.32 8.055 13.227 1 94.44 45 VAL B C 1
ATOM 2811 O O . VAL B 1 45 ? 4.305 7.395 12.992 1 94.44 45 VAL B O 1
ATOM 2814 N N . SER B 1 46 ? 5.668 9.148 12.578 1 93.06 46 SER B N 1
ATOM 2815 C CA . SER B 1 46 ? 4.812 9.664 11.516 1 93.06 46 SER B CA 1
ATOM 2816 C C . SER B 1 46 ? 4.672 8.664 10.383 1 93.06 46 SER B C 1
ATOM 2818 O O . SER B 1 46 ? 3.586 8.508 9.812 1 93.06 46 SER B O 1
ATOM 2820 N N . GLY B 1 47 ? 5.777 8.031 10.07 1 94.19 47 GLY B N 1
ATOM 2821 C CA . GLY B 1 47 ? 5.723 7.008 9.031 1 94.19 47 GLY B CA 1
ATOM 2822 C C . GLY B 1 47 ? 4.734 5.898 9.344 1 94.19 47 GLY B C 1
ATOM 2823 O O . GLY B 1 47 ? 3.982 5.469 8.469 1 94.19 47 GLY B O 1
ATOM 2824 N N . GLY B 1 48 ? 4.711 5.406 10.57 1 95.06 48 GLY B N 1
ATOM 2825 C CA . GLY B 1 48 ? 3.754 4.398 10.992 1 95.06 48 GLY B CA 1
ATOM 2826 C C . GLY B 1 48 ? 2.316 4.875 10.93 1 95.06 48 GLY B C 1
ATOM 2827 O O . GLY B 1 48 ? 1.434 4.141 10.477 1 95.06 48 GLY B O 1
ATOM 2828 N N . VAL B 1 49 ? 2.158 6.043 11.328 1 92.94 49 VAL B N 1
ATOM 2829 C CA . VAL B 1 49 ? 0.821 6.629 11.32 1 92.94 49 VAL B CA 1
ATOM 2830 C C . VAL B 1 49 ? 0.328 6.781 9.883 1 92.94 49 VAL B C 1
ATOM 2832 O O . VAL B 1 49 ? -0.833 6.496 9.586 1 92.94 49 VAL B O 1
ATOM 2835 N N . PHE B 1 50 ? 1.203 7.199 8.984 1 92.75 50 PHE B N 1
ATOM 2836 C CA . PHE B 1 50 ? 0.856 7.344 7.574 1 92.75 50 PHE B CA 1
ATOM 2837 C C . PHE B 1 50 ? 0.487 6 6.965 1 92.75 50 PHE B C 1
ATOM 2839 O O . PHE B 1 50 ? -0.443 5.91 6.16 1 92.75 50 PHE B O 1
ATOM 2846 N N . LEU B 1 51 ? 1.167 5.047 7.348 1 95.12 51 LEU B N 1
ATOM 2847 C CA . LEU B 1 51 ? 0.899 3.713 6.82 1 95.12 51 LEU B CA 1
ATOM 2848 C C . LEU B 1 51 ? -0.463 3.209 7.289 1 95.12 51 LEU B C 1
ATOM 2850 O O . LEU B 1 51 ? -1.268 2.744 6.477 1 95.12 51 LEU B O 1
ATOM 2854 N N . ALA B 1 52 ? -0.695 3.336 8.578 1 94.5 52 ALA B N 1
ATOM 2855 C CA . ALA B 1 52 ? -1.989 2.936 9.117 1 94.5 52 ALA B CA 1
ATOM 2856 C C . ALA B 1 52 ? -3.111 3.811 8.57 1 94.5 52 ALA B C 1
ATOM 2858 O O . ALA B 1 52 ? -4.176 3.307 8.203 1 94.5 52 ALA B O 1
ATOM 2859 N N . GLY B 1 53 ? -2.854 5.078 8.539 1 91.56 53 GLY B N 1
ATOM 2860 C CA . GLY B 1 53 ? -3.844 6.008 8.023 1 91.56 53 GLY B CA 1
ATOM 2861 C C . GLY B 1 53 ? -4.152 5.789 6.555 1 91.56 53 GLY B C 1
ATOM 2862 O O . GLY B 1 53 ? -5.305 5.918 6.133 1 91.56 53 GLY B O 1
ATOM 2863 N N . GLY B 1 54 ? -3.141 5.492 5.789 1 93.94 54 GLY B N 1
ATOM 2864 C CA . GLY B 1 54 ? -3.336 5.242 4.367 1 93.94 54 GLY B CA 1
ATOM 2865 C C . GLY B 1 54 ? -4.125 3.98 4.086 1 93.94 54 GLY B C 1
ATOM 2866 O O . GLY B 1 54 ? -5.035 3.984 3.254 1 93.94 54 GLY B O 1
ATOM 2867 N N . PHE B 1 55 ? -3.852 2.918 4.789 1 95.81 55 PHE B N 1
ATOM 2868 C CA . PHE B 1 55 ? -4.465 1.625 4.512 1 95.81 55 PHE B CA 1
ATOM 2869 C C . PHE B 1 55 ? -5.766 1.464 5.293 1 95.81 55 PHE B C 1
ATOM 2871 O O . PHE B 1 55 ? -6.824 1.234 4.703 1 95.81 55 PHE B O 1
ATOM 2878 N N . MET B 1 56 ? -5.727 1.657 6.57 1 94.06 56 MET B N 1
ATOM 2879 C CA . MET B 1 56 ? -6.836 1.263 7.438 1 94.06 56 MET B CA 1
ATOM 2880 C C . MET B 1 56 ? -7.871 2.375 7.531 1 94.06 56 MET B C 1
ATOM 2882 O O . MET B 1 56 ? -9.016 2.133 7.934 1 94.06 56 MET B O 1
ATOM 2886 N N . HIS B 1 57 ? -7.457 3.521 7.211 1 91 57 HIS B N 1
ATOM 2887 C CA . HIS B 1 57 ? -8.406 4.617 7.348 1 91 57 HIS B CA 1
ATOM 2888 C C . HIS B 1 57 ? -8.828 5.156 5.988 1 91 57 HIS B C 1
ATOM 2890 O O . HIS B 1 57 ? -9.969 4.941 5.551 1 91 57 HIS B O 1
ATOM 2896 N N . LEU B 1 58 ? -7.918 5.75 5.234 1 91.88 58 LEU B N 1
ATOM 2897 C CA . LEU B 1 58 ? -8.273 6.426 3.99 1 91.88 58 LEU B CA 1
ATOM 2898 C C . LEU B 1 58 ? -8.734 5.422 2.939 1 91.88 58 LEU B C 1
ATOM 2900 O O . LEU B 1 58 ? -9.773 5.621 2.303 1 91.88 58 LEU B O 1
ATOM 2904 N N . LEU B 1 59 ? -7.996 4.387 2.748 1 95.06 59 LEU B N 1
ATOM 2905 C CA . LEU B 1 59 ? -8.375 3.391 1.755 1 95.06 59 LEU B CA 1
ATOM 2906 C C . LEU B 1 59 ? -9.703 2.736 2.127 1 95.06 59 LEU B C 1
ATOM 2908 O O . LEU B 1 59 ? -10.578 2.557 1.272 1 95.06 59 LEU B O 1
ATOM 2912 N N . HIS B 1 60 ? -9.82 2.4 3.357 1 93.25 60 HIS B N 1
ATOM 2913 C CA . HIS B 1 60 ? -11.055 1.783 3.832 1 93.25 60 HIS B CA 1
ATOM 2914 C C . HIS B 1 60 ? -12.25 2.711 3.633 1 93.25 60 HIS B C 1
ATOM 2916 O O . HIS B 1 60 ? -13.312 2.271 3.189 1 93.25 60 HIS B O 1
ATOM 2922 N N . ALA B 1 61 ? -12.102 3.965 3.947 1 90.56 61 ALA B N 1
ATOM 2923 C CA . ALA B 1 61 ? -13.164 4.949 3.758 1 90.56 61 ALA B CA 1
ATOM 2924 C C . ALA B 1 61 ? -13.547 5.07 2.285 1 90.56 61 ALA B C 1
ATOM 2926 O O . ALA B 1 61 ? -14.719 5.23 1.952 1 90.56 61 ALA B O 1
ATOM 2927 N N . ALA B 1 62 ? -12.57 4.996 1.434 1 93.5 62 ALA B N 1
ATOM 2928 C CA . ALA B 1 62 ? -12.836 5.066 -0 1 93.5 62 ALA B CA 1
ATOM 2929 C C . ALA B 1 62 ? -13.617 3.84 -0.469 1 93.5 62 ALA B C 1
ATOM 2931 O O . ALA B 1 62 ? -14.531 3.955 -1.291 1 93.5 62 ALA B O 1
ATOM 2932 N N . MET B 1 63 ? -13.297 2.736 0.061 1 92.06 63 MET B N 1
ATOM 2933 C CA . MET B 1 63 ? -13.953 1.49 -0.327 1 92.06 63 MET B CA 1
ATOM 2934 C C . MET B 1 63 ? -15.398 1.466 0.147 1 92.06 63 MET B C 1
ATOM 2936 O O . MET B 1 63 ? -16.266 0.899 -0.522 1 92.06 63 MET B O 1
ATOM 2940 N N . GLU B 1 64 ? -15.633 2.078 1.242 1 90.31 64 GLU B N 1
ATOM 2941 C CA . GLU B 1 64 ? -16.969 2.084 1.818 1 90.31 64 GLU B CA 1
ATOM 2942 C C . GLU B 1 64 ? -17.797 3.273 1.312 1 90.31 64 GLU B C 1
ATOM 2944 O O . GLU B 1 64 ? -18.969 3.41 1.642 1 90.31 64 GLU B O 1
ATOM 2949 N N . ASN B 1 65 ? -17.172 4.145 0.589 1 91.62 65 ASN B N 1
ATOM 2950 C CA . ASN B 1 65 ? -17.891 5.297 0.065 1 91.62 65 ASN B CA 1
ATOM 2951 C C . ASN B 1 65 ? -19.031 4.875 -0.856 1 91.62 65 ASN B C 1
ATOM 2953 O O . ASN B 1 65 ? -18.812 4.18 -1.85 1 91.62 65 ASN B O 1
ATOM 2957 N N . PRO B 1 66 ? -20.25 5.266 -0.575 1 90.75 66 PRO B N 1
ATOM 2958 C CA . PRO B 1 66 ? -21.406 4.809 -1.352 1 90.75 66 PRO B CA 1
ATOM 2959 C C . PRO B 1 66 ? -21.344 5.238 -2.814 1 90.75 66 PRO B C 1
ATOM 2961 O O . PRO B 1 66 ? -21.75 4.484 -3.703 1 90.75 66 PRO B O 1
ATOM 2964 N N . GLY B 1 67 ? -20.859 6.445 -3.051 1 91.06 67 GLY B N 1
ATOM 2965 C CA . GLY B 1 67 ? -20.766 6.922 -4.418 1 91.06 67 GLY B CA 1
ATOM 2966 C C . GLY B 1 67 ? -19.812 6.109 -5.273 1 91.06 67 GLY B C 1
ATOM 2967 O O . GLY B 1 67 ? -20.141 5.73 -6.398 1 91.06 67 GLY B O 1
ATOM 2968 N N . LEU B 1 68 ? -18.75 5.805 -4.707 1 90.12 68 LEU B N 1
ATOM 2969 C CA . LEU B 1 68 ? -17.75 5.023 -5.426 1 90.12 68 LEU B CA 1
ATOM 2970 C C . LEU B 1 68 ? -18.156 3.555 -5.496 1 90.12 68 LEU B C 1
ATOM 2972 O O . LEU B 1 68 ? -17.953 2.9 -6.523 1 90.12 68 LEU B O 1
ATOM 2976 N N . ALA B 1 69 ? -18.734 3.053 -4.484 1 87.5 69 ALA B N 1
ATOM 2977 C CA . ALA B 1 69 ? -19.188 1.664 -4.434 1 87.5 69 ALA B CA 1
ATOM 2978 C C . ALA B 1 69 ? -20.281 1.401 -5.477 1 87.5 69 ALA B C 1
ATOM 2980 O O . ALA B 1 69 ? -20.391 0.29 -5.996 1 87.5 69 ALA B O 1
ATOM 2981 N N . LYS B 1 70 ? -21.047 2.383 -5.707 1 87.12 70 LYS B N 1
ATOM 2982 C CA . LYS B 1 70 ? -22.141 2.256 -6.68 1 87.12 70 LYS B CA 1
ATOM 2983 C C . LYS B 1 70 ? -21.594 1.995 -8.078 1 87.12 70 LYS B C 1
ATOM 2985 O O . LYS B 1 70 ? -22.25 1.352 -8.898 1 87.12 70 LYS B O 1
ATOM 2990 N N . TRP B 1 71 ? -20.359 2.488 -8.297 1 85.5 71 TRP B N 1
ATOM 2991 C CA . TRP B 1 71 ? -19.75 2.262 -9.602 1 85.5 71 TRP B CA 1
ATOM 2992 C C . TRP B 1 71 ? -19.562 0.77 -9.859 1 85.5 71 TRP B C 1
ATOM 2994 O O . TRP B 1 71 ? -19.594 0.328 -11.016 1 85.5 71 TRP B O 1
ATOM 3004 N N . SER B 1 72 ? -19.391 0.025 -8.828 1 78.69 72 SER B N 1
ATOM 3005 C CA . SER B 1 72 ? -19.156 -1.408 -8.969 1 78.69 72 SER B CA 1
ATOM 3006 C C . SER B 1 72 ? -20.469 -2.189 -8.922 1 78.69 72 SER B C 1
ATOM 3008 O O . SER B 1 72 ? -20.516 -3.35 -9.336 1 78.69 72 SER B O 1
ATOM 3010 N N . THR B 1 73 ? -21.641 -1.647 -8.539 1 72.75 73 THR B N 1
ATOM 3011 C CA . THR B 1 73 ? -22.859 -2.404 -8.289 1 72.75 73 THR B CA 1
ATOM 3012 C C . THR B 1 73 ? -23.953 -2.027 -9.297 1 72.75 73 THR B C 1
ATOM 3014 O O . THR B 1 73 ? -24.969 -2.715 -9.414 1 72.75 73 THR B O 1
ATOM 3017 N N . VAL B 1 74 ? -23.938 -0.957 -9.938 1 67.75 74 VAL B N 1
ATOM 3018 C CA . VAL B 1 74 ? -25 -0.407 -10.766 1 67.75 74 VAL B CA 1
ATOM 3019 C C . VAL B 1 74 ? -25.453 -1.445 -11.789 1 67.75 74 VAL B C 1
ATOM 3021 O O . VAL B 1 74 ? -26.656 -1.619 -12.023 1 67.75 74 VAL B O 1
ATOM 3024 N N . ASP B 1 75 ? -24.609 -2.137 -12.281 1 66.75 75 ASP B N 1
ATOM 3025 C CA . ASP B 1 75 ? -25.031 -3.035 -13.352 1 66.75 75 ASP B CA 1
ATOM 3026 C C . ASP B 1 75 ? -24.875 -4.496 -12.938 1 66.75 75 ASP B C 1
ATOM 3028 O O . ASP B 1 75 ? -24.344 -5.309 -13.703 1 66.75 75 ASP B O 1
ATOM 3032 N N . GLU B 1 76 ? -25.562 -4.793 -11.797 1 68.62 76 GLU B N 1
ATOM 3033 C CA . GLU B 1 76 ? -25.578 -6.168 -11.305 1 68.62 76 GLU B CA 1
ATOM 3034 C C . GLU B 1 76 ? -24.172 -6.758 -11.266 1 68.62 76 GLU B C 1
ATOM 3036 O O . GLU B 1 76 ? -23.969 -7.922 -11.617 1 68.62 76 GLU B O 1
ATOM 3041 N N . GLY B 1 77 ? -23.297 -5.918 -11.117 1 66.19 77 GLY B N 1
ATOM 3042 C CA . GLY B 1 77 ? -21.953 -6.418 -10.867 1 66.19 77 GLY B CA 1
ATOM 3043 C C . GLY B 1 77 ? -21.141 -6.605 -12.141 1 66.19 77 GLY B C 1
ATOM 3044 O O . GLY B 1 77 ? -20.047 -7.18 -12.109 1 66.19 77 GLY B O 1
ATOM 3045 N N . ILE B 1 78 ? -21.656 -6.246 -13.258 1 65.81 78 ILE B N 1
ATOM 3046 C CA . ILE B 1 78 ? -20.922 -6.371 -14.516 1 65.81 78 ILE B CA 1
ATOM 3047 C C . ILE B 1 78 ? -19.688 -5.469 -14.492 1 65.81 78 ILE B C 1
ATOM 3049 O O . ILE B 1 78 ? -18.625 -5.848 -14.992 1 65.81 78 ILE B O 1
ATOM 3053 N N . TYR B 1 79 ? -19.891 -4.469 -13.742 1 67.44 79 TYR B N 1
ATOM 3054 C CA . TYR B 1 79 ? -18.781 -3.521 -13.695 1 67.44 79 TYR B CA 1
ATOM 3055 C C . TYR B 1 79 ? -18.031 -3.604 -12.367 1 67.44 79 TYR B C 1
ATOM 3057 O O . TYR B 1 79 ? -17.391 -2.639 -11.945 1 67.44 79 TYR B O 1
ATOM 3065 N N . ALA B 1 80 ? -18.219 -4.734 -11.766 1 82 80 ALA B N 1
ATOM 3066 C CA . ALA B 1 80 ? -17.484 -4.906 -10.508 1 82 80 ALA B CA 1
ATOM 3067 C C . ALA B 1 80 ? -15.984 -4.797 -10.719 1 82 80 ALA B C 1
ATOM 3069 O O . ALA B 1 80 ? -15.414 -5.523 -11.539 1 82 80 ALA B O 1
ATOM 3070 N N . PHE B 1 81 ? -15.398 -3.762 -10.156 1 88.06 81 PHE B N 1
ATOM 3071 C CA . PHE B 1 81 ? -13.984 -3.434 -10.289 1 88.06 81 PHE B CA 1
ATOM 3072 C C . PHE B 1 81 ? -13.453 -2.766 -9.023 1 88.06 81 PHE B C 1
ATOM 3074 O O . PHE B 1 81 ? -14.203 -2.084 -8.32 1 88.06 81 PHE B O 1
ATOM 3081 N N . PRO B 1 82 ? -12.289 -3.109 -8.719 1 92.19 82 PRO B N 1
ATOM 3082 C CA . PRO B 1 82 ? -11.719 -2.479 -7.523 1 92.19 82 PRO B CA 1
ATOM 3083 C C . PRO B 1 82 ? -11.32 -1.023 -7.758 1 92.19 82 PRO B C 1
ATOM 3085 O O . PRO B 1 82 ? -10.125 -0.698 -7.75 1 92.19 82 PRO B O 1
ATOM 3088 N N . TYR B 1 83 ? -12.297 -0.143 -7.809 1 93.62 83 TYR B N 1
ATOM 3089 C CA . TYR B 1 83 ? -12.078 1.26 -8.141 1 93.62 83 TYR B CA 1
ATOM 3090 C C . TYR B 1 83 ? -11.281 1.962 -7.051 1 93.62 83 TYR B C 1
ATOM 3092 O O . TYR B 1 83 ? -10.367 2.744 -7.34 1 93.62 83 TYR B O 1
ATOM 3100 N N . ALA B 1 84 ? -11.672 1.735 -5.781 1 95.31 84 ALA B N 1
ATOM 3101 C CA . ALA B 1 84 ? -10.984 2.402 -4.68 1 95.31 84 ALA B CA 1
ATOM 3102 C C . ALA B 1 84 ? -9.5 2.055 -4.676 1 95.31 84 ALA B C 1
ATOM 3104 O O . ALA B 1 84 ? -8.648 2.939 -4.559 1 95.31 84 ALA B O 1
ATOM 3105 N N . GLU B 1 85 ? -9.219 0.781 -4.793 1 96.06 85 GLU B N 1
ATOM 3106 C CA . GLU B 1 85 ? -7.828 0.324 -4.828 1 96.06 85 GLU B CA 1
ATOM 3107 C C . GLU B 1 85 ? -7.102 0.863 -6.059 1 96.06 85 GLU B C 1
ATOM 3109 O O . GLU B 1 85 ? -5.91 1.179 -5.992 1 96.06 85 GLU B O 1
ATOM 3114 N N . MET B 1 86 ? -7.82 0.932 -7.176 1 95.38 86 MET B N 1
ATOM 3115 C CA . MET B 1 86 ? -7.227 1.475 -8.391 1 95.38 86 MET B CA 1
ATOM 3116 C C . MET B 1 86 ? -6.82 2.932 -8.203 1 95.38 86 MET B C 1
ATOM 3118 O O . MET B 1 86 ? -5.688 3.311 -8.492 1 95.38 86 MET B O 1
ATOM 3122 N N . PHE B 1 87 ? -7.707 3.73 -7.719 1 95.94 87 PHE B N 1
ATOM 3123 C CA . PHE B 1 87 ? -7.41 5.145 -7.539 1 95.94 87 PHE B CA 1
ATOM 3124 C C . PHE B 1 87 ? -6.344 5.34 -6.469 1 95.94 87 PHE B C 1
ATOM 3126 O O . PHE B 1 87 ? -5.527 6.262 -6.555 1 95.94 87 PHE B O 1
ATOM 3133 N N . CYS B 1 88 ? -6.363 4.496 -5.43 1 96.88 88 CYS B N 1
ATOM 3134 C CA . CYS B 1 88 ? -5.293 4.527 -4.441 1 96.88 88 CYS B CA 1
ATOM 3135 C C . CYS B 1 88 ? -3.936 4.32 -5.098 1 96.88 88 CYS B C 1
ATOM 3137 O O . CYS B 1 88 ? -3.006 5.098 -4.871 1 96.88 88 CYS B O 1
ATOM 3139 N N . THR B 1 89 ? -3.844 3.314 -5.922 1 97 89 THR B N 1
ATOM 3140 C CA . THR B 1 89 ? -2.572 3.012 -6.566 1 97 89 THR B CA 1
ATOM 3141 C C . THR B 1 89 ? -2.213 4.09 -7.59 1 97 89 THR B C 1
ATOM 3143 O O . THR B 1 89 ? -1.036 4.395 -7.789 1 97 89 THR B O 1
ATOM 3146 N N . ILE B 1 90 ? -3.201 4.668 -8.242 1 96.25 90 ILE B N 1
ATOM 3147 C CA . ILE B 1 90 ? -2.955 5.781 -9.148 1 96.25 90 ILE B CA 1
ATOM 3148 C C . ILE B 1 90 ? -2.379 6.965 -8.375 1 96.25 90 ILE B C 1
ATOM 3150 O O . ILE B 1 90 ? -1.485 7.66 -8.867 1 96.25 90 ILE B O 1
ATOM 3154 N N . GLY B 1 91 ? -2.938 7.219 -7.219 1 95.38 91 GLY B N 1
ATOM 3155 C CA . GLY B 1 91 ? -2.348 8.242 -6.367 1 95.38 91 GLY B CA 1
ATOM 3156 C C . GLY B 1 91 ? -0.895 7.961 -6.027 1 95.38 91 GLY B C 1
ATOM 3157 O O . GLY B 1 91 ? -0.05 8.859 -6.113 1 95.38 91 GLY B O 1
ATOM 3158 N N . PHE B 1 92 ? -0.618 6.742 -5.668 1 96.44 92 PHE B N 1
ATOM 3159 C CA . PHE B 1 92 ? 0.742 6.324 -5.352 1 96.44 92 PHE B CA 1
ATOM 3160 C C . PHE B 1 92 ? 1.658 6.504 -6.555 1 96.44 92 PHE B C 1
ATOM 3162 O O . PHE B 1 92 ? 2.707 7.141 -6.453 1 96.44 92 PHE B O 1
ATOM 3169 N N . LEU B 1 93 ? 1.268 5.961 -7.664 1 96.31 93 LEU B N 1
ATOM 3170 C CA . LEU B 1 93 ? 2.059 6.023 -8.891 1 96.31 93 LEU B CA 1
ATOM 3171 C C . LEU B 1 93 ? 2.168 7.461 -9.391 1 96.31 93 LEU B C 1
ATOM 3173 O O . LEU B 1 93 ? 3.188 7.844 -9.969 1 96.31 93 LEU B O 1
ATOM 3177 N N . GLY B 1 94 ? 1.097 8.188 -9.227 1 94.75 94 GLY B N 1
ATOM 3178 C CA . GLY B 1 94 ? 1.141 9.594 -9.602 1 94.75 94 GLY B CA 1
ATOM 3179 C C . GLY B 1 94 ? 2.252 10.359 -8.914 1 94.75 94 GLY B C 1
ATOM 3180 O O . GLY B 1 94 ? 2.961 11.141 -9.555 1 94.75 94 GLY B O 1
ATOM 3181 N N . VAL B 1 95 ? 2.4 10.125 -7.613 1 93.5 95 VAL B N 1
ATOM 3182 C CA . VAL B 1 95 ? 3.473 10.781 -6.875 1 93.5 95 VAL B CA 1
ATOM 3183 C C . VAL B 1 95 ? 4.828 10.32 -7.402 1 93.5 95 VAL B C 1
ATOM 3185 O O . VAL B 1 95 ? 5.746 11.125 -7.57 1 93.5 95 VAL B O 1
ATOM 3188 N N . LEU B 1 96 ? 4.953 9.07 -7.668 1 91.56 96 LEU B N 1
ATOM 3189 C CA . LEU B 1 96 ? 6.188 8.523 -8.219 1 91.56 96 LEU B CA 1
ATOM 3190 C C . LEU B 1 96 ? 6.531 9.188 -9.547 1 91.56 96 LEU B C 1
ATOM 3192 O O . LEU B 1 96 ? 7.684 9.57 -9.773 1 91.56 96 LEU B O 1
ATOM 3196 N N . VAL B 1 97 ? 5.586 9.312 -10.414 1 92.25 97 VAL B N 1
ATOM 3197 C CA . VAL B 1 97 ? 5.789 9.906 -11.734 1 92.25 97 VAL B CA 1
ATOM 3198 C C . VAL B 1 97 ? 6.191 11.375 -11.578 1 92.25 97 VAL B C 1
ATOM 3200 O O . VAL B 1 97 ? 7.113 11.844 -12.25 1 92.25 97 VAL B O 1
ATOM 3203 N N . VAL B 1 98 ? 5.512 12.055 -10.695 1 90 98 VAL B N 1
ATOM 3204 C CA . VAL B 1 98 ? 5.832 13.453 -10.445 1 90 98 VAL B CA 1
ATOM 3205 C C . VAL B 1 98 ? 7.273 13.578 -9.969 1 90 98 VAL B C 1
ATOM 3207 O O . VAL B 1 98 ? 8.008 14.469 -10.406 1 90 98 VAL B O 1
ATOM 3210 N N . GLU B 1 99 ? 7.668 12.734 -9.086 1 86.75 99 GLU B N 1
ATOM 3211 C CA . GLU B 1 99 ? 9.031 12.727 -8.57 1 86.75 99 GLU B CA 1
ATOM 3212 C C . GLU B 1 99 ? 10.047 12.453 -9.68 1 86.75 99 GLU B C 1
ATOM 3214 O O . GLU B 1 99 ? 11.078 13.117 -9.758 1 86.75 99 GLU B O 1
ATOM 3219 N N . GLN B 1 100 ? 9.75 11.531 -10.539 1 85.31 100 GLN B N 1
ATOM 3220 C CA . GLN B 1 100 ? 10.641 11.172 -11.641 1 85.31 100 GLN B CA 1
ATOM 3221 C C . GLN B 1 100 ? 10.75 12.312 -12.648 1 85.31 100 GLN B C 1
ATOM 3223 O O . GLN B 1 100 ? 11.828 12.586 -13.18 1 85.31 100 GLN B O 1
ATOM 3228 N N . VAL B 1 101 ? 9.664 12.898 -12.945 1 86.38 101 VAL B N 1
ATOM 3229 C CA . VAL B 1 101 ? 9.641 14.023 -13.875 1 86.38 101 VAL B CA 1
ATOM 3230 C C . VAL B 1 101 ? 10.422 15.195 -13.297 1 86.38 101 VAL B C 1
ATOM 3232 O O . VAL B 1 101 ? 11.172 15.867 -14.008 1 86.38 101 VAL B O 1
ATOM 3235 N N . ALA B 1 102 ? 10.258 15.453 -12.031 1 83.62 102 ALA B N 1
ATOM 3236 C CA . ALA B 1 102 ? 10.984 16.516 -11.359 1 83.62 102 ALA B CA 1
ATOM 3237 C C . ALA B 1 102 ? 12.492 16.266 -11.398 1 83.62 102 ALA B C 1
ATOM 3239 O O . ALA B 1 102 ? 13.273 17.203 -11.602 1 83.62 102 ALA B O 1
ATOM 3240 N N . HIS B 1 103 ? 12.914 15.039 -11.188 1 80.62 103 HIS B N 1
ATOM 3241 C CA . HIS B 1 103 ? 14.328 14.68 -11.258 1 80.62 103 HIS B CA 1
ATOM 3242 C C . HIS B 1 103 ? 14.875 14.883 -12.664 1 80.62 103 HIS B C 1
ATOM 3244 O O . HIS B 1 103 ? 16.031 15.297 -12.836 1 80.62 103 HIS B O 1
ATOM 3250 N N . SER B 1 104 ? 14.086 14.555 -13.68 1 80.12 104 SER B N 1
ATOM 3251 C CA . SER B 1 104 ? 14.508 14.703 -15.07 1 80.12 104 SER B CA 1
ATOM 3252 C C . SER B 1 104 ? 14.75 16.172 -15.422 1 80.12 104 SER B C 1
ATOM 3254 O O . SER B 1 104 ? 15.656 16.484 -16.188 1 80.12 104 SER B O 1
ATOM 3256 N N . PHE B 1 105 ? 13.977 16.984 -14.898 1 80.88 105 PHE B N 1
ATOM 3257 C CA . PHE B 1 105 ? 14.133 18.406 -15.164 1 80.88 105 PHE B CA 1
ATOM 3258 C C . PHE B 1 105 ? 15.359 18.953 -14.453 1 80.88 105 PHE B C 1
ATOM 3260 O O . PHE B 1 105 ? 15.984 19.906 -14.93 1 80.88 105 PHE B O 1
ATOM 3267 N N . GLN B 1 106 ? 15.766 18.438 -13.383 1 74.38 106 GLN B N 1
ATOM 3268 C CA . GLN B 1 106 ? 16.953 18.875 -12.648 1 74.38 106 GLN B CA 1
ATOM 3269 C C . GLN B 1 106 ? 18.234 18.391 -13.336 1 74.38 106 GLN B C 1
ATOM 3271 O O . GLN B 1 106 ? 19.219 19.125 -13.406 1 74.38 106 GLN B O 1
ATOM 3276 N N . SER B 1 107 ? 18.219 17.172 -13.703 1 66 107 SER B N 1
ATOM 3277 C CA . SER B 1 107 ? 19.391 16.625 -14.406 1 66 107 SER B CA 1
ATOM 3278 C C . SER B 1 107 ? 19.625 17.359 -15.719 1 66 107 SER B C 1
ATOM 3280 O O . SER B 1 107 ? 20.766 17.547 -16.141 1 66 107 SER B O 1
ATOM 3282 N N . ALA B 1 108 ? 18.641 17.75 -16.359 1 64.81 108 ALA B N 1
ATOM 3283 C CA . ALA B 1 108 ? 18.766 18.5 -17.609 1 64.81 108 ALA B CA 1
ATOM 3284 C C . ALA B 1 108 ? 19.328 19.906 -17.359 1 64.81 108 ALA B C 1
ATOM 3286 O O . ALA B 1 108 ? 20.047 20.453 -18.188 1 64.81 108 ALA B O 1
ATOM 3287 N N . ALA B 1 109 ? 18.938 20.344 -16.25 1 61.5 109 ALA B N 1
ATOM 3288 C CA . ALA B 1 109 ? 19.391 21.703 -15.922 1 61.5 109 ALA B CA 1
ATOM 3289 C C . ALA B 1 109 ? 20.859 21.703 -15.477 1 61.5 109 ALA B C 1
ATOM 3291 O O . ALA B 1 109 ? 21.562 22.688 -15.648 1 61.5 109 ALA B O 1
ATOM 3292 N N . SER B 1 110 ? 21.266 20.547 -14.836 1 58.31 110 SER B N 1
ATOM 3293 C CA . SER B 1 110 ? 22.641 20.469 -14.359 1 58.31 110 SER B CA 1
ATOM 3294 C C . SER B 1 110 ? 23.594 20.062 -15.477 1 58.31 110 SER B C 1
ATOM 3296 O O . SER B 1 110 ? 24.812 20.094 -15.305 1 58.31 110 SER B O 1
ATOM 3298 N N . SER B 1 111 ? 23.094 19.484 -16.531 1 56.12 111 SER B N 1
ATOM 3299 C CA . SER B 1 111 ? 24.016 19.25 -17.641 1 56.12 111 SER B CA 1
ATOM 3300 C C . SER B 1 111 ? 24.594 20.547 -18.172 1 56.12 111 SER B C 1
ATOM 3302 O O . SER B 1 111 ? 23.859 21.516 -18.438 1 56.12 111 SER B O 1
ATOM 3304 N N . PRO B 1 112 ? 25.797 20.797 -17.891 1 48.41 112 PRO B N 1
ATOM 3305 C CA . PRO B 1 112 ? 26.469 22.016 -18.312 1 48.41 112 PRO B CA 1
ATOM 3306 C C . PRO B 1 112 ? 26.156 22.406 -19.75 1 48.41 112 PRO B C 1
ATOM 3308 O O . PRO B 1 112 ? 26.234 21.562 -20.656 1 48.41 112 PRO B O 1
ATOM 3311 N N . THR B 1 113 ? 25.156 23.094 -19.984 1 46.06 113 THR B N 1
ATOM 3312 C CA . THR B 1 113 ? 25.234 23.766 -21.281 1 46.06 113 THR B CA 1
ATOM 3313 C C . THR B 1 113 ? 26.672 24.203 -21.578 1 46.06 113 THR B C 1
ATOM 3315 O O . THR B 1 113 ? 27.266 24.953 -20.797 1 46.06 113 THR B O 1
ATOM 3318 N N . GLY B 1 114 ? 27.438 23.344 -22.156 1 41.84 114 GLY B N 1
ATOM 3319 C CA . GLY B 1 114 ? 28.703 23.828 -22.688 1 41.84 114 GLY B CA 1
ATOM 3320 C C . GLY B 1 114 ? 28.609 25.219 -23.281 1 41.84 114 GLY B C 1
ATOM 3321 O O . GLY B 1 114 ? 28.312 25.375 -24.469 1 41.84 114 GLY B O 1
ATOM 3322 N N . SER B 1 115 ? 27.969 26.109 -22.688 1 40.31 115 SER B N 1
ATOM 3323 C CA . SER B 1 115 ? 28.219 27.438 -23.234 1 40.31 115 SER B CA 1
ATOM 3324 C C . SER B 1 115 ? 29.703 27.672 -23.469 1 40.31 115 SER B C 1
ATOM 3326 O O . SER B 1 115 ? 30.516 27.531 -22.547 1 40.31 115 SER B O 1
ATOM 3328 N N . SER B 1 116 ? 30.141 27.219 -24.641 1 40.03 116 SER B N 1
ATOM 3329 C CA . SER B 1 116 ? 31.375 27.781 -25.172 1 40.03 116 SER B CA 1
ATOM 3330 C C . SER B 1 116 ? 31.453 29.281 -24.922 1 40.03 116 SER B C 1
ATOM 3332 O O . SER B 1 116 ? 30.719 30.062 -25.516 1 40.03 116 SER B O 1
ATOM 3334 N N . SER B 1 117 ? 31.438 29.656 -23.75 1 37.59 117 SER B N 1
ATOM 3335 C CA . SER B 1 117 ? 31.812 31.047 -23.5 1 37.59 117 SER B CA 1
ATOM 3336 C C . SER B 1 117 ? 33.062 31.422 -24.281 1 37.59 117 SER B C 1
ATOM 3338 O O . SER B 1 117 ? 34.125 30.844 -24.062 1 37.59 117 SER B O 1
ATOM 3340 N N . THR B 1 118 ? 32.938 31.594 -25.594 1 35.28 118 THR B N 1
ATOM 3341 C CA . THR B 1 118 ? 33.969 32.375 -26.281 1 35.28 118 THR B CA 1
ATOM 3342 C C . THR B 1 118 ? 34.344 33.594 -25.453 1 35.28 118 THR B C 1
ATOM 3344 O O . THR B 1 118 ? 33.5 34.406 -25.078 1 35.28 118 THR B O 1
ATOM 3347 N N . SER B 1 119 ? 35.406 33.375 -24.719 1 36.94 119 SER B N 1
ATOM 3348 C CA . SER B 1 119 ? 36.094 34.406 -23.969 1 36.94 119 SER B CA 1
ATOM 3349 C C . SER B 1 119 ? 36.312 35.656 -24.797 1 36.94 119 SER B C 1
ATOM 3351 O O . SER B 1 119 ? 37.188 35.719 -25.656 1 36.94 119 SER B O 1
ATOM 3353 N N . HIS B 1 120 ? 35.312 36.125 -25.594 1 31.03 120 HIS B N 1
ATOM 3354 C CA . HIS B 1 120 ? 35.719 37.406 -26.141 1 31.03 120 HIS B CA 1
ATOM 3355 C C . HIS B 1 120 ? 36.156 38.375 -25.031 1 31.03 120 HIS B C 1
ATOM 3357 O O . HIS B 1 120 ? 35.5 38.5 -24.016 1 31.03 120 HIS B O 1
ATOM 3363 N N . HIS B 1 121 ? 37.5 38.469 -24.953 1 33.09 121 HIS B N 1
ATOM 3364 C CA . HIS B 1 121 ? 38.312 39.344 -24.109 1 33.09 121 HIS B CA 1
ATOM 3365 C C . HIS B 1 121 ? 37.812 40.812 -24.188 1 33.09 121 HIS B C 1
ATOM 3367 O O . HIS B 1 121 ? 38.375 41.594 -24.938 1 33.09 121 HIS B O 1
ATOM 3373 N N . HIS B 1 122 ? 36.562 41.094 -24.391 1 30.58 122 HIS B N 1
ATOM 3374 C CA . HIS B 1 122 ? 36.5 42.562 -24.516 1 30.58 122 HIS B CA 1
ATOM 3375 C C . HIS B 1 122 ? 37.031 43.219 -23.25 1 30.58 122 HIS B C 1
ATOM 3377 O O . HIS B 1 122 ? 36.781 42.781 -22.141 1 30.58 122 HIS B O 1
ATOM 3383 N N . PRO B 1 123 ? 38.156 43.969 -23.406 1 33.97 123 PRO B N 1
ATOM 3384 C CA . PRO B 1 123 ? 38.844 44.75 -22.375 1 33.97 123 PRO B CA 1
ATOM 3385 C C . PRO B 1 123 ? 37.906 45.719 -21.656 1 33.97 123 PRO B C 1
ATOM 3387 O O . PRO B 1 123 ? 37.469 46.688 -22.234 1 33.97 123 PRO B O 1
ATOM 3390 N N . HIS B 1 124 ? 36.656 45.312 -21.453 1 26.92 124 HIS B N 1
ATOM 3391 C CA . HIS B 1 124 ? 35.844 46.438 -21.016 1 26.92 124 HIS B CA 1
ATOM 3392 C C . HIS B 1 124 ? 36.438 47.094 -19.766 1 26.92 124 HIS B C 1
ATOM 3394 O O . HIS B 1 124 ? 37.062 46.438 -18.953 1 26.92 124 HIS B O 1
ATOM 3400 N N . GLU B 1 125 ? 36.688 48.406 -19.938 1 28.83 125 GLU B N 1
ATOM 3401 C CA . GLU B 1 125 ? 37.125 49.438 -19 1 28.83 125 GLU B CA 1
ATOM 3402 C C . GLU B 1 125 ? 36.344 49.375 -17.703 1 28.83 125 GLU B C 1
ATOM 3404 O O . GLU B 1 125 ? 35.156 49 -17.703 1 28.83 125 GLU B O 1
ATOM 3409 N N . PRO B 1 126 ? 37.062 49.5 -16.562 1 28.7 126 PRO B N 1
ATOM 3410 C CA . PRO B 1 126 ? 36.719 49.312 -15.148 1 28.7 126 PRO B CA 1
ATOM 3411 C C . PRO B 1 126 ? 35.594 50.25 -14.703 1 28.7 126 PRO B C 1
ATOM 3413 O O . PRO B 1 126 ? 35.281 50.344 -13.508 1 28.7 126 PRO B O 1
ATOM 3416 N N . HIS B 1 127 ? 34.531 50.531 -15.602 1 26.98 127 HIS B N 1
ATOM 3417 C CA . HIS B 1 127 ? 33.844 51.656 -14.961 1 26.98 127 HIS B CA 1
ATOM 3418 C C . HIS B 1 127 ? 33.438 51.281 -13.531 1 26.98 127 HIS B C 1
ATOM 3420 O O . HIS B 1 127 ? 33.188 50.125 -13.227 1 26.98 127 HIS B O 1
ATOM 3426 N N . GLN B 1 128 ? 33.719 52.219 -12.594 1 24.48 128 GLN B N 1
ATOM 3427 C CA . GLN B 1 128 ? 33.688 52.375 -11.141 1 24.48 128 GLN B CA 1
ATOM 3428 C C . GLN B 1 128 ? 32.281 52.219 -10.602 1 24.48 128 GLN B C 1
ATOM 3430 O O . GLN B 1 128 ? 32.031 52.406 -9.406 1 24.48 128 GLN B O 1
ATOM 3435 N N . SER B 1 129 ? 31.312 51.75 -11.508 1 24.64 129 SER B N 1
ATOM 3436 C CA . SER B 1 129 ? 30.078 52.219 -10.875 1 24.64 129 SER B CA 1
ATOM 3437 C C . SER B 1 129 ? 29.938 51.656 -9.461 1 24.64 129 SER B C 1
ATOM 3439 O O . SER B 1 129 ? 30.516 50.625 -9.141 1 24.64 129 SER B O 1
ATOM 3441 N N . GLU B 1 130 ? 29.188 52.5 -8.578 1 24.75 130 GLU B N 1
ATOM 3442 C CA . GLU B 1 130 ? 28.797 52.656 -7.18 1 24.75 130 GLU B CA 1
ATOM 3443 C C . GLU B 1 130 ? 28.078 51.406 -6.684 1 24.75 130 GLU B C 1
ATOM 3445 O O . GLU B 1 130 ? 27.5 50.656 -7.477 1 24.75 130 GLU B O 1
ATOM 3450 N N . ASP B 1 131 ? 28.281 51.156 -5.391 1 23.11 131 ASP B N 1
ATOM 3451 C CA . ASP B 1 131 ? 28.219 50.156 -4.32 1 23.11 131 ASP B CA 1
ATOM 3452 C C . ASP B 1 131 ? 26.781 49.75 -4.023 1 23.11 131 ASP B C 1
ATOM 3454 O O . ASP B 1 131 ? 26.484 49.219 -2.951 1 23.11 131 ASP B O 1
ATOM 3458 N N . ASP B 1 132 ? 25.781 49.875 -5.004 1 24.66 132 ASP B N 1
ATOM 3459 C CA . ASP B 1 132 ? 24.531 49.688 -4.27 1 24.66 132 ASP B CA 1
ATOM 3460 C C . ASP B 1 132 ? 24.516 48.344 -3.527 1 24.66 132 ASP B C 1
ATOM 3462 O O . ASP B 1 132 ? 24.984 47.344 -4.047 1 24.66 132 ASP B O 1
ATOM 3466 N N . HIS B 1 133 ? 24.406 48.438 -2.209 1 23.75 133 HIS B N 1
ATOM 3467 C CA . HIS B 1 133 ? 24.281 47.531 -1.064 1 23.75 133 HIS B CA 1
ATOM 3468 C C . HIS B 1 133 ? 23.203 46.469 -1.303 1 23.75 133 HIS B C 1
ATOM 3470 O O . HIS B 1 133 ? 22.016 46.719 -1.051 1 23.75 133 HIS B O 1
ATOM 3476 N N . SER B 1 134 ? 23.109 45.906 -2.504 1 26.53 134 SER B N 1
ATOM 3477 C CA . SER B 1 134 ? 21.984 44.969 -2.527 1 26.53 134 SER B CA 1
ATOM 3478 C C . SER B 1 134 ? 22.094 43.969 -1.399 1 26.53 134 SER B C 1
ATOM 3480 O O . SER B 1 134 ? 23.172 43.438 -1.109 1 26.53 134 SER B O 1
ATOM 3482 N N . ILE B 1 135 ? 21.188 44.062 -0.378 1 27.33 135 ILE B N 1
ATOM 3483 C CA . ILE B 1 135 ? 20.844 43.219 0.764 1 27.33 135 ILE B CA 1
ATOM 3484 C C . ILE B 1 135 ? 20.828 41.75 0.335 1 27.33 135 ILE B C 1
ATOM 3486 O O . ILE B 1 135 ? 20.047 41.344 -0.536 1 27.33 135 ILE B O 1
ATOM 3490 N N . ASP B 1 136 ? 22.016 41.188 0.235 1 25.97 136 ASP B N 1
ATOM 3491 C CA . ASP B 1 136 ? 22.188 39.75 0.056 1 25.97 136 ASP B CA 1
ATOM 3492 C C . ASP B 1 136 ? 21.297 38.969 1.013 1 25.97 136 ASP B C 1
ATOM 3494 O O . ASP B 1 136 ? 21.422 39.094 2.232 1 25.97 136 ASP B O 1
ATOM 3498 N N . SER B 1 137 ? 19.984 38.906 0.771 1 28.11 137 SER B N 1
ATOM 3499 C CA . SER B 1 137 ? 19.172 37.938 1.517 1 28.11 137 SER B CA 1
ATOM 3500 C C . SER B 1 137 ? 19.859 36.594 1.626 1 28.11 137 SER B C 1
ATOM 3502 O O . SER B 1 137 ? 19.922 35.844 0.649 1 28.11 137 SER B O 1
ATOM 3504 N N . ALA B 1 138 ? 20.938 36.469 2.336 1 27.2 138 ALA B N 1
ATOM 3505 C CA . ALA B 1 138 ? 21.609 35.219 2.625 1 27.2 138 ALA B CA 1
ATOM 3506 C C . ALA B 1 138 ? 20.609 34.125 3.021 1 27.2 138 ALA B C 1
ATOM 3508 O O . ALA B 1 138 ? 19.609 34.438 3.672 1 27.2 138 ALA B O 1
ATOM 3509 N N . PRO B 1 139 ? 20.578 33.156 2.285 1 32.94 139 PRO B N 1
ATOM 3510 C CA . PRO B 1 139 ? 19.797 32 2.736 1 32.94 139 PRO B CA 1
ATOM 3511 C C . PRO B 1 139 ? 20.047 31.656 4.203 1 32.94 139 PRO B C 1
ATOM 3513 O O . PRO B 1 139 ? 21.125 31.953 4.734 1 32.94 139 PRO B O 1
ATOM 3516 N N . PHE B 1 140 ? 19.062 31.766 5.109 1 31.56 140 PHE B N 1
ATOM 3517 C CA . PHE B 1 140 ? 18.938 31.594 6.551 1 31.56 140 PHE B CA 1
ATOM 3518 C C . PHE B 1 140 ? 19.906 30.531 7.051 1 31.56 140 PHE B C 1
ATOM 3520 O O . PHE B 1 140 ? 20.078 30.359 8.258 1 31.56 140 PHE B O 1
ATOM 3527 N N . LEU B 1 141 ? 20.375 29.562 6.254 1 31.94 141 LEU B N 1
ATOM 3528 C CA . LEU B 1 141 ? 21.062 28.453 6.898 1 31.94 141 LEU B CA 1
ATOM 3529 C C . LEU B 1 141 ? 22.422 28.891 7.426 1 31.94 141 LEU B C 1
ATOM 3531 O O . LEU B 1 141 ? 23.172 28.062 7.957 1 31.94 141 LEU B O 1
ATOM 3535 N N . GLU B 1 142 ? 23 30.094 7.078 1 29.72 142 GLU B N 1
ATOM 3536 C CA . GLU B 1 142 ? 24.438 30.266 7.336 1 29.72 142 GLU B CA 1
ATOM 3537 C C . GLU B 1 142 ? 24.719 30.391 8.828 1 29.72 142 GLU B C 1
ATOM 3539 O O . GLU B 1 142 ? 25.844 30.156 9.281 1 29.72 142 GLU B O 1
ATOM 3544 N N . GLN B 1 143 ? 23.953 31.172 9.641 1 28.48 143 GLN B N 1
ATOM 3545 C CA . GLN B 1 143 ? 24.688 32 10.602 1 28.48 143 GLN B CA 1
ATOM 3546 C C . GLN B 1 143 ? 25.188 31.156 11.773 1 28.48 143 GLN B C 1
ATOM 3548 O O . GLN B 1 143 ? 25.562 31.688 12.812 1 28.48 143 GLN B O 1
ATOM 3553 N N . VAL B 1 144 ? 24.938 29.938 12.047 1 29.53 144 VAL B N 1
ATOM 3554 C CA . VAL B 1 144 ? 25.312 29.562 13.414 1 29.53 144 VAL B CA 1
ATOM 3555 C C . VAL B 1 144 ? 26.828 29.562 13.555 1 29.53 144 VAL B C 1
ATOM 3557 O O . VAL B 1 144 ? 27.5 28.641 13.094 1 29.53 144 VAL B O 1
ATOM 3560 N N . GLU B 1 145 ? 27.578 30.641 13.195 1 30.16 145 GLU B N 1
ATOM 3561 C CA . GLU B 1 145 ? 29.016 30.734 13.445 1 30.16 145 GLU B CA 1
ATOM 3562 C C . GLU B 1 145 ? 29.328 30.641 14.938 1 30.16 145 GLU B C 1
ATOM 3564 O O . GLU B 1 145 ? 29.047 31.578 15.695 1 30.16 145 GLU B O 1
ATOM 3569 N N . GLY B 1 146 ? 29.094 29.578 15.719 1 28.7 146 GLY B N 1
ATOM 3570 C CA . GLY B 1 146 ? 29.625 29.516 17.062 1 28.7 146 GLY B CA 1
ATOM 3571 C C . GLY B 1 146 ? 31.078 29.984 17.156 1 28.7 146 GLY B C 1
ATOM 3572 O O . GLY B 1 146 ? 31.75 30.094 16.141 1 28.7 146 GLY B O 1
ATOM 3573 N N . ALA B 1 147 ? 31.547 30.406 18.312 1 31.78 147 ALA B N 1
ATOM 3574 C CA . ALA B 1 147 ? 32.75 30.969 18.906 1 31.78 147 ALA B CA 1
ATOM 3575 C C . ALA B 1 147 ? 33.969 30.125 18.547 1 31.78 147 ALA B C 1
ATOM 3577 O O . ALA B 1 147 ? 34 28.922 18.828 1 31.78 147 ALA B O 1
ATOM 3578 N N . THR B 1 148 ? 34.781 30.469 17.484 1 30.03 148 THR B N 1
ATOM 3579 C CA . THR B 1 148 ? 36 29.969 16.844 1 30.03 148 THR B CA 1
ATOM 3580 C C . THR B 1 148 ? 37.125 29.797 17.859 1 30.03 148 THR B C 1
ATOM 3582 O O . THR B 1 148 ? 37.656 30.781 18.344 1 30.03 148 THR B O 1
ATOM 3585 N N . LEU B 1 149 ? 37.031 28.922 18.891 1 32.03 149 LEU B N 1
ATOM 3586 C CA . LEU B 1 149 ? 38.312 28.625 19.516 1 32.03 149 LEU B CA 1
ATOM 3587 C C . LEU B 1 149 ? 39.406 28.391 18.469 1 32.03 149 LEU B C 1
ATOM 3589 O O . LEU B 1 149 ? 39.094 27.969 17.344 1 32.03 149 LEU B O 1
ATOM 3593 N N . PRO B 1 150 ? 40.719 28.781 18.734 1 35.5 150 PRO B N 1
ATOM 3594 C CA . PRO B 1 150 ? 41.812 28.812 17.766 1 35.5 150 PRO B CA 1
ATOM 3595 C C . PRO B 1 150 ? 42 27.469 17.047 1 35.5 150 PRO B C 1
ATOM 3597 O O . PRO B 1 150 ? 41.812 26.406 17.641 1 35.5 150 PRO B O 1
ATOM 3600 N N . PRO B 1 151 ? 41.844 27.422 15.641 1 33.38 151 PRO B N 1
ATOM 3601 C CA . PRO B 1 151 ? 41.656 26.219 14.82 1 33.38 151 PRO B CA 1
ATOM 3602 C C . PRO B 1 151 ? 42.844 25.266 14.867 1 33.38 151 PRO B C 1
ATOM 3604 O O . PRO B 1 151 ? 43.969 25.656 14.484 1 33.38 151 PRO B O 1
ATOM 3607 N N . LYS B 1 152 ? 43.031 24.625 15.969 1 33.41 152 LYS B N 1
ATOM 3608 C CA . LYS B 1 152 ? 44.125 23.672 15.828 1 33.41 152 LYS B CA 1
ATOM 3609 C C . LYS B 1 152 ? 44.062 22.953 14.484 1 33.41 152 LYS B C 1
ATOM 3611 O O . LYS B 1 152 ? 43 22.75 13.938 1 33.41 152 LYS B O 1
ATOM 3616 N N . LYS B 1 153 ? 45.188 22.719 13.773 1 30.69 153 LYS B N 1
ATOM 3617 C CA . LYS B 1 153 ? 45.438 22.156 12.453 1 30.69 153 LYS B CA 1
ATOM 3618 C C . LYS B 1 153 ? 44.75 20.812 12.281 1 30.69 153 LYS B C 1
ATOM 3620 O O . LYS B 1 153 ? 45.281 19.781 12.68 1 30.69 153 LYS B O 1
ATOM 3625 N N . ARG B 1 154 ? 43.562 20.688 12.82 1 25.47 154 ARG B N 1
ATOM 3626 C CA . ARG B 1 154 ? 43.031 19.328 12.766 1 25.47 154 ARG B CA 1
ATOM 3627 C C . ARG B 1 154 ? 43.031 18.797 11.336 1 25.47 154 ARG B C 1
ATOM 3629 O O . ARG B 1 154 ? 42.781 19.547 10.391 1 25.47 154 ARG B O 1
ATOM 3636 N N . LYS B 1 155 ? 43.531 17.594 11.117 1 31.17 155 LYS B N 1
ATOM 3637 C CA . LYS B 1 155 ? 43.562 16.656 10.008 1 31.17 155 LYS B CA 1
ATOM 3638 C C . LYS B 1 155 ? 42.219 16.562 9.289 1 31.17 155 LYS B C 1
ATOM 3640 O O . LYS B 1 155 ? 41.188 16.609 9.93 1 31.17 155 LYS B O 1
ATOM 3645 N N . LYS B 1 156 ? 42.188 16.891 8.047 1 30.72 156 LYS B N 1
ATOM 3646 C CA . LYS B 1 156 ? 41.125 16.781 7.051 1 30.72 156 LYS B CA 1
ATOM 3647 C C . LYS B 1 156 ? 40.312 15.5 7.242 1 30.72 156 LYS B C 1
ATOM 3649 O O . LYS B 1 156 ? 40.688 14.445 6.727 1 30.72 156 LYS B O 1
ATOM 3654 N N . SER B 1 157 ? 40 15.094 8.492 1 31.19 157 SER B N 1
ATOM 3655 C CA . SER B 1 157 ? 39.156 13.914 8.391 1 31.19 157 SER B CA 1
ATOM 3656 C C . SER B 1 157 ? 38 14.156 7.402 1 31.19 157 SER B C 1
ATOM 3658 O O . SER B 1 157 ? 37.344 15.188 7.461 1 31.19 157 SER B O 1
ATOM 3660 N N . HIS B 1 158 ? 38.156 13.727 6.184 1 30.66 158 HIS B N 1
ATOM 3661 C CA . HIS B 1 158 ? 37.125 13.594 5.141 1 30.66 158 HIS B CA 1
ATOM 3662 C C . HIS B 1 158 ? 35.812 13.07 5.707 1 30.66 158 HIS B C 1
ATOM 3664 O O . HIS B 1 158 ? 35.656 11.867 5.918 1 30.66 158 HIS B O 1
ATOM 3670 N N . ASP B 1 159 ? 35.375 13.547 6.836 1 31.06 159 ASP B N 1
ATOM 3671 C CA . ASP B 1 159 ? 33.969 13.234 7.078 1 31.06 159 ASP B CA 1
ATOM 3672 C C . ASP B 1 159 ? 33.156 13.297 5.785 1 31.06 159 ASP B C 1
ATOM 3674 O O . ASP B 1 159 ? 32.938 14.383 5.227 1 31.06 159 ASP B O 1
ATOM 3678 N N . ASP B 1 160 ? 33.438 12.422 4.82 1 31.33 160 ASP B N 1
ATOM 3679 C CA . ASP B 1 160 ? 32.562 12.141 3.691 1 31.33 160 ASP B CA 1
ATOM 3680 C C . ASP B 1 160 ? 31.094 12.156 4.117 1 31.33 160 ASP B C 1
ATOM 3682 O O . ASP B 1 160 ? 30.594 11.156 4.637 1 31.33 160 ASP B O 1
ATOM 3686 N N . ASP B 1 161 ? 30.641 13.117 4.836 1 32.56 161 ASP B N 1
ATOM 3687 C CA . ASP B 1 161 ? 29.203 13.391 4.82 1 32.56 161 ASP B CA 1
ATOM 3688 C C . ASP B 1 161 ? 28.594 12.992 3.48 1 32.56 161 ASP B C 1
ATOM 3690 O O . ASP B 1 161 ? 28.688 13.734 2.502 1 32.56 161 ASP B O 1
ATOM 3694 N N . ASP B 1 162 ? 28.781 11.797 3.059 1 34.25 162 ASP B N 1
ATOM 3695 C CA . ASP B 1 162 ? 27.953 11.305 1.958 1 34.25 162 ASP B CA 1
ATOM 3696 C C . ASP B 1 162 ? 26.562 11.938 1.999 1 34.25 162 ASP B C 1
ATOM 3698 O O . ASP B 1 162 ? 25.703 11.477 2.742 1 34.25 162 ASP B O 1
ATOM 3702 N N . HIS B 1 163 ? 26.391 13.164 1.947 1 33.19 163 HIS B N 1
ATOM 3703 C CA . HIS B 1 163 ? 25.188 13.914 1.596 1 33.19 163 HIS B CA 1
ATOM 3704 C C . HIS B 1 163 ? 24.328 13.133 0.612 1 33.19 163 HIS B C 1
ATOM 3706 O O . HIS B 1 163 ? 24.734 12.875 -0.52 1 33.19 163 HIS B O 1
ATOM 3712 N N . LEU B 1 164 ? 23.859 12.039 0.941 1 35.81 164 LEU B N 1
ATOM 3713 C CA . LEU B 1 164 ? 22.75 11.672 0.084 1 35.81 164 LEU B CA 1
ATOM 3714 C C . LEU B 1 164 ? 22.062 12.914 -0.48 1 35.81 164 LEU B C 1
ATOM 3716 O O . LEU B 1 164 ? 21.438 13.68 0.264 1 35.81 164 LEU B O 1
ATOM 3720 N N . ALA B 1 165 ? 22.656 13.602 -1.362 1 38.25 165 ALA B N 1
ATOM 3721 C CA . ALA B 1 165 ? 22.125 14.727 -2.135 1 38.25 165 ALA B CA 1
ATOM 3722 C C . ALA B 1 165 ? 20.625 14.578 -2.365 1 38.25 165 ALA B C 1
ATOM 3724 O O . ALA B 1 165 ? 20.188 13.758 -3.174 1 38.25 165 ALA B O 1
ATOM 3725 N N . PHE B 1 166 ? 19.906 14.609 -1.297 1 46.41 166 PHE B N 1
ATOM 3726 C CA . PHE B 1 166 ? 18.469 14.812 -1.517 1 46.41 166 PHE B CA 1
ATOM 3727 C C . PHE B 1 166 ? 18.234 15.836 -2.617 1 46.41 166 PHE B C 1
ATOM 3729 O O . PHE B 1 166 ? 18.75 16.953 -2.549 1 46.41 166 PHE B O 1
ATOM 3736 N N . ASP B 1 167 ? 18.062 15.375 -3.822 1 55.69 167 ASP B N 1
ATOM 3737 C CA . ASP B 1 167 ? 17.719 16.25 -4.941 1 55.69 167 ASP B CA 1
ATOM 3738 C C . ASP B 1 167 ? 16.609 17.219 -4.57 1 55.69 167 ASP B C 1
ATOM 3740 O O . ASP B 1 167 ? 15.469 16.797 -4.328 1 55.69 167 ASP B O 1
ATOM 3744 N N . LYS B 1 168 ? 16.938 18.484 -4.18 1 58.12 168 LYS B N 1
ATOM 3745 C CA . LYS B 1 168 ? 16.109 19.578 -3.686 1 58.12 168 LYS B CA 1
ATOM 3746 C C . LYS B 1 168 ? 14.789 19.656 -4.434 1 58.12 168 LYS B C 1
ATOM 3748 O O . LYS B 1 168 ? 13.727 19.734 -3.814 1 58.12 168 LYS B O 1
ATOM 3753 N N . ASN B 1 169 ? 14.805 19.531 -5.715 1 58.59 169 ASN B N 1
ATOM 3754 C CA . ASN B 1 169 ? 13.609 19.766 -6.523 1 58.59 169 ASN B CA 1
ATOM 3755 C C . ASN B 1 169 ? 12.664 18.578 -6.469 1 58.59 169 ASN B C 1
ATOM 3757 O O . ASN B 1 169 ? 11.445 18.75 -6.379 1 58.59 169 ASN B O 1
ATOM 3761 N N . ALA B 1 170 ? 13.219 17.453 -6.441 1 66.25 170 ALA B N 1
ATOM 3762 C CA . ALA B 1 170 ? 12.391 16.25 -6.395 1 66.25 170 ALA B CA 1
ATOM 3763 C C . ALA B 1 170 ? 11.703 16.109 -5.035 1 66.25 170 ALA B C 1
ATOM 3765 O O . ALA B 1 170 ? 10.523 15.766 -4.961 1 66.25 170 ALA B O 1
ATOM 3766 N N . SER B 1 171 ? 12.312 16.562 -4.086 1 75.19 171 SER B N 1
ATOM 3767 C CA . SER B 1 171 ? 11.734 16.547 -2.746 1 75.19 171 SER B CA 1
ATOM 3768 C C . SER B 1 171 ? 10.609 17.562 -2.613 1 75.19 171 SER B C 1
ATOM 3770 O O . SER B 1 171 ? 9.578 17.281 -2 1 75.19 171 SER B O 1
ATOM 3772 N N . GLY B 1 172 ? 10.789 18.672 -3.344 1 83.44 172 GLY B N 1
ATOM 3773 C CA . GLY B 1 172 ? 9.773 19.719 -3.303 1 83.44 172 GLY B CA 1
ATOM 3774 C C . GLY B 1 172 ? 8.484 19.328 -4.004 1 83.44 172 GLY B C 1
ATOM 3775 O O . GLY B 1 172 ? 7.391 19.641 -3.527 1 83.44 172 GLY B O 1
ATOM 3776 N N . ALA B 1 173 ? 8.625 18.641 -5.094 1 85.12 173 ALA B N 1
ATOM 3777 C CA . ALA B 1 173 ? 7.457 18.188 -5.848 1 85.12 173 ALA B CA 1
ATOM 3778 C C . ALA B 1 173 ? 6.633 17.188 -5.031 1 85.12 173 ALA B C 1
ATOM 3780 O O . ALA B 1 173 ? 5.402 17.281 -5 1 85.12 173 ALA B O 1
ATOM 3781 N N . VAL B 1 174 ? 7.32 16.328 -4.402 1 85.88 174 VAL B N 1
ATOM 3782 C CA . VAL B 1 174 ? 6.648 15.32 -3.578 1 85.88 174 VAL B CA 1
ATOM 3783 C C . VAL B 1 174 ? 5.938 16.016 -2.412 1 85.88 174 VAL B C 1
ATOM 3785 O O . VAL B 1 174 ? 4.785 15.695 -2.111 1 85.88 174 VAL B O 1
ATOM 3788 N N . ALA B 1 175 ? 6.617 16.938 -1.781 1 88.31 175 ALA B N 1
ATOM 3789 C CA . ALA B 1 175 ? 6.035 17.688 -0.663 1 88.31 175 ALA B CA 1
ATOM 3790 C C . ALA B 1 175 ? 4.793 18.453 -1.101 1 88.31 175 ALA B C 1
ATOM 3792 O O . ALA B 1 175 ? 3.812 18.531 -0.358 1 88.31 175 ALA B O 1
ATOM 3793 N N . PHE B 1 176 ? 4.824 18.953 -2.262 1 89.69 176 PHE B N 1
ATOM 3794 C CA . PHE B 1 176 ? 3.682 19.703 -2.771 1 89.69 176 PHE B CA 1
ATOM 3795 C C . PHE B 1 176 ? 2.496 18.781 -3.027 1 89.69 176 PHE B C 1
ATOM 3797 O O . PHE B 1 176 ? 1.356 19.125 -2.707 1 89.69 176 PHE B O 1
ATOM 3804 N N . VAL B 1 177 ? 2.764 17.641 -3.643 1 89.75 177 VAL B N 1
ATOM 3805 C CA . VAL B 1 177 ? 1.691 16.688 -3.889 1 89.75 177 VAL B CA 1
ATOM 3806 C C . VAL B 1 177 ? 1.09 16.219 -2.562 1 89.75 177 VAL B C 1
ATOM 3808 O O . VAL B 1 177 ? -0.13 16.078 -2.441 1 89.75 177 VAL B O 1
ATOM 3811 N N . LEU B 1 178 ? 1.953 16 -1.638 1 88.94 178 LEU B N 1
ATOM 3812 C CA . LEU B 1 178 ? 1.479 15.633 -0.309 1 88.94 178 LEU B CA 1
ATOM 3813 C C . LEU B 1 178 ? 0.612 16.734 0.287 1 88.94 178 LEU B C 1
ATOM 3815 O O . LEU B 1 178 ? -0.423 16.453 0.897 1 88.94 178 LEU B O 1
ATOM 3819 N N . PHE B 1 179 ? 1.052 18 0.122 1 92.94 179 PHE B N 1
ATOM 3820 C CA . PHE B 1 179 ? 0.306 19.156 0.606 1 92.94 179 PHE B CA 1
ATOM 3821 C C . PHE B 1 179 ? -1.104 19.172 0.028 1 92.94 179 PHE B C 1
ATOM 3823 O O . PHE B 1 179 ? -2.08 19.344 0.763 1 92.94 179 PHE B O 1
ATOM 3830 N N . VAL B 1 180 ? -1.239 18.922 -1.222 1 91.62 180 VAL B N 1
ATOM 3831 C CA . VAL B 1 180 ? -2.531 18.953 -1.898 1 91.62 180 VAL B CA 1
ATOM 3832 C C . VAL B 1 180 ? -3.398 17.797 -1.419 1 91.62 180 VAL B C 1
ATOM 3834 O O . VAL B 1 180 ? -4.574 17.984 -1.09 1 91.62 180 VAL B O 1
ATOM 3837 N N . ALA B 1 181 ? -2.826 16.656 -1.396 1 89.25 181 ALA B N 1
ATOM 3838 C CA . ALA B 1 181 ? -3.555 15.461 -0.978 1 89.25 181 ALA B CA 1
ATOM 3839 C C . ALA B 1 181 ? -4.066 15.609 0.453 1 89.25 181 ALA B C 1
ATOM 3841 O O . ALA B 1 181 ? -5.234 15.328 0.731 1 89.25 181 ALA B O 1
ATOM 3842 N N . LEU B 1 182 ? -3.234 16.078 1.342 1 91.31 182 LEU B N 1
ATOM 3843 C CA . LEU B 1 182 ? -3.6 16.266 2.742 1 91.31 182 LEU B CA 1
ATOM 3844 C C . LEU B 1 182 ? -4.645 17.359 2.896 1 91.31 182 LEU B C 1
ATOM 3846 O O . LEU B 1 182 ? -5.504 17.281 3.779 1 91.31 182 LEU B O 1
ATOM 3850 N N . SER B 1 183 ? -4.512 18.359 2.059 1 93.5 183 SER B N 1
ATOM 3851 C CA . SER B 1 183 ? -5.473 19.453 2.115 1 93.5 183 SER B CA 1
ATOM 3852 C C . SER B 1 183 ? -6.879 18.969 1.773 1 93.5 183 SER B C 1
ATOM 3854 O O . SER B 1 183 ? -7.84 19.281 2.486 1 93.5 183 SER B O 1
ATOM 3856 N N . PHE B 1 184 ? -7.047 18.203 0.748 1 89.56 184 PHE B N 1
ATOM 3857 C CA . PHE B 1 184 ? -8.344 17.656 0.372 1 89.56 184 PHE B CA 1
ATOM 3858 C C . PHE B 1 184 ? -8.875 16.719 1.454 1 89.56 184 PHE B C 1
ATOM 3860 O O . PHE B 1 184 ? -10.055 16.797 1.823 1 89.56 184 PHE B O 1
ATOM 3867 N N . HIS B 1 185 ? -8.062 15.906 1.889 1 89.12 185 HIS B N 1
ATOM 3868 C CA . HIS B 1 185 ? -8.445 15 2.965 1 89.12 185 HIS B CA 1
ATOM 3869 C C . HIS B 1 185 ? -8.922 15.773 4.191 1 89.12 185 HIS B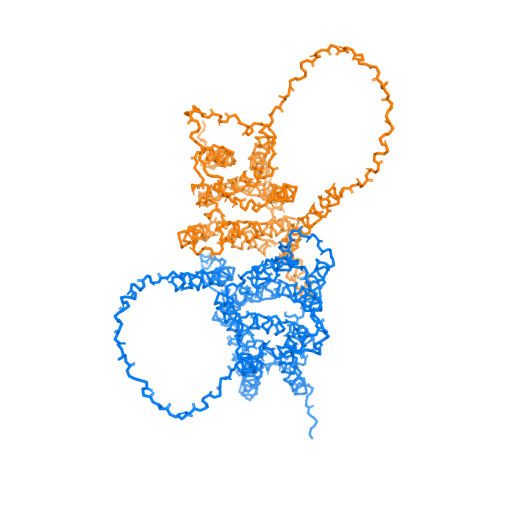 C 1
ATOM 3871 O O . HIS B 1 185 ? -9.938 15.414 4.793 1 89.12 185 HIS B O 1
ATOM 3877 N N . SER B 1 186 ? -8.195 16.875 4.492 1 94 186 SER B N 1
ATOM 3878 C CA . SER B 1 186 ? -8.523 17.703 5.656 1 94 186 SER B CA 1
ATOM 3879 C C . SER B 1 186 ? -9.898 18.344 5.504 1 94 186 SER B C 1
ATOM 3881 O O . SER B 1 186 ? -10.656 18.438 6.473 1 94 186 SER B O 1
ATOM 3883 N N . VAL B 1 187 ? -10.195 18.75 4.344 1 93.5 187 VAL B N 1
ATOM 3884 C CA . VAL B 1 187 ? -11.492 19.375 4.094 1 93.5 187 VAL B CA 1
ATOM 3885 C C . VAL B 1 187 ? -12.609 18.344 4.281 1 93.5 187 VAL B C 1
ATOM 3887 O O . VAL B 1 187 ? -13.617 18.641 4.926 1 93.5 187 VAL B O 1
ATOM 3890 N N . LEU B 1 188 ? -12.414 17.219 3.734 1 90.5 188 LEU B N 1
ATOM 3891 C CA . LEU B 1 188 ? -13.438 16.172 3.826 1 90.5 188 LEU B CA 1
ATOM 3892 C C . LEU B 1 188 ? -13.633 15.727 5.273 1 90.5 188 LEU B C 1
ATOM 3894 O O . LEU B 1 188 ? -14.766 15.5 5.707 1 90.5 188 LEU B O 1
ATOM 3898 N N . GLU B 1 189 ? -12.555 15.586 5.922 1 89.62 189 GLU B N 1
ATOM 3899 C CA . GLU B 1 189 ? -12.617 15.25 7.34 1 89.62 189 GLU B CA 1
ATOM 3900 C C . GLU B 1 189 ? -13.367 16.328 8.125 1 89.62 189 GLU B C 1
ATOM 3902 O O . GLU B 1 189 ? -14.211 16 8.969 1 89.62 189 GLU B O 1
ATOM 3907 N N . GLY B 1 190 ? -13.047 17.547 7.898 1 93.38 190 GLY B N 1
ATOM 3908 C CA . GLY B 1 190 ? -13.742 18.656 8.547 1 93.38 190 GLY B CA 1
ATOM 3909 C C . GLY B 1 190 ? -15.227 18.672 8.258 1 93.38 190 GLY B C 1
ATOM 3910 O O . GLY B 1 190 ? -16.031 18.938 9.148 1 93.38 190 GLY B O 1
ATOM 3911 N N . LEU B 1 191 ? -15.609 18.438 7.023 1 91.44 191 LEU B N 1
ATOM 3912 C CA . LEU B 1 191 ? -17.016 18.359 6.641 1 91.44 191 LEU B CA 1
ATOM 3913 C C . LEU B 1 191 ? -17.766 17.359 7.523 1 91.44 191 LEU B C 1
ATOM 3915 O O . LEU B 1 191 ? -18.906 17.625 7.922 1 91.44 191 LEU B O 1
ATOM 3919 N N . GLY B 1 192 ? -17.109 16.25 7.766 1 89.62 192 GLY B N 1
ATOM 3920 C CA . GLY B 1 192 ? -17.703 15.234 8.609 1 89.62 192 GLY B CA 1
ATOM 3921 C C . GLY B 1 192 ? -17.953 15.711 10.031 1 89.62 192 GLY B C 1
ATOM 3922 O O . GLY B 1 192 ? -19.016 15.461 10.594 1 89.62 192 GLY B O 1
ATOM 3923 N N . ILE B 1 193 ? -17 16.375 10.586 1 91.25 193 ILE B N 1
ATOM 3924 C CA . ILE B 1 193 ? -17.109 16.891 11.938 1 91.25 193 ILE B CA 1
ATOM 3925 C C . ILE B 1 193 ? -18.219 17.953 11.984 1 91.25 193 ILE B C 1
ATOM 3927 O O . ILE B 1 193 ? -19.062 17.938 12.875 1 91.25 193 ILE B O 1
ATOM 3931 N N . GLY B 1 194 ? -18.203 18.828 11.094 1 92.25 194 GLY B N 1
ATOM 3932 C CA . GLY B 1 194 ? -19.172 19.906 11.047 1 92.25 194 GLY B CA 1
ATOM 3933 C C . GLY B 1 194 ? -20.594 19.422 10.859 1 92.25 194 GLY B C 1
ATOM 3934 O O . GLY B 1 194 ? -21.547 20.047 11.328 1 92.25 194 GLY B O 1
ATOM 3935 N N . ALA B 1 195 ? -20.75 18.297 10.227 1 89.62 195 ALA B N 1
ATOM 3936 C CA . ALA B 1 195 ? -22.078 17.781 9.891 1 89.62 195 ALA B CA 1
ATOM 3937 C C . ALA B 1 195 ? -22.641 16.922 11.023 1 89.62 195 ALA B C 1
ATOM 3939 O O . ALA B 1 195 ? -23.797 16.516 10.984 1 89.62 195 ALA B O 1
ATOM 3940 N N . GLN B 1 196 ? -21.797 16.672 12.008 1 88.31 196 GLN B N 1
ATOM 3941 C CA . GLN B 1 196 ? -22.25 15.805 13.094 1 88.31 196 GLN B CA 1
ATOM 3942 C C . GLN B 1 196 ? -23.422 16.422 13.836 1 88.31 196 GLN B C 1
ATOM 3944 O O . GLN B 1 196 ? -23.453 17.625 14.07 1 88.31 196 GLN B O 1
ATOM 3949 N N . SER B 1 197 ? -24.422 15.547 14.141 1 87 197 SER B N 1
ATOM 3950 C CA . SER B 1 197 ? -25.578 15.992 14.906 1 87 197 SER B CA 1
ATOM 3951 C C . SER B 1 197 ? -25.438 15.609 16.375 1 87 197 SER B C 1
ATOM 3953 O O . SER B 1 197 ? -26.203 16.094 17.219 1 87 197 SER B O 1
ATOM 3955 N N . THR B 1 198 ? -24.5 14.734 16.625 1 88.62 198 THR B N 1
ATOM 3956 C CA . THR B 1 198 ? -24.156 14.336 17.984 1 88.62 198 THR B CA 1
ATOM 3957 C C . THR B 1 198 ? -22.656 14.461 18.234 1 88.62 198 THR B C 1
ATOM 3959 O O . THR B 1 198 ? -21.859 14.453 17.281 1 88.62 198 THR B O 1
ATOM 3962 N N . SER B 1 199 ? -22.344 14.633 19.438 1 90.75 199 SER B N 1
ATOM 3963 C CA . SER B 1 199 ? -20.922 14.727 19.766 1 90.75 199 SER B CA 1
ATOM 3964 C C . SER B 1 199 ? -20.203 13.414 19.453 1 90.75 199 SER B C 1
ATOM 3966 O O . SER B 1 199 ? -20.656 12.344 19.859 1 90.75 199 SER B O 1
ATOM 3968 N N . ALA B 1 200 ? -19.141 13.492 18.703 1 88.69 200 ALA B N 1
ATOM 3969 C CA . ALA B 1 200 ? -18.344 12.328 18.359 1 88.69 200 ALA B CA 1
ATOM 3970 C C . ALA B 1 200 ? -16.906 12.484 18.875 1 88.69 200 ALA B C 1
ATOM 3972 O O . ALA B 1 200 ? -15.969 12.57 18.078 1 88.69 200 ALA B O 1
ATOM 3973 N N . TRP B 1 201 ? -16.703 12.281 20.078 1 89.25 201 TRP B N 1
ATOM 3974 C CA . TRP B 1 201 ? -15.422 12.539 20.734 1 89.25 201 TRP B CA 1
ATOM 3975 C C . TRP B 1 201 ? -14.383 11.508 20.312 1 89.25 201 TRP B C 1
ATOM 3977 O O . TRP B 1 201 ? -13.18 11.805 20.297 1 89.25 201 TRP B O 1
ATOM 3987 N N . GLY B 1 202 ? -14.844 10.289 19.969 1 82.94 202 GLY B N 1
ATOM 3988 C CA . GLY B 1 202 ? -13.922 9.297 19.438 1 82.94 202 GLY B CA 1
ATOM 3989 C C . GLY B 1 202 ? -13.289 9.703 18.125 1 82.94 202 GLY B C 1
ATOM 3990 O O . GLY B 1 202 ? -12.078 9.547 17.938 1 82.94 202 GLY B O 1
ATOM 3991 N N . VAL B 1 203 ? -14.125 10.219 17.328 1 84.69 203 VAL B N 1
ATOM 3992 C CA . VAL B 1 203 ? -13.648 10.688 16.031 1 84.69 203 VAL B CA 1
ATOM 3993 C C . VAL B 1 203 ? -12.695 11.867 16.234 1 84.69 203 VAL B C 1
ATOM 3995 O O . VAL B 1 203 ? -11.648 11.938 15.586 1 84.69 203 VAL B O 1
ATOM 3998 N N . PHE B 1 204 ? -13.039 12.711 17.156 1 89.75 204 PHE B N 1
ATOM 3999 C CA . PHE B 1 204 ? -12.211 13.867 17.484 1 89.75 204 PHE B CA 1
ATOM 4000 C C . PHE B 1 204 ? -10.82 13.438 17.922 1 89.75 204 PHE B C 1
ATOM 4002 O O . PHE B 1 204 ? -9.82 13.961 17.422 1 89.75 204 PHE B O 1
ATOM 4009 N N . LEU B 1 205 ? -10.719 12.5 18.719 1 86.62 205 LEU B N 1
ATOM 4010 C CA . LEU B 1 205 ? -9.438 12.031 19.219 1 86.62 205 LEU B CA 1
ATOM 4011 C C . LEU B 1 205 ? -8.602 11.398 18.109 1 86.62 205 LEU B C 1
ATOM 4013 O O . LEU B 1 205 ? -7.391 11.625 18.047 1 86.62 205 LEU B O 1
ATOM 4017 N N . ALA B 1 206 ? -9.258 10.641 17.359 1 84.31 206 ALA B N 1
ATOM 4018 C CA . ALA B 1 206 ? -8.562 10.016 16.234 1 84.31 206 ALA B CA 1
ATOM 4019 C C . ALA B 1 206 ? -7.961 11.062 15.297 1 84.31 206 ALA B C 1
ATOM 4021 O O . ALA B 1 206 ? -6.816 10.938 14.867 1 84.31 206 ALA B O 1
ATOM 4022 N N . ILE B 1 207 ? -8.664 12.078 15.086 1 89.69 207 ILE B N 1
ATOM 4023 C CA . ILE B 1 207 ? -8.234 13.125 14.164 1 89.69 207 ILE B CA 1
ATOM 4024 C C . ILE B 1 207 ? -7.066 13.898 14.766 1 89.69 207 ILE B C 1
ATOM 4026 O O . ILE B 1 207 ? -6.055 14.133 14.102 1 89.69 207 ILE B O 1
ATOM 4030 N N . ILE B 1 208 ? -7.188 14.234 16 1 90.12 208 ILE B N 1
ATOM 4031 C CA . ILE B 1 208 ? -6.16 15.031 16.656 1 90.12 208 ILE B CA 1
ATOM 4032 C C . ILE B 1 208 ? -4.836 14.273 16.672 1 90.12 208 ILE B C 1
ATOM 4034 O O . ILE B 1 208 ? -3.777 14.859 16.438 1 90.12 208 ILE B O 1
ATOM 4038 N N . LEU B 1 209 ? -4.859 13.07 16.859 1 83.56 209 LEU B N 1
ATOM 4039 C CA . LEU B 1 209 ? -3.652 12.258 16.969 1 83.56 209 LEU B CA 1
ATOM 4040 C C . LEU B 1 209 ? -2.91 12.203 15.641 1 83.56 209 LEU B C 1
ATOM 4042 O O . LEU B 1 209 ? -1.684 12.32 15.602 1 83.56 209 LEU B O 1
ATOM 4046 N N . HIS B 1 210 ? -3.674 11.977 14.617 1 88.38 210 HIS B N 1
ATOM 4047 C CA . HIS B 1 210 ? -2.963 11.805 13.359 1 88.38 210 HIS B CA 1
ATOM 4048 C C . HIS B 1 210 ? -2.727 13.141 12.664 1 88.38 210 HIS B C 1
ATOM 4050 O O . HIS B 1 210 ? -1.814 13.266 11.844 1 88.38 210 HIS B O 1
ATOM 4056 N N . LYS B 1 211 ? -3.504 14.164 13.047 1 93.31 211 LYS B N 1
ATOM 4057 C CA . LYS B 1 211 ? -3.361 15.469 12.414 1 93.31 211 LYS B CA 1
ATOM 4058 C C . LYS B 1 211 ? -2.004 16.094 12.727 1 93.31 211 LYS B C 1
ATOM 4060 O O . LYS B 1 211 ? -1.325 16.609 11.836 1 93.31 211 LYS B O 1
ATOM 4065 N N . GLY B 1 212 ? -1.628 16.016 13.953 1 92.69 212 GLY B N 1
ATOM 4066 C CA . GLY B 1 212 ? -0.339 16.562 14.352 1 92.69 212 GLY B CA 1
ATOM 4067 C C . GLY B 1 212 ? 0.833 15.867 13.68 1 92.69 212 GLY B C 1
ATOM 4068 O O . GLY B 1 212 ? 1.757 16.531 13.203 1 92.69 212 GLY B O 1
ATOM 4069 N N . LEU B 1 213 ? 0.747 14.633 13.617 1 90.44 213 LEU B N 1
ATOM 4070 C CA . LEU B 1 213 ? 1.845 13.859 13.047 1 90.44 213 LEU B CA 1
ATOM 4071 C C . LEU B 1 213 ? 1.883 14 11.531 1 90.44 213 LEU B C 1
ATOM 4073 O O . LEU B 1 213 ? 2.961 14.047 10.93 1 90.44 213 LEU B O 1
ATOM 4077 N N . ALA B 1 214 ? 0.697 14.055 10.938 1 91.12 214 ALA B N 1
ATOM 4078 C CA . ALA B 1 214 ? 0.631 14.297 9.5 1 91.12 214 ALA B CA 1
ATOM 4079 C C . ALA B 1 214 ? 1.21 15.672 9.148 1 91.12 214 ALA B C 1
ATOM 4081 O O . ALA B 1 214 ? 1.962 15.805 8.18 1 91.12 214 ALA B O 1
ATOM 4082 N N . ALA B 1 215 ? 0.854 16.641 9.953 1 94.44 215 ALA B N 1
ATOM 4083 C CA . ALA B 1 215 ? 1.381 17.984 9.75 1 94.44 215 ALA B CA 1
ATOM 4084 C C . ALA B 1 215 ? 2.895 18.016 9.945 1 94.44 215 ALA B C 1
ATOM 4086 O O . ALA B 1 215 ? 3.607 18.688 9.211 1 94.44 215 ALA B O 1
ATOM 4087 N N . PHE B 1 216 ? 3.342 17.297 10.883 1 92.94 216 PHE B N 1
ATOM 4088 C CA . PHE B 1 216 ? 4.773 17.203 11.156 1 92.94 216 PHE B CA 1
ATOM 4089 C C . PHE B 1 216 ? 5.52 16.641 9.953 1 92.94 216 PHE B C 1
ATOM 4091 O O . PHE B 1 216 ? 6.555 17.172 9.547 1 92.94 216 PHE B O 1
ATOM 4098 N N . ALA B 1 217 ? 4.969 15.578 9.445 1 90 217 ALA B N 1
ATOM 4099 C CA . ALA B 1 217 ? 5.594 14.961 8.281 1 90 217 ALA B CA 1
ATOM 4100 C C . ALA B 1 217 ? 5.613 15.914 7.094 1 90 217 ALA B C 1
ATOM 4102 O O . ALA B 1 217 ? 6.602 15.984 6.363 1 90 217 ALA B O 1
ATOM 4103 N N . LEU B 1 218 ? 4.512 16.578 6.898 1 92.38 218 LEU B N 1
ATOM 4104 C CA . LEU B 1 218 ? 4.441 17.562 5.82 1 92.38 218 LEU B CA 1
ATOM 4105 C C . LEU B 1 218 ? 5.473 18.672 6.027 1 92.38 218 LEU B C 1
ATOM 4107 O O . LEU B 1 218 ? 6.199 19.031 5.094 1 92.38 218 LEU B O 1
ATOM 4111 N N . GLY B 1 219 ? 5.543 19.172 7.234 1 92.69 219 GLY B N 1
ATOM 4112 C CA . GLY B 1 219 ? 6.52 20.203 7.547 1 92.69 219 GLY B CA 1
ATOM 4113 C C . GLY B 1 219 ? 7.953 19.75 7.359 1 92.69 219 GLY B C 1
ATOM 4114 O O . GLY B 1 219 ? 8.773 20.469 6.801 1 92.69 219 GLY B O 1
ATOM 4115 N N . SER B 1 220 ? 8.211 18.562 7.824 1 89.38 220 SER B N 1
ATOM 4116 C CA . SER B 1 220 ? 9.547 18 7.676 1 89.38 220 SER B CA 1
ATOM 4117 C C . SER B 1 220 ? 9.93 17.859 6.203 1 89.38 220 SER B C 1
ATOM 4119 O O . SER B 1 220 ? 11.07 18.141 5.82 1 89.38 220 SER B O 1
ATOM 4121 N N . GLY B 1 221 ? 8.992 17.453 5.434 1 86.75 221 GLY B N 1
ATOM 4122 C CA . GLY B 1 221 ? 9.242 17.328 4.008 1 86.75 221 GLY B CA 1
ATOM 4123 C C . GLY B 1 221 ? 9.477 18.672 3.324 1 86.75 221 GLY B C 1
ATOM 4124 O O . GLY B 1 221 ? 10.336 18.781 2.455 1 86.75 221 GLY B O 1
ATOM 4125 N N . MET B 1 222 ? 8.758 19.625 3.709 1 88.62 222 MET B N 1
ATOM 4126 C CA . MET B 1 222 ? 8.883 20.953 3.113 1 88.62 222 MET B CA 1
ATOM 4127 C C . MET B 1 222 ? 10.219 21.594 3.49 1 88.62 222 MET B C 1
ATOM 4129 O O . MET B 1 222 ? 10.812 22.312 2.686 1 88.62 222 MET B O 1
ATOM 4133 N N . LEU B 1 223 ? 10.672 21.297 4.656 1 85.69 223 LEU B N 1
ATOM 4134 C CA . LEU B 1 223 ? 11.953 21.828 5.098 1 85.69 223 LEU B CA 1
ATOM 4135 C C . LEU B 1 223 ? 13.102 21.219 4.301 1 85.69 223 LEU B C 1
ATOM 4137 O O . LEU B 1 223 ? 14.086 21.906 4 1 85.69 223 LEU B O 1
ATOM 4141 N N . LYS B 1 224 ? 12.922 19.953 3.988 1 80.5 224 LYS B N 1
ATOM 4142 C CA . LYS B 1 224 ? 13.945 19.266 3.201 1 80.5 224 LYS B CA 1
ATOM 4143 C C . LYS B 1 224 ? 14.039 19.859 1.794 1 80.5 224 LYS B C 1
ATOM 4145 O O . LYS B 1 224 ? 15.078 19.766 1.143 1 80.5 224 LYS B O 1
ATOM 4150 N N . SER B 1 225 ? 12.969 20.406 1.326 1 79.44 225 SER B N 1
ATOM 4151 C CA . SER B 1 225 ? 12.922 20.984 -0.008 1 79.44 225 SER B CA 1
ATOM 4152 C C . SER B 1 225 ? 13.516 22.391 -0.011 1 79.44 225 SER B C 1
ATOM 4154 O O . SER B 1 225 ? 13.562 23.047 -1.054 1 79.44 225 SER B O 1
ATOM 4156 N N . GLN B 1 226 ? 14.055 22.891 1.088 1 78.5 226 GLN B N 1
ATOM 4157 C CA . GLN B 1 226 ? 14.727 24.172 1.262 1 78.5 226 GLN B CA 1
ATOM 4158 C C . GLN B 1 226 ? 13.805 25.328 0.893 1 78.5 226 GLN B C 1
ATOM 4160 O O . GLN B 1 226 ? 14.203 26.234 0.159 1 78.5 226 GLN B O 1
ATOM 4165 N N . VAL B 1 227 ? 12.633 25.219 1.203 1 77.44 227 VAL B N 1
ATOM 4166 C CA . VAL B 1 227 ? 11.672 26.312 1.035 1 77.44 227 VAL B CA 1
ATOM 4167 C C . VAL B 1 227 ? 12 27.438 2.008 1 77.44 227 VAL B C 1
ATOM 4169 O O . VAL B 1 227 ? 12.531 27.203 3.096 1 77.44 227 VAL B O 1
ATOM 4172 N N . HIS B 1 228 ? 11.781 28.688 1.507 1 86.25 228 HIS B N 1
ATOM 4173 C CA . HIS B 1 228 ? 11.984 29.844 2.365 1 86.25 228 HIS B CA 1
ATOM 4174 C C . HIS B 1 228 ? 11.047 29.828 3.566 1 86.25 228 HIS B C 1
ATOM 4176 O O . HIS B 1 228 ? 9.961 29.234 3.498 1 86.25 228 HIS B O 1
ATOM 4182 N N . LYS B 1 229 ? 11.5 30.391 4.684 1 87.12 229 LYS B N 1
ATOM 4183 C CA . LYS B 1 229 ? 10.758 30.359 5.941 1 87.12 229 LYS B CA 1
ATOM 4184 C C . LYS B 1 229 ? 9.344 30.922 5.754 1 87.12 229 LYS B C 1
ATOM 4186 O O . LYS B 1 229 ? 8.383 30.344 6.262 1 87.12 229 LYS B O 1
ATOM 4191 N N . GLY B 1 230 ? 9.242 32.062 5.105 1 90.69 230 GLY B N 1
ATOM 4192 C CA . GLY B 1 230 ? 7.938 32.656 4.891 1 90.69 230 GLY B CA 1
ATOM 4193 C C . GLY B 1 230 ? 6.98 31.766 4.129 1 90.69 230 GLY B C 1
ATOM 4194 O O . GLY B 1 230 ? 5.809 31.641 4.496 1 90.69 230 GLY B O 1
ATOM 4195 N N . LYS B 1 231 ? 7.484 31.172 3.09 1 89.88 231 LYS B N 1
ATOM 4196 C CA . LYS B 1 231 ? 6.664 30.266 2.299 1 89.88 231 LYS B CA 1
ATOM 4197 C C . LYS B 1 231 ? 6.305 29.016 3.098 1 89.88 231 LYS B C 1
ATOM 4199 O O . LYS B 1 231 ? 5.184 28.5 2.996 1 89.88 231 LYS B O 1
ATOM 4204 N N . PHE B 1 232 ? 7.258 28.578 3.846 1 91.94 232 PHE B N 1
ATOM 4205 C CA . PHE B 1 232 ? 7.043 27.422 4.707 1 91.94 232 PHE B CA 1
ATOM 4206 C C . PHE B 1 232 ? 5.891 27.672 5.668 1 91.94 232 PHE B C 1
ATOM 4208 O O . PHE B 1 232 ? 4.957 26.875 5.746 1 91.94 232 PHE B O 1
ATOM 4215 N N . ILE B 1 233 ? 5.879 28.812 6.34 1 92.5 233 ILE B N 1
ATOM 4216 C CA . ILE B 1 233 ? 4.852 29.156 7.316 1 92.5 233 ILE B CA 1
ATOM 4217 C C . ILE B 1 233 ? 3.51 29.344 6.609 1 92.5 233 ILE B C 1
ATOM 4219 O O . ILE B 1 233 ? 2.467 28.938 7.121 1 92.5 233 ILE B O 1
ATOM 4223 N N . ALA B 1 234 ? 3.553 29.906 5.469 1 93.56 234 ALA B N 1
ATOM 4224 C CA . ALA B 1 234 ? 2.33 30.125 4.699 1 93.56 234 ALA B CA 1
ATOM 4225 C C . ALA B 1 234 ? 1.683 28.797 4.305 1 93.56 234 ALA B C 1
ATOM 4227 O O . ALA B 1 234 ? 0.463 28.656 4.402 1 93.56 234 ALA B O 1
ATOM 4228 N N . TYR B 1 235 ? 2.502 27.859 3.852 1 92.5 235 TYR B N 1
ATOM 4229 C CA . TYR B 1 235 ? 1.99 26.547 3.461 1 92.5 235 TYR B CA 1
ATOM 4230 C C . TYR B 1 235 ? 1.384 25.828 4.652 1 92.5 235 TYR B C 1
ATOM 4232 O O . TYR B 1 235 ? 0.312 25.219 4.543 1 92.5 235 TYR B O 1
ATOM 4240 N N . MET B 1 236 ? 2.055 25.891 5.773 1 94.19 236 MET B N 1
ATOM 4241 C CA . MET B 1 236 ? 1.551 25.219 6.969 1 94.19 236 MET B CA 1
ATOM 4242 C C . MET B 1 236 ? 0.261 25.859 7.457 1 94.19 236 MET B C 1
ATOM 4244 O O . MET B 1 236 ? -0.653 25.172 7.91 1 94.19 236 MET B O 1
ATOM 4248 N N . PHE B 1 237 ? 0.24 27.156 7.336 1 94.88 237 PHE B N 1
ATOM 4249 C CA . PHE B 1 237 ? -0.967 27.875 7.723 1 94.88 237 PHE B CA 1
ATOM 4250 C C . PHE B 1 237 ? -2.131 27.516 6.805 1 94.88 237 PHE B C 1
ATOM 4252 O O . PHE B 1 237 ? -3.238 27.25 7.277 1 94.88 237 PHE B O 1
ATOM 4259 N N . LEU B 1 238 ? -1.881 27.516 5.551 1 94.75 238 LEU B N 1
ATOM 4260 C CA . LEU B 1 238 ? -2.908 27.156 4.578 1 94.75 238 LEU B CA 1
ATOM 4261 C C . LEU B 1 238 ? -3.406 25.734 4.812 1 94.75 238 LEU B C 1
ATOM 4263 O O . LEU B 1 238 ? -4.613 25.484 4.773 1 94.75 238 LEU B O 1
ATOM 4267 N N . PHE B 1 239 ? -2.508 24.906 5.047 1 94.75 239 PHE B N 1
ATOM 4268 C CA . PHE B 1 239 ? -2.859 23.516 5.316 1 94.75 239 PHE B CA 1
ATOM 4269 C C . PHE B 1 239 ? -3.773 23.406 6.531 1 94.75 239 PHE B C 1
ATOM 4271 O O . PHE B 1 239 ? -4.781 22.703 6.496 1 94.75 239 PHE B O 1
ATOM 4278 N N . SER B 1 240 ? -3.41 24.047 7.602 1 93.75 240 SER B N 1
ATOM 4279 C CA . SER B 1 240 ? -4.188 23.969 8.836 1 93.75 240 SER B CA 1
ATOM 4280 C C . SER B 1 240 ? -5.57 24.594 8.656 1 93.75 240 SER B C 1
ATOM 4282 O O . SER B 1 240 ? -6.531 24.172 9.305 1 93.75 240 SER B O 1
ATOM 4284 N N . MET B 1 241 ? -5.766 25.469 7.734 1 95.69 241 MET B N 1
ATOM 4285 C CA . MET B 1 241 ? -7.035 26.156 7.484 1 95.69 241 MET B CA 1
ATOM 4286 C C . MET B 1 241 ? -7.988 25.25 6.707 1 95.69 241 MET B C 1
ATOM 4288 O O . MET B 1 241 ? -9.195 25.484 6.688 1 95.69 241 MET B O 1
ATOM 4292 N N . MET B 1 242 ? -7.457 24.297 6.074 1 95.25 242 MET B N 1
ATOM 4293 C CA . MET B 1 242 ? -8.297 23.422 5.273 1 95.25 242 MET B CA 1
ATOM 4294 C C . MET B 1 242 ? -9.297 22.672 6.152 1 95.25 242 MET B C 1
ATOM 4296 O O . MET B 1 242 ? -10.453 22.5 5.773 1 95.25 242 MET B O 1
ATOM 4300 N N . SER B 1 243 ? -8.836 22.234 7.336 1 94.56 243 SER B N 1
ATOM 4301 C CA . SER B 1 243 ? -9.75 21.578 8.266 1 94.56 243 SER B CA 1
ATOM 4302 C C . SER B 1 243 ? -10.836 22.547 8.742 1 94.56 243 SER B C 1
ATOM 4304 O O . SER B 1 243 ? -12 22.156 8.883 1 94.56 243 SER B O 1
ATOM 4306 N N . ILE B 1 244 ? -10.445 23.766 9.023 1 95.44 244 ILE B N 1
ATOM 4307 C CA . ILE B 1 244 ? -11.383 24.781 9.477 1 95.44 244 ILE B CA 1
ATOM 4308 C C . ILE B 1 244 ? -12.43 25.031 8.398 1 95.44 244 ILE B C 1
ATOM 4310 O O . ILE B 1 244 ? -13.633 25.078 8.688 1 95.44 244 ILE B O 1
ATOM 4314 N N . LEU B 1 245 ? -11.984 25.141 7.207 1 95.88 245 LEU B N 1
ATOM 4315 C CA . LEU B 1 245 ? -12.891 25.328 6.082 1 95.88 245 LEU B CA 1
ATOM 4316 C C . LEU B 1 245 ? -13.891 24.188 5.996 1 95.88 245 LEU B C 1
ATOM 4318 O O . LEU B 1 245 ? -15.094 24.422 5.824 1 95.88 245 LEU B O 1
ATOM 4322 N N . GLY B 1 246 ? -13.461 23 6.129 1 94.94 246 GLY B N 1
ATOM 4323 C CA . GLY B 1 246 ? -14.344 21.844 6.094 1 94.94 246 GLY B CA 1
ATOM 4324 C C . GLY B 1 246 ? -15.375 21.844 7.207 1 94.94 246 GLY B C 1
ATOM 4325 O O . GLY B 1 246 ? -16.562 21.594 6.961 1 94.94 246 GLY B O 1
ATOM 4326 N N . ILE B 1 247 ? -14.953 22.125 8.391 1 94.69 247 ILE B N 1
ATOM 4327 C CA . ILE B 1 247 ? -15.844 22.109 9.547 1 94.69 247 ILE B CA 1
ATOM 4328 C C . ILE B 1 247 ? -16.906 23.203 9.391 1 94.69 247 ILE B C 1
ATOM 4330 O O . ILE B 1 247 ? -18.094 22.938 9.602 1 94.69 247 ILE B O 1
ATOM 4334 N N . VAL B 1 248 ? -16.531 24.344 8.992 1 94.75 248 VAL B N 1
ATOM 4335 C CA . VAL B 1 248 ? -17.453 25.469 8.852 1 94.75 248 VAL B CA 1
ATOM 4336 C C . VAL B 1 248 ? -18.469 25.172 7.754 1 94.75 248 VAL B C 1
ATOM 4338 O O . VAL B 1 248 ? -19.672 25.375 7.938 1 94.75 248 VAL B O 1
ATOM 4341 N N . VAL B 1 249 ? -18.016 24.672 6.648 1 92.81 249 VAL B N 1
ATOM 4342 C CA . VAL B 1 249 ? -18.922 24.344 5.547 1 92.81 249 VAL B CA 1
ATOM 4343 C C . VAL B 1 249 ? -19.891 23.25 5.977 1 92.81 249 VAL B C 1
ATOM 4345 O O . VAL B 1 249 ? -21.094 23.344 5.734 1 92.81 249 VAL B O 1
ATOM 4348 N N . GLY B 1 250 ? -19.359 22.219 6.598 1 92.06 250 GLY B N 1
ATOM 4349 C CA . GLY B 1 250 ? -20.219 21.172 7.102 1 92.06 250 GLY B CA 1
ATOM 4350 C C . GLY B 1 250 ? -21.25 21.656 8.109 1 92.06 250 GLY B C 1
ATOM 4351 O O . GLY B 1 250 ? -22.406 21.25 8.078 1 92.06 250 GLY B O 1
ATOM 4352 N N . TRP B 1 251 ? -20.781 22.484 8.93 1 90.75 251 TRP B N 1
ATOM 4353 C CA . TRP B 1 251 ? -21.641 23.078 9.961 1 90.75 251 TRP B CA 1
ATOM 4354 C C . TRP B 1 251 ? -22.75 23.922 9.344 1 90.75 251 TRP B C 1
ATOM 4356 O O . TRP B 1 251 ? -23.906 23.797 9.711 1 90.75 251 TRP B O 1
ATOM 4366 N N . CYS B 1 252 ? -22.438 24.734 8.375 1 90.06 252 CYS B N 1
ATOM 4367 C CA . CYS B 1 252 ? -23.391 25.609 7.707 1 90.06 252 CYS B CA 1
ATOM 4368 C C . CYS B 1 252 ? -24.438 24.797 6.953 1 90.06 252 CYS B C 1
ATOM 4370 O O . CYS B 1 252 ? -25.625 25.109 7.008 1 90.06 252 CYS B O 1
ATOM 4372 N N . ILE B 1 253 ? -24.047 23.797 6.379 1 86.06 253 ILE B N 1
ATOM 4373 C CA . ILE B 1 253 ? -24.953 22.953 5.602 1 86.06 253 ILE B CA 1
ATOM 4374 C C . ILE B 1 253 ? -25.891 22.203 6.539 1 86.06 253 ILE B C 1
ATOM 4376 O O . ILE B 1 253 ? -27.078 22.062 6.266 1 86.06 253 ILE B O 1
ATOM 4380 N N . ALA B 1 254 ? -25.344 21.703 7.594 1 83.5 254 ALA B N 1
ATOM 4381 C CA . ALA B 1 254 ? -26.125 20.938 8.555 1 83.5 254 ALA B CA 1
ATOM 4382 C C . ALA B 1 254 ? -27.188 21.828 9.211 1 83.5 254 ALA B C 1
ATOM 4384 O O . ALA B 1 254 ? -28.312 21.375 9.477 1 83.5 254 ALA B O 1
ATOM 4385 N N . GLU B 1 255 ? -26.891 23 9.531 1 82 255 GLU B N 1
ATOM 4386 C CA . GLU B 1 255 ? -27.828 23.938 10.164 1 82 255 GLU B CA 1
ATOM 4387 C C . GLU B 1 255 ? -28.922 24.359 9.18 1 82 255 GLU B C 1
ATOM 4389 O O . GLU B 1 255 ? -30.062 24.578 9.578 1 82 255 GLU B O 1
ATOM 4394 N N . SER B 1 256 ? -28.531 24.531 8.016 1 76.94 256 SER B N 1
ATOM 4395 C CA . SER B 1 256 ? -29.5 24.953 7.016 1 76.94 256 SER B CA 1
ATOM 4396 C C . SER B 1 256 ? -30.516 23.844 6.746 1 76.94 256 SER B C 1
ATOM 4398 O O . SER B 1 256 ? -31.672 24.125 6.41 1 76.94 256 SER B O 1
ATOM 4400 N N . GLU B 1 257 ? -30.062 22.625 6.766 1 63.72 257 GLU B N 1
ATOM 4401 C CA . GLU B 1 257 ? -30.953 21.484 6.516 1 63.72 257 GLU B CA 1
ATOM 4402 C C . GLU B 1 257 ? -31.875 21.234 7.703 1 63.72 257 GLU B C 1
ATOM 4404 O O . GLU B 1 257 ? -32.969 20.703 7.539 1 63.72 257 GLU B O 1
ATOM 4409 N N . SER B 1 258 ? -31.406 21.203 8.977 1 58.12 258 SER B N 1
ATOM 4410 C CA . SER B 1 258 ? -32.312 21.078 10.109 1 58.12 258 SER B CA 1
ATOM 4411 C C . SER B 1 258 ? -33.531 21.969 9.945 1 58.12 258 SER B C 1
ATOM 4413 O O . SER B 1 258 ? -34.625 21.641 10.445 1 58.12 258 SER B O 1
ATOM 4415 N N . SER B 1 259 ? -33.375 23.125 9.406 1 50.12 259 SER B N 1
ATOM 4416 C CA . SER B 1 259 ? -34.625 23.844 9.125 1 50.12 259 SER B CA 1
ATOM 4417 C C . SER B 1 259 ? -35.438 23.141 8.055 1 50.12 259 SER B C 1
ATOM 4419 O O . SER B 1 259 ? -36.656 23.141 8.109 1 50.12 259 SER B O 1
ATOM 4421 N N . GLU B 1 260 ? -34.875 22.781 6.887 1 44.75 260 GLU B N 1
ATOM 4422 C CA . GLU B 1 260 ? -35.562 22 5.887 1 44.75 260 GLU B CA 1
ATOM 4423 C C . GLU B 1 260 ? -35.125 20.547 5.914 1 44.75 260 GLU B C 1
ATOM 4425 O O . GLU B 1 260 ? -34.062 20.219 6.395 1 44.75 260 GLU B O 1
ATOM 4430 N N . GLU B 1 261 ? -35.906 19.422 5.887 1 43.94 261 GLU B N 1
ATOM 4431 C CA . GLU B 1 261 ? -35.781 17.969 5.93 1 43.94 261 GLU B CA 1
ATOM 4432 C C . GLU B 1 261 ? -34.469 17.516 5.262 1 43.94 261 GLU B C 1
ATOM 4434 O O . GLU B 1 261 ? -34.25 16.312 5.105 1 43.94 261 GLU B O 1
ATOM 4439 N N . VAL B 1 262 ? -33.594 18.328 4.676 1 40.16 262 VAL B N 1
ATOM 4440 C CA . VAL B 1 262 ? -32.625 17.875 3.684 1 40.16 262 VAL B CA 1
ATOM 4441 C C . VAL B 1 262 ? -31.297 17.594 4.355 1 40.16 262 VAL B C 1
ATOM 4443 O O . VAL B 1 262 ? -30.438 18.484 4.453 1 40.16 262 VAL B O 1
ATOM 4446 N N . VAL B 1 263 ? -31.062 17.062 5.609 1 49.03 263 VAL B N 1
ATOM 4447 C CA . VAL B 1 263 ? -29.859 16.594 6.301 1 49.03 263 VAL B CA 1
ATOM 4448 C C . VAL B 1 263 ? -28.906 15.977 5.297 1 49.03 263 VAL B C 1
ATOM 4450 O O . VAL B 1 263 ? -27.781 15.609 5.652 1 49.03 263 VAL B O 1
ATOM 4453 N N . ALA B 1 264 ? -29.25 15.977 3.945 1 58.25 264 ALA B N 1
ATOM 4454 C CA . ALA B 1 264 ? -28.875 15.086 2.854 1 58.25 264 ALA B CA 1
ATOM 4455 C C . ALA B 1 264 ? -27.625 15.602 2.141 1 58.25 264 ALA B C 1
ATOM 4457 O O . ALA B 1 264 ? -26.812 14.812 1.646 1 58.25 264 ALA B O 1
ATOM 4458 N N . ALA B 1 265 ? -27.203 17.016 2.598 1 64.44 265 ALA B N 1
ATOM 4459 C CA . ALA B 1 265 ? -26.266 17.5 1.587 1 64.44 265 ALA B CA 1
ATOM 4460 C C . ALA B 1 265 ? -24.828 17.141 1.962 1 64.44 265 ALA B C 1
ATOM 4462 O O . ALA B 1 265 ? -24.078 16.609 1.144 1 64.44 265 ALA B O 1
ATOM 4463 N N . PRO B 1 266 ? -24.328 17.453 3.35 1 70.25 266 PRO B N 1
ATOM 4464 C CA . PRO B 1 266 ? -22.953 17.062 3.674 1 70.25 266 PRO B CA 1
ATOM 4465 C C . PRO B 1 266 ? -22.703 15.57 3.488 1 70.25 266 PRO B C 1
ATOM 4467 O O . PRO B 1 266 ? -21.625 15.172 3.025 1 70.25 266 PRO B O 1
ATOM 4470 N N . TYR B 1 267 ? -23.672 14.922 3.846 1 75.44 267 TYR B N 1
ATOM 4471 C CA . TYR B 1 267 ? -23.578 13.484 3.652 1 75.44 267 TYR B CA 1
ATOM 4472 C C . TYR B 1 267 ? -23.5 13.133 2.17 1 75.44 267 TYR B C 1
ATOM 4474 O O . TYR B 1 267 ? -22.719 12.266 1.77 1 75.44 267 TYR B O 1
ATOM 4482 N N . GLN B 1 268 ? -24.281 13.945 1.44 1 77.88 268 GLN B N 1
ATOM 4483 C CA . GLN B 1 268 ? -24.297 13.703 0.001 1 77.88 268 GLN B CA 1
ATOM 4484 C C . GLN B 1 268 ? -22.938 14.023 -0.614 1 77.88 268 GLN B C 1
ATOM 4486 O O . GLN B 1 268 ? -22.453 13.289 -1.48 1 77.88 268 GLN B O 1
ATOM 4491 N N . ILE B 1 269 ? -22.328 15.078 -0.138 1 81.5 269 ILE B N 1
ATOM 4492 C CA . ILE B 1 269 ? -21.016 15.469 -0.645 1 81.5 269 ILE B CA 1
ATOM 4493 C C . ILE B 1 269 ? -19.984 14.422 -0.26 1 81.5 269 ILE B C 1
ATOM 4495 O O . ILE B 1 269 ? -19.188 13.977 -1.101 1 81.5 269 ILE B O 1
ATOM 4499 N N . ARG B 1 270 ? -19.984 13.93 0.914 1 83.12 270 ARG B N 1
ATOM 4500 C CA . ARG B 1 270 ? -19.016 12.961 1.417 1 83.12 270 ARG B CA 1
ATOM 4501 C C . ARG B 1 270 ? -19.25 11.586 0.814 1 83.12 270 ARG B C 1
ATOM 4503 O O . ARG B 1 270 ? -18.328 10.773 0.714 1 83.12 270 ARG B O 1
ATOM 4510 N N . SER B 1 271 ? -20.5 11.414 0.387 1 87.56 271 SER B N 1
ATOM 4511 C CA . SER B 1 271 ? -20.859 10.102 -0.136 1 87.56 271 SER B CA 1
ATOM 4512 C C . SER B 1 271 ? -20.797 10.078 -1.659 1 87.56 271 SER B C 1
ATOM 4514 O O . SER B 1 271 ? -21.172 9.086 -2.285 1 87.56 271 SER B O 1
ATOM 4516 N N . SER B 1 272 ? -20.297 11.18 -2.268 1 90.56 272 SER B N 1
ATOM 4517 C CA . SER B 1 272 ? -20.188 11.25 -3.721 1 90.56 272 SER B CA 1
ATOM 4518 C C . SER B 1 272 ? -19.016 10.43 -4.227 1 90.56 272 SER B C 1
ATOM 4520 O O . SER B 1 272 ? -18.078 10.141 -3.469 1 90.56 272 SER B O 1
ATOM 4522 N N . ALA B 1 273 ? -19.078 10.086 -5.473 1 92.62 273 ALA B N 1
ATOM 4523 C CA . ALA B 1 273 ? -17.969 9.359 -6.098 1 92.62 273 ALA B CA 1
ATOM 4524 C C . ALA B 1 273 ? -16.688 10.195 -6.105 1 92.62 273 ALA B C 1
ATOM 4526 O O . ALA B 1 273 ? -15.594 9.672 -5.918 1 92.62 273 ALA B O 1
ATOM 4527 N N . ALA B 1 274 ? -16.875 11.453 -6.285 1 91.81 274 ALA B N 1
ATOM 4528 C CA . ALA B 1 274 ? -15.727 12.367 -6.301 1 91.81 274 ALA B CA 1
ATOM 4529 C C . ALA B 1 274 ? -15 12.352 -4.957 1 91.81 274 ALA B C 1
ATOM 4531 O O . ALA B 1 274 ? -13.766 12.328 -4.914 1 91.81 274 ALA B O 1
ATOM 4532 N N . ALA B 1 275 ? -15.758 12.352 -3.867 1 92.06 275 ALA B N 1
ATOM 4533 C CA . ALA B 1 275 ? -15.156 12.297 -2.539 1 92.06 275 ALA B CA 1
ATOM 4534 C C . ALA B 1 275 ? -14.406 10.977 -2.332 1 92.06 275 ALA B C 1
ATOM 4536 O O . ALA B 1 275 ? -13.305 10.961 -1.773 1 92.06 275 ALA B O 1
ATOM 4537 N N . GLY B 1 276 ? -15.039 9.914 -2.83 1 94.19 276 GLY B N 1
ATOM 4538 C CA . GLY B 1 276 ? -14.391 8.617 -2.748 1 94.19 276 GLY B CA 1
ATOM 4539 C C . GLY B 1 276 ? -13.078 8.562 -3.512 1 94.19 276 GLY B C 1
ATOM 4540 O O . GLY B 1 276 ? -12.094 8.008 -3.02 1 94.19 276 GLY B O 1
ATOM 4541 N N . ILE B 1 277 ? -13.039 9.148 -4.66 1 94.56 277 ILE B N 1
ATOM 4542 C CA . ILE B 1 277 ? -11.844 9.188 -5.496 1 94.56 277 ILE B CA 1
ATOM 4543 C C . ILE B 1 277 ? -10.75 10 -4.801 1 94.56 277 ILE B C 1
ATOM 4545 O O . ILE B 1 277 ? -9.594 9.586 -4.766 1 94.56 277 ILE B O 1
ATOM 4549 N N . CYS B 1 278 ? -11.156 11.086 -4.238 1 92.12 278 CYS B N 1
ATOM 4550 C CA . CYS B 1 278 ? -10.195 11.938 -3.551 1 92.12 278 CYS B CA 1
ATOM 4551 C C . CYS B 1 278 ? -9.586 11.219 -2.354 1 92.12 278 CYS B C 1
ATOM 4553 O O . CYS B 1 278 ? -8.375 11.281 -2.131 1 92.12 278 CYS B O 1
ATOM 4555 N N . LEU B 1 279 ? -10.422 10.531 -1.628 1 94.06 279 LEU B N 1
ATOM 4556 C CA . LEU B 1 279 ? -9.945 9.766 -0.485 1 94.06 279 LEU B CA 1
ATOM 4557 C C . LEU B 1 279 ? -8.969 8.672 -0.93 1 94.06 279 LEU B C 1
ATOM 4559 O O . LEU B 1 279 ? -7.934 8.469 -0.296 1 94.06 279 LEU B O 1
ATOM 4563 N N . ALA B 1 280 ? -9.305 8.031 -1.995 1 96.5 280 ALA B N 1
ATOM 4564 C CA . ALA B 1 280 ? -8.453 6.969 -2.516 1 96.5 280 ALA B CA 1
ATOM 4565 C C . ALA B 1 280 ? -7.113 7.52 -2.99 1 96.5 280 ALA B C 1
ATOM 4567 O O . ALA B 1 280 ? -6.062 6.945 -2.699 1 96.5 280 ALA B O 1
ATOM 4568 N N . LEU B 1 281 ? -7.152 8.617 -3.711 1 95.12 281 LEU B N 1
ATOM 4569 C CA . LEU B 1 281 ? -5.922 9.25 -4.172 1 95.12 281 LEU B CA 1
ATOM 4570 C C . LEU B 1 281 ? -5.062 9.688 -2.99 1 95.12 281 LEU B C 1
ATOM 4572 O O . LEU B 1 281 ? -3.842 9.531 -3.012 1 95.12 281 LEU B O 1
ATOM 4576 N N . ALA B 1 282 ? -5.699 10.266 -2.002 1 93.56 282 ALA B N 1
ATOM 4577 C CA . ALA B 1 282 ? -4.988 10.672 -0.793 1 93.56 282 ALA B CA 1
ATOM 4578 C C . ALA B 1 282 ? -4.359 9.461 -0.102 1 93.56 282 ALA B C 1
ATOM 4580 O O . ALA B 1 282 ? -3.229 9.539 0.386 1 93.56 282 ALA B O 1
ATOM 4581 N N . SER B 1 283 ? -5.105 8.383 -0.031 1 95.88 283 SER B N 1
ATOM 4582 C CA . SER B 1 283 ? -4.59 7.141 0.531 1 95.88 283 SER B CA 1
ATOM 4583 C C . SER B 1 283 ? -3.287 6.727 -0.147 1 95.88 283 SER B C 1
ATOM 4585 O O . SER B 1 283 ? -2.293 6.445 0.525 1 95.88 283 SER B O 1
ATOM 4587 N N . GLY B 1 284 ? -3.271 6.73 -1.472 1 96.56 284 GLY B N 1
ATOM 4588 C CA . GLY B 1 284 ? -2.068 6.391 -2.217 1 96.56 284 GLY B CA 1
ATOM 4589 C C . GLY B 1 284 ? -0.899 7.309 -1.912 1 96.56 284 GLY B C 1
ATOM 4590 O O . GLY B 1 284 ? 0.241 6.852 -1.801 1 96.56 284 GLY B O 1
ATOM 4591 N N . THR B 1 285 ? -1.149 8.547 -1.82 1 93.69 285 THR B N 1
ATOM 4592 C CA . THR B 1 285 ? -0.11 9.523 -1.512 1 93.69 285 THR B CA 1
ATOM 4593 C C . THR B 1 285 ? 0.458 9.289 -0.116 1 93.69 285 THR B C 1
ATOM 4595 O O . THR B 1 285 ? 1.674 9.336 0.082 1 93.69 285 THR B O 1
ATOM 4598 N N . PHE B 1 286 ? -0.45 9.023 0.875 1 93.5 286 PHE B N 1
ATOM 4599 C CA . PHE B 1 286 ? -0.016 8.711 2.232 1 93.5 286 PHE B CA 1
ATOM 4600 C C . PHE B 1 286 ? 0.903 7.496 2.242 1 93.5 286 PHE B C 1
ATOM 4602 O O . PHE B 1 286 ? 1.953 7.512 2.887 1 93.5 286 PHE B O 1
ATOM 4609 N N . ILE B 1 287 ? 0.49 6.555 1.531 1 96.12 287 ILE B N 1
ATOM 4610 C CA . ILE B 1 287 ? 1.27 5.32 1.485 1 96.12 287 ILE B CA 1
ATOM 4611 C C . ILE B 1 287 ? 2.625 5.59 0.836 1 96.12 287 ILE B C 1
ATOM 4613 O O . ILE B 1 287 ? 3.658 5.125 1.324 1 96.12 287 ILE B O 1
ATOM 4617 N N . TYR B 1 288 ? 2.656 6.34 -0.222 1 94.88 288 TYR B N 1
ATOM 4618 C CA . TYR B 1 288 ? 3.904 6.688 -0.894 1 94.88 288 TYR B CA 1
ATOM 4619 C C . TYR B 1 288 ? 4.867 7.371 0.067 1 94.88 288 TYR B C 1
ATOM 4621 O O . TYR B 1 288 ? 6.043 7.004 0.149 1 94.88 288 TYR B O 1
ATOM 4629 N N . VAL B 1 289 ? 4.441 8.344 0.707 1 91.31 289 VAL B N 1
ATOM 4630 C CA . VAL B 1 289 ? 5.285 9.125 1.608 1 91.31 289 VAL B CA 1
ATOM 4631 C C . VAL B 1 289 ? 5.828 8.219 2.715 1 91.31 289 VAL B C 1
ATOM 4633 O O . VAL B 1 289 ? 7.008 8.297 3.064 1 91.31 289 VAL B O 1
ATOM 4636 N N . ALA B 1 290 ? 4.98 7.387 3.252 1 93.88 290 ALA B N 1
ATOM 4637 C CA . ALA B 1 290 ? 5.406 6.488 4.32 1 93.88 290 ALA B CA 1
ATOM 4638 C C . ALA B 1 290 ? 6.488 5.527 3.834 1 93.88 290 ALA B C 1
ATOM 4640 O O . ALA B 1 290 ? 7.535 5.391 4.469 1 93.88 290 ALA B O 1
ATOM 4641 N N . VAL B 1 291 ? 6.293 4.988 2.67 1 93.12 291 VAL B N 1
ATOM 4642 C CA . VAL B 1 291 ? 7.098 3.84 2.271 1 93.12 291 VAL B CA 1
ATOM 4643 C C . VAL B 1 291 ? 8.273 4.305 1.418 1 93.12 291 VAL B C 1
ATOM 4645 O O . VAL B 1 291 ? 9.336 3.68 1.418 1 93.12 291 VAL B O 1
ATOM 4648 N N . MET B 1 292 ? 8.117 5.41 0.674 1 89.56 292 MET B N 1
ATOM 4649 C CA . MET B 1 292 ? 9.164 5.816 -0.26 1 89.56 292 MET B CA 1
ATOM 4650 C C . MET B 1 292 ? 9.969 6.98 0.302 1 89.56 292 MET B C 1
ATOM 4652 O O . MET B 1 292 ? 11.102 7.223 -0.124 1 89.56 292 MET B O 1
ATOM 4656 N N . GLU B 1 293 ? 9.43 7.656 1.183 1 87.12 293 GLU B N 1
ATOM 4657 C CA . GLU B 1 293 ? 10.133 8.828 1.692 1 87.12 293 GLU B CA 1
ATOM 4658 C C . GLU B 1 293 ? 10.609 8.609 3.125 1 87.12 293 GLU B C 1
ATOM 4660 O O . GLU B 1 293 ? 11.812 8.664 3.402 1 87.12 293 GLU B O 1
ATOM 4665 N N . ILE B 1 294 ? 9.734 8.242 3.965 1 88.5 294 ILE B N 1
ATOM 4666 C CA . ILE B 1 294 ? 10.055 8.219 5.387 1 88.5 294 ILE B CA 1
ATOM 4667 C C . ILE B 1 294 ? 10.867 6.969 5.711 1 88.5 294 ILE B C 1
ATOM 4669 O O . ILE B 1 294 ? 11.961 7.059 6.285 1 88.5 294 ILE B O 1
ATOM 4673 N N . ILE B 1 295 ? 10.43 5.812 5.289 1 88.56 295 ILE B N 1
ATOM 4674 C CA . ILE B 1 295 ? 11.039 4.551 5.691 1 88.56 295 ILE B CA 1
ATOM 4675 C C . ILE B 1 295 ? 12.453 4.453 5.121 1 88.56 295 ILE B C 1
ATOM 4677 O O . ILE B 1 295 ? 13.414 4.219 5.859 1 88.56 295 ILE B O 1
ATOM 4681 N N . PRO B 1 296 ? 12.688 4.73 3.857 1 83.38 296 PRO B N 1
ATOM 4682 C CA . PRO B 1 296 ? 14.055 4.621 3.336 1 83.38 296 PRO B CA 1
ATOM 4683 C C . PRO B 1 296 ? 15 5.664 3.93 1 83.38 296 PRO B C 1
ATOM 4685 O O . PRO B 1 296 ? 16.188 5.387 4.117 1 83.38 296 PRO B O 1
ATOM 4688 N N . LEU B 1 297 ? 14.523 6.773 4.16 1 78.69 297 LEU B N 1
ATOM 4689 C CA . LEU B 1 297 ? 15.359 7.828 4.73 1 78.69 297 LEU B CA 1
ATOM 4690 C C . LEU B 1 297 ? 15.812 7.457 6.137 1 78.69 297 LEU B C 1
ATOM 4692 O O . LEU B 1 297 ? 16.953 7.738 6.52 1 78.69 297 LEU B O 1
ATOM 4696 N N . GLU B 1 298 ? 14.922 6.852 6.785 1 82.31 298 GLU B N 1
ATOM 4697 C CA . GLU B 1 298 ? 15.227 6.559 8.188 1 82.31 298 GLU B CA 1
ATOM 4698 C C . GLU B 1 298 ? 15.914 5.203 8.328 1 82.31 298 GLU B C 1
ATOM 4700 O O . GLU B 1 298 ? 16.672 4.984 9.273 1 82.31 298 GLU B O 1
ATOM 4705 N N . PHE B 1 299 ? 15.719 4.285 7.367 1 77 299 PHE B N 1
ATOM 4706 C CA . PHE B 1 299 ? 16.25 2.936 7.5 1 77 299 PHE B CA 1
ATOM 4707 C C . PHE B 1 299 ? 17.344 2.684 6.469 1 77 299 PHE B C 1
ATOM 4709 O O . PHE B 1 299 ? 17.984 1.624 6.469 1 77 299 PHE B O 1
ATOM 4716 N N . GLY B 1 300 ? 17.594 3.363 5.281 1 63.41 300 GLY B N 1
ATOM 4717 C CA . GLY B 1 300 ? 18.453 3.168 4.121 1 63.41 300 GLY B CA 1
ATOM 4718 C C . GLY B 1 300 ? 19.922 3.137 4.469 1 63.41 300 GLY B C 1
ATOM 4719 O O . GLY B 1 300 ? 20.75 2.688 3.668 1 63.41 300 GLY B O 1
ATOM 4720 N N . HIS B 1 301 ? 20.375 3.506 5.641 1 54.12 301 HIS B N 1
ATOM 4721 C CA . HIS B 1 301 ? 21.828 3.592 5.781 1 54.12 301 HIS B CA 1
ATOM 4722 C C . HIS B 1 301 ? 22.422 2.273 6.273 1 54.12 301 HIS B C 1
ATOM 4724 O O . HIS B 1 301 ? 23.438 2.262 6.973 1 54.12 301 HIS B O 1
ATOM 4730 N N . GLY B 1 302 ? 21.859 1.043 5.574 1 55.53 302 GLY B N 1
ATOM 4731 C CA . GLY B 1 302 ? 22.516 -0.218 5.879 1 55.53 302 GLY B CA 1
ATOM 4732 C C . GLY B 1 302 ? 22.547 -0.533 7.363 1 55.53 302 GLY B C 1
ATOM 4733 O O . GLY B 1 302 ? 23.047 -1.581 7.77 1 55.53 302 GLY B O 1
ATOM 4734 N N . ARG B 1 303 ? 22.219 0.392 8.258 1 60.78 303 ARG B N 1
ATOM 4735 C CA . ARG B 1 303 ? 22.297 0.121 9.695 1 60.78 303 ARG B CA 1
ATOM 4736 C C . ARG B 1 303 ? 20.922 -0.234 10.25 1 60.78 303 ARG B C 1
ATOM 4738 O O . ARG B 1 303 ? 19.938 0.445 9.961 1 60.78 303 ARG B O 1
ATOM 4745 N N . SER B 1 304 ? 20.891 -1.462 10.695 1 68.88 304 SER B N 1
ATOM 4746 C CA . SER B 1 304 ? 19.688 -1.858 11.422 1 68.88 304 SER B CA 1
ATOM 4747 C C . SER B 1 304 ? 19.484 -1 12.664 1 68.88 304 SER B C 1
ATOM 4749 O O . SER B 1 304 ? 20.422 -0.759 13.422 1 68.88 304 SER B O 1
ATOM 4751 N N . ASP B 1 305 ? 18.391 -0.24 12.789 1 84.12 305 ASP B N 1
ATOM 4752 C CA . ASP B 1 305 ? 18.031 0.53 13.977 1 84.12 305 ASP B CA 1
ATOM 4753 C C . ASP B 1 305 ? 16.719 0.044 14.57 1 84.12 305 ASP B C 1
ATOM 4755 O O . ASP B 1 305 ? 15.648 0.516 14.188 1 84.12 305 ASP B O 1
ATOM 4759 N N . PRO B 1 306 ? 16.828 -0.856 15.492 1 86.75 306 PRO B N 1
ATOM 4760 C CA . PRO B 1 306 ? 15.609 -1.427 16.094 1 86.75 306 PRO B CA 1
ATOM 4761 C C . PRO B 1 306 ? 14.727 -0.374 16.75 1 86.75 306 PRO B C 1
ATOM 4763 O O . PRO B 1 306 ? 13.5 -0.523 16.781 1 86.75 306 PRO B O 1
ATOM 4766 N N . THR B 1 307 ? 15.352 0.625 17.297 1 90.56 307 THR B N 1
ATOM 4767 C CA . THR B 1 307 ? 14.57 1.672 17.953 1 90.56 307 THR B CA 1
ATOM 4768 C C . THR B 1 307 ? 13.656 2.369 16.953 1 90.56 307 THR B C 1
ATOM 4770 O O . THR B 1 307 ? 12.477 2.6 17.234 1 90.56 307 THR B O 1
ATOM 4773 N N . LYS B 1 308 ? 14.156 2.67 15.797 1 92.31 308 LYS B N 1
ATOM 4774 C CA . LYS B 1 308 ? 13.367 3.326 14.758 1 92.31 308 LYS B CA 1
ATOM 4775 C C . LYS B 1 308 ? 12.242 2.418 14.266 1 92.31 308 LYS B C 1
ATOM 4777 O O . LYS B 1 308 ? 11.133 2.881 14.008 1 92.31 308 LYS B O 1
ATOM 4782 N N . THR B 1 309 ? 12.586 1.189 14.203 1 92.38 309 THR B N 1
ATOM 4783 C CA . THR B 1 309 ? 11.57 0.225 13.789 1 92.38 309 THR B CA 1
ATOM 4784 C C . THR B 1 309 ? 10.445 0.154 14.82 1 92.38 309 THR B C 1
ATOM 4786 O O . THR B 1 309 ? 9.266 0.115 14.453 1 92.38 309 THR B O 1
ATOM 4789 N N . LEU B 1 310 ? 10.781 0.144 16.016 1 94.81 310 LEU B N 1
ATOM 4790 C CA . LEU B 1 310 ? 9.789 0.089 17.078 1 94.81 310 LEU B CA 1
ATOM 4791 C C . LEU B 1 310 ? 8.922 1.345 17.078 1 94.81 310 LEU B C 1
ATOM 4793 O O . LEU B 1 310 ? 7.723 1.275 17.359 1 94.81 310 LEU B O 1
ATOM 4797 N N . LEU B 1 311 ? 9.547 2.461 16.828 1 95.69 311 LEU B N 1
ATOM 4798 C CA . LEU B 1 311 ? 8.797 3.715 16.781 1 95.69 311 LEU B CA 1
ATOM 4799 C C . LEU B 1 311 ? 7.828 3.725 15.602 1 95.69 311 LEU B C 1
ATOM 4801 O O . LEU B 1 311 ? 6.707 4.223 15.719 1 95.69 311 LEU B O 1
ATOM 4805 N N . LEU B 1 312 ? 8.266 3.215 14.5 1 95.88 312 LEU B N 1
ATOM 4806 C CA . LEU B 1 312 ? 7.391 3.072 13.344 1 95.88 312 LEU B CA 1
ATOM 4807 C C . LEU B 1 312 ? 6.195 2.18 13.672 1 95.88 312 LEU B C 1
ATOM 4809 O O . LEU B 1 312 ? 5.051 2.537 13.383 1 95.88 312 LEU B O 1
ATOM 4813 N N . LEU B 1 313 ? 6.488 1.057 14.344 1 96.38 313 LEU B N 1
ATOM 4814 C CA . LEU B 1 313 ? 5.441 0.115 14.734 1 96.38 313 LEU B CA 1
ATOM 4815 C C . LEU B 1 313 ? 4.508 0.734 15.766 1 96.38 313 LEU B C 1
ATOM 4817 O O . LEU B 1 313 ? 3.303 0.479 15.75 1 96.38 313 LEU B O 1
ATOM 4821 N N . PHE B 1 314 ? 5.086 1.495 16.625 1 96.12 314 PHE B N 1
ATOM 4822 C CA . PHE B 1 314 ? 4.297 2.186 17.641 1 96.12 314 PHE B CA 1
ATOM 4823 C C . PHE B 1 314 ? 3.311 3.15 17 1 96.12 314 PHE B C 1
ATOM 4825 O O . PHE B 1 314 ? 2.125 3.154 17.328 1 96.12 314 PHE B O 1
ATOM 4832 N N . GLY B 1 315 ? 3.793 4.008 16.109 1 94.25 315 GLY B N 1
ATOM 4833 C CA . GLY B 1 315 ? 2.9 4.906 15.383 1 94.25 315 GLY B CA 1
ATOM 4834 C C . GLY B 1 315 ? 1.802 4.18 14.633 1 94.25 315 GLY B C 1
ATOM 4835 O O . GLY B 1 315 ? 0.641 4.59 14.672 1 94.25 315 GLY B O 1
ATOM 4836 N N . TYR B 1 316 ? 2.172 3.092 14.031 1 96 316 TYR B N 1
ATOM 4837 C CA . TYR B 1 316 ? 1.214 2.271 13.305 1 96 316 TYR B CA 1
ATOM 4838 C C . TYR B 1 316 ? 0.149 1.712 14.234 1 96 316 TYR B C 1
ATOM 4840 O O . TYR B 1 316 ? -1.045 1.771 13.93 1 96 316 TYR B O 1
ATOM 4848 N N . ALA B 1 317 ? 0.556 1.166 15.336 1 94.5 317 ALA B N 1
ATOM 4849 C CA . ALA B 1 317 ? -0.35 0.532 16.297 1 94.5 317 ALA B CA 1
ATOM 4850 C C . ALA B 1 317 ? -1.298 1.555 16.906 1 94.5 317 ALA B C 1
ATOM 4852 O O . ALA B 1 317 ? -2.494 1.295 17.047 1 94.5 317 ALA B O 1
ATOM 4853 N N . VAL B 1 318 ? -0.775 2.631 17.234 1 90.75 318 VAL B N 1
ATOM 4854 C CA . VAL B 1 318 ? -1.577 3.66 17.875 1 90.75 318 VAL B CA 1
ATOM 4855 C C . VAL B 1 318 ? -2.684 4.129 16.938 1 90.75 318 VAL B C 1
ATOM 4857 O O . VAL B 1 318 ? -3.861 4.125 17.297 1 90.75 318 VAL B O 1
ATOM 4860 N N . PHE B 1 319 ? -2.336 4.445 15.742 1 89.44 319 PHE B N 1
ATOM 4861 C CA . PHE B 1 319 ? -3.354 4.918 14.812 1 89.44 319 PHE B CA 1
ATOM 4862 C C . PHE B 1 319 ? -4.254 3.77 14.367 1 89.44 319 PHE B C 1
ATOM 4864 O O . PHE B 1 319 ? -5.453 3.961 14.148 1 89.44 319 PHE B O 1
ATOM 4871 N N . GLY B 1 320 ? -3.68 2.635 14.156 1 89.88 320 GLY B N 1
ATOM 4872 C CA . GLY B 1 320 ? -4.473 1.476 13.773 1 89.88 320 GLY B CA 1
ATOM 4873 C C . GLY B 1 320 ? -5.578 1.157 14.766 1 89.88 320 GLY B C 1
ATOM 4874 O O . GLY B 1 320 ? -6.68 0.772 14.367 1 89.88 320 GLY B O 1
ATOM 4875 N N . CYS B 1 321 ? -5.324 1.342 16 1 86.62 321 CYS B N 1
ATOM 4876 C CA . CYS B 1 321 ? -6.312 1.079 17.031 1 86.62 321 CYS B CA 1
ATOM 4877 C C . CYS B 1 321 ? -7.414 2.135 17.016 1 86.62 321 CYS B C 1
ATOM 4879 O O . CYS B 1 321 ? -8.562 1.848 17.359 1 86.62 321 CYS B O 1
ATOM 4881 N N . LEU B 1 322 ? -7.082 3.268 16.594 1 81.31 322 LEU B N 1
ATOM 4882 C CA . LEU B 1 322 ? -8.055 4.355 16.578 1 81.31 322 LEU B CA 1
ATOM 4883 C C . LEU B 1 322 ? -8.891 4.316 15.312 1 81.31 322 LEU B C 1
ATOM 4885 O O . LEU B 1 322 ? -9.898 5.02 15.203 1 81.31 322 LEU B O 1
ATOM 4889 N N . ALA B 1 323 ? -8.461 3.49 14.422 1 75.38 323 ALA B N 1
ATOM 4890 C CA . ALA B 1 323 ? -9.141 3.424 13.133 1 75.38 323 ALA B CA 1
ATOM 4891 C C . ALA B 1 323 ? -10.57 2.922 13.297 1 75.38 323 ALA B C 1
ATOM 4893 O O . ALA B 1 323 ? -11.422 3.168 12.438 1 75.38 323 ALA B O 1
ATOM 4894 N N . LYS B 1 324 ? -10.867 2.26 14.414 1 70.5 324 LYS B N 1
ATOM 4895 C CA . LYS B 1 324 ? -12.227 1.817 14.711 1 70.5 324 LYS B CA 1
ATOM 4896 C C . LYS B 1 324 ? -13.172 3.004 14.836 1 70.5 324 LYS B C 1
ATOM 4898 O O . LYS B 1 324 ? -14.336 2.924 14.422 1 70.5 324 LYS B O 1
ATOM 4903 N N . TRP B 1 325 ? -12.578 4.117 15.312 1 65.19 325 TRP B N 1
ATOM 4904 C CA . TRP B 1 325 ? -13.422 5.281 15.562 1 65.19 325 TRP B CA 1
ATOM 4905 C C . TRP B 1 325 ? -13.297 6.297 14.43 1 65.19 325 TRP B C 1
ATOM 4907 O O . TRP B 1 325 ? -13.906 7.367 14.477 1 65.19 325 TRP B O 1
ATOM 4917 N N . SER B 1 326 ? -12.508 5.902 13.43 1 59.69 326 SER B N 1
ATOM 4918 C CA . SER B 1 326 ? -12.328 6.875 12.352 1 59.69 326 SER B CA 1
ATOM 4919 C C . SER B 1 326 ? -13.25 6.574 11.18 1 59.69 326 SER B C 1
ATOM 4921 O O . SER B 1 326 ? -13.578 5.414 10.914 1 59.69 326 SER B O 1
#

pLDDT: mean 76.87, std 23.23, range [22.47, 97.0]